Protein AF-0000000078821992 (afdb_homodimer)

Solvent-accessible surface area (backbone atoms only — not comparable to full-atom values): 20576 Å² total; per-residue (Å²): 126,70,67,59,51,46,53,53,49,48,18,53,51,42,34,47,22,67,75,64,73,45,56,63,53,74,75,49,41,21,67,73,70,65,44,90,41,71,66,55,39,52,50,50,52,51,52,38,31,75,69,30,32,31,39,69,31,40,80,65,41,51,33,79,24,88,48,42,72,39,33,49,48,41,56,35,82,39,45,45,74,48,71,42,76,59,80,82,60,83,73,49,59,47,37,61,50,66,72,52,45,81,48,52,55,37,39,39,33,29,34,37,74,53,59,47,30,40,76,72,40,43,41,57,68,23,34,36,33,27,37,56,36,73,70,80,55,77,70,38,44,27,36,28,33,50,95,57,27,44,44,70,27,26,33,38,69,59,89,95,37,64,30,36,36,43,32,29,89,93,45,70,70,43,66,69,88,62,86,64,43,48,56,16,36,48,33,23,36,36,41,73,48,133,126,70,66,61,50,47,53,53,50,49,18,53,50,41,35,47,22,67,74,64,72,44,58,64,53,73,74,50,42,18,65,74,70,66,44,92,41,72,66,56,39,52,50,50,51,51,51,36,30,74,70,31,32,30,38,70,31,40,81,66,40,53,33,77,24,88,48,42,72,39,32,50,49,42,55,35,83,39,44,45,73,47,71,42,75,60,82,83,59,84,72,48,57,47,36,60,50,66,71,52,44,82,50,51,56,38,39,40,33,30,35,36,73,54,57,49,30,40,76,72,41,43,42,58,70,23,32,36,33,27,38,57,36,74,71,81,55,77,68,38,44,28,37,28,32,50,95,55,27,45,42,70,27,27,32,38,68,59,91,92,38,63,29,36,36,46,33,30,89,92,46,71,70,41,68,70,89,61,85,64,43,49,54,16,35,48,33,24,37,37,42,73,49,132

pLDDT: mean 83.31, std 14.38, range [34.66, 97.5]

Organism: Methylobacillus flagellatus (strain ATCC 51484 / DSM 6875 / VKM B-1610 / KT) (NCBI:txid265072)

Secondary structure (DSSP, 8-state):
-HHHHHHHHHHHHHHHHHHHSSPPPHHHHHHHHT-SSHHHHHHHHHHHHHTTSEEE-TTS-EEE-TTTT-EEEEETTSBTTTTS--SSS---EE-HHHHH-S-GGGEEEEE--SSTTGGGT--TT-EEEEEE-S---TT-EEEEEETTEEEEEEEEEETTEEEEE-SSTTSPPB--SS--EEEEEEEEEEEE--/-HHHHHHHHHHHHHHHHHHHSSPPPHHHHHHHHT-SSHHHHHHHHHHHHHTTSEEE-TTS-EEE-TTTT-EEEEETTSBTTTTS--SSS---EE-HHHHH-S-GGGEEEEE--SSTTGGGT--TT-EEEEEE-S---TT-EEEEEETTEEEEEEEEEETTEEEEE-SSTTSPPB--SS--EEEEEEEEEEEE--

Nearest PDB structures (foldseek):
  6a2r-assembly1_A  TM=9.068E-01  e=4.460E-10  Mycobacterium tuberculosis H37Rv
  6a2s-assembly1_C  TM=9.403E-01  e=1.477E-09  Mycobacterium tuberculosis H37Rv
  3k2z-assembly1_A  TM=4.808E-01  e=6.529E-13  Thermotoga maritima
  3k2z-assembly1_B  TM=4.732E-01  e=2.917E-12  Thermotoga maritima
  6a2t-assembly1_A  TM=8.096E-01  e=2.059E-08  Mycobacterium tuberculosis H37Rv

Radius of gyration: 23.07 Å; Cα contacts (8 Å, |Δi|>4): 801; chains: 2; bounding box: 62×57×40 Å

Structure (mmCIF, N/CA/C/O backbone):
data_AF-0000000078821992-model_v1
#
loop_
_entity.id
_entity.type
_entity.pdbx_description
1 polymer 'Putative prophage repressor'
#
loop_
_atom_site.group_PDB
_atom_site.id
_atom_site.type_symbol
_atom_site.label_atom_id
_atom_site.label_alt_id
_atom_site.label_comp_id
_atom_site.label_asym_id
_atom_site.label_entity_id
_atom_site.label_seq_id
_atom_site.pdbx_PDB_ins_code
_atom_site.Cartn_x
_atom_site.Cartn_y
_atom_site.Cartn_z
_atom_site.occupancy
_atom_site.B_iso_or_equiv
_atom_site.auth_seq_id
_atom_site.auth_comp_id
_atom_site.auth_asym_id
_atom_site.auth_atom_id
_atom_site.pdbx_PDB_model_num
ATOM 1 N N . MET A 1 1 ? 24.141 18.766 -6.176 1 37.28 1 MET A N 1
ATOM 2 C CA . MET A 1 1 ? 24.703 18.391 -4.883 1 37.28 1 MET A CA 1
ATOM 3 C C . MET A 1 1 ? 23.641 18.406 -3.797 1 37.28 1 MET A C 1
ATOM 5 O O . MET A 1 1 ? 23.594 17.531 -2.941 1 37.28 1 MET A O 1
ATOM 9 N N . GLY A 1 2 ? 22.625 19.453 -3.744 1 45.88 2 GLY A N 1
ATOM 10 C CA . GLY A 1 2 ? 21.672 19.938 -2.76 1 45.88 2 GLY A CA 1
ATOM 11 C C . GLY A 1 2 ? 20.438 19.062 -2.646 1 45.88 2 GLY A C 1
ATOM 12 O O . GLY A 1 2 ? 19.906 18.859 -1.552 1 45.88 2 GLY A O 1
ATOM 13 N N . GLN A 1 3 ? 20 18.578 -3.748 1 53.38 3 GLN A N 1
ATOM 14 C CA . GLN A 1 3 ? 18.766 17.812 -3.865 1 53.38 3 GLN A CA 1
ATOM 15 C C . GLN A 1 3 ? 18.906 16.438 -3.234 1 53.38 3 GLN A C 1
ATOM 17 O O . GLN A 1 3 ? 17.984 15.938 -2.598 1 53.38 3 GLN A O 1
ATOM 22 N N . ASP A 1 4 ? 20.156 15.852 -3.316 1 60.97 4 ASP A N 1
ATOM 23 C CA . ASP A 1 4 ? 20.422 14.531 -2.768 1 60.97 4 ASP A CA 1
ATOM 24 C C . ASP A 1 4 ? 20.312 14.531 -1.243 1 60.97 4 ASP A C 1
ATOM 26 O O . ASP A 1 4 ? 19.766 13.609 -0.65 1 60.97 4 ASP A O 1
ATOM 30 N N . LYS A 1 5 ? 20.688 15.648 -0.744 1 79.19 5 LYS A N 1
ATOM 31 C CA . LYS A 1 5 ? 20.688 15.703 0.715 1 79.19 5 LYS A CA 1
ATOM 32 C C . LYS A 1 5 ? 19.266 15.852 1.255 1 79.19 5 LYS A C 1
ATOM 34 O O . LYS A 1 5 ? 18.938 15.336 2.328 1 79.19 5 LYS A O 1
ATOM 39 N N . ASP A 1 6 ? 18.5 16.406 0.348 1 83.5 6 ASP A N 1
ATOM 40 C CA . ASP A 1 6 ? 17.125 16.625 0.791 1 83.5 6 ASP A CA 1
ATOM 41 C C . ASP A 1 6 ? 16.375 15.312 0.95 1 83.5 6 ASP A C 1
ATOM 43 O O . ASP A 1 6 ? 15.57 15.156 1.872 1 83.5 6 ASP A O 1
ATOM 47 N N . ILE A 1 7 ? 16.734 14.43 0.106 1 79.12 7 ILE A N 1
ATOM 48 C CA . ILE A 1 7 ? 16.062 13.125 0.179 1 79.12 7 ILE A CA 1
ATOM 49 C C . ILE A 1 7 ? 16.5 12.406 1.452 1 79.12 7 ILE A C 1
ATOM 51 O O . ILE A 1 7 ? 15.68 11.75 2.109 1 79.12 7 ILE A O 1
ATOM 55 N N . GLU A 1 8 ? 17.703 12.539 1.705 1 84.19 8 GLU A N 1
ATOM 56 C CA . GLU A 1 8 ? 18.203 11.945 2.939 1 84.19 8 GLU A CA 1
ATOM 57 C C . GLU A 1 8 ? 17.547 12.578 4.164 1 84.19 8 GLU A C 1
ATOM 59 O O . GLU A 1 8 ? 17.156 11.875 5.098 1 84.19 8 GLU A O 1
ATOM 64 N N . TYR A 1 9 ? 17.547 13.891 4.148 1 89.19 9 TYR A N 1
ATOM 65 C CA . TYR A 1 9 ? 16.906 14.602 5.25 1 89.19 9 TYR A CA 1
ATOM 66 C C . TYR A 1 9 ? 15.438 14.203 5.383 1 89.19 9 TYR A C 1
ATOM 68 O O . TYR A 1 9 ? 14.961 13.945 6.484 1 89.19 9 TYR A O 1
ATOM 76 N N . LEU A 1 10 ? 14.781 14.125 4.234 1 88.31 10 LEU A N 1
ATOM 77 C CA . LEU A 1 10 ? 13.391 13.703 4.238 1 88.31 10 LEU A CA 1
ATOM 78 C C . LEU A 1 10 ? 13.234 12.32 4.859 1 88.31 10 LEU A C 1
ATOM 80 O O . LEU A 1 10 ? 12.336 12.094 5.668 1 88.31 10 LEU A O 1
ATOM 84 N N . GLY A 1 11 ? 14.047 11.453 4.453 1 85.81 11 GLY A N 1
ATOM 85 C CA . GLY A 1 11 ? 14.016 10.109 5.004 1 85.81 11 GLY A CA 1
ATOM 86 C C . GLY A 1 11 ? 14.094 10.078 6.516 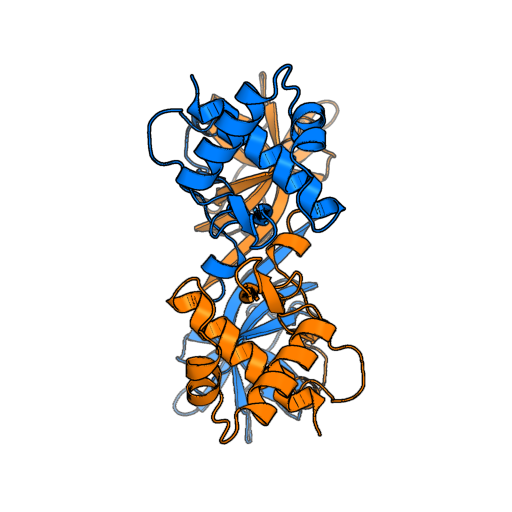1 85.81 11 GLY A C 1
ATOM 87 O O . GLY A 1 11 ? 13.359 9.336 7.172 1 85.81 11 GLY A O 1
ATOM 88 N N . LYS A 1 12 ? 15.008 10.844 7.066 1 87.12 12 LYS A N 1
ATOM 89 C CA . LYS A 1 12 ? 15.172 10.898 8.516 1 87.12 12 LYS A CA 1
ATOM 90 C C . LYS A 1 12 ? 13.922 11.461 9.188 1 87.12 12 LYS A C 1
ATOM 92 O O . LYS A 1 12 ? 13.523 10.992 10.258 1 87.12 12 LYS A O 1
ATOM 97 N N . LEU A 1 13 ? 13.375 12.453 8.609 1 88.81 13 LEU A N 1
ATOM 98 C CA . LEU A 1 13 ? 12.141 13.023 9.141 1 88.81 13 LEU A CA 1
ATOM 99 C C . LEU A 1 13 ? 11 12.008 9.047 1 88.81 13 LEU A C 1
ATOM 101 O O . LEU A 1 13 ? 10.164 11.93 9.953 1 88.81 13 LEU A O 1
ATOM 105 N N . GLN A 1 14 ? 10.969 11.297 8.023 1 85.62 14 GLN A N 1
ATOM 106 C CA . GLN A 1 14 ? 9.953 10.258 7.863 1 85.62 14 GLN A CA 1
ATOM 107 C C . GLN A 1 14 ? 10.133 9.156 8.898 1 85.62 14 GLN A C 1
ATOM 109 O O . GLN A 1 14 ? 9.148 8.609 9.414 1 85.62 14 GLN A O 1
ATOM 114 N N . ASP A 1 15 ? 11.352 8.781 9.18 1 84.5 15 ASP A N 1
ATOM 115 C CA . ASP A 1 15 ? 11.617 7.82 10.25 1 84.5 15 ASP A CA 1
ATOM 116 C C . ASP A 1 15 ? 11.078 8.328 11.586 1 84.5 15 ASP A C 1
ATOM 118 O O . ASP A 1 15 ? 10.461 7.578 12.336 1 84.5 15 ASP A O 1
ATOM 122 N N . TYR A 1 16 ? 11.461 9.539 11.859 1 81.94 16 TYR A N 1
ATOM 123 C CA . TYR A 1 16 ? 10.984 10.164 13.086 1 81.94 16 TYR A CA 1
ATOM 124 C C . TYR A 1 16 ? 9.461 10.109 13.172 1 81.94 16 TYR A C 1
ATOM 126 O O . TYR A 1 16 ? 8.906 9.727 14.203 1 81.94 16 TYR A O 1
ATOM 134 N N . PHE A 1 17 ? 8.805 10.445 12.094 1 81.19 17 PHE A N 1
ATOM 135 C CA . PHE A 1 17 ? 7.348 10.445 12.062 1 81.19 17 PHE A CA 1
ATOM 136 C C . PHE A 1 17 ? 6.805 9.031 12.266 1 81.19 17 PHE A C 1
ATOM 138 O O . PHE A 1 17 ? 5.781 8.844 12.922 1 81.19 17 PHE A O 1
ATOM 145 N N . ALA A 1 18 ? 7.398 8.117 11.602 1 74.69 18 ALA A N 1
ATOM 146 C CA . ALA A 1 18 ? 6.969 6.73 11.742 1 74.69 18 ALA A CA 1
ATOM 147 C C . ALA A 1 18 ? 6.996 6.297 13.211 1 74.69 18 ALA A C 1
ATOM 149 O O . ALA A 1 18 ? 6.133 5.539 13.656 1 74.69 18 ALA A O 1
ATOM 150 N N . GLU A 1 19 ? 7.984 6.75 13.875 1 72.5 19 GLU A N 1
ATOM 151 C CA . GLU A 1 19 ? 8.18 6.355 15.266 1 72.5 19 GLU A CA 1
ATOM 152 C C . GLU A 1 19 ? 7.285 7.16 16.203 1 72.5 19 GLU A C 1
ATOM 154 O O . GLU A 1 19 ? 6.715 6.613 17.156 1 72.5 19 GLU A O 1
ATOM 159 N N . HIS A 1 20 ? 7.086 8.43 15.938 1 72.19 20 HIS A N 1
ATOM 160 C CA . HIS A 1 20 ? 6.477 9.32 16.922 1 72.19 20 HIS A CA 1
ATOM 161 C C . HIS A 1 20 ? 5.145 9.867 16.422 1 72.19 20 HIS A C 1
ATOM 163 O O . HIS A 1 20 ? 4.406 10.508 17.172 1 72.19 20 HIS A O 1
ATOM 169 N N . LYS A 1 21 ? 4.914 9.609 15.156 1 70.12 21 LYS A N 1
ATOM 170 C CA . LYS A 1 21 ? 3.689 10.047 14.5 1 70.12 21 LYS A CA 1
ATOM 171 C C . LYS A 1 21 ? 3.547 11.57 14.555 1 70.12 21 LYS A C 1
ATOM 173 O O . LYS A 1 21 ? 2.432 12.094 14.594 1 70.12 21 LYS A O 1
ATOM 178 N N . THR A 1 22 ? 4.664 12.266 14.773 1 74.12 22 THR A N 1
ATOM 179 C CA . THR A 1 22 ? 4.773 13.719 14.695 1 74.12 22 THR A CA 1
ATOM 180 C C . THR A 1 22 ? 6.141 14.133 14.164 1 74.12 22 THR A C 1
ATOM 182 O O . THR A 1 22 ? 7.043 13.297 14.039 1 74.12 22 THR A O 1
ATOM 185 N N . LEU A 1 23 ? 6.145 15.406 13.641 1 85.75 23 LEU A N 1
ATOM 186 C CA . LEU A 1 23 ? 7.449 15.898 13.227 1 85.75 23 LEU A CA 1
ATOM 187 C C . LEU A 1 23 ? 8.148 16.625 14.367 1 85.75 23 LEU A C 1
ATOM 189 O O . LEU A 1 23 ? 7.492 17.188 15.242 1 85.75 23 LEU A O 1
ATOM 193 N N . PRO A 1 24 ? 9.477 16.609 14.414 1 87.06 24 PRO A N 1
ATOM 194 C CA . PRO A 1 24 ? 10.227 17.281 15.469 1 87.06 24 PRO A CA 1
ATOM 195 C C . PRO A 1 24 ? 10.141 18.812 15.383 1 87.06 24 PRO A C 1
ATOM 197 O O . PRO A 1 24 ? 9.781 19.344 14.328 1 87.06 24 PRO A O 1
ATOM 200 N N . THR A 1 25 ? 10.445 19.422 16.578 1 81.69 25 THR A N 1
ATOM 201 C CA . THR A 1 25 ? 10.578 20.875 16.594 1 81.69 25 THR A CA 1
ATOM 202 C C . THR A 1 25 ? 11.812 21.312 15.797 1 81.69 25 THR A C 1
ATOM 204 O O . THR A 1 25 ? 12.656 20.484 15.453 1 81.69 25 THR A O 1
ATOM 207 N N . PHE A 1 26 ? 11.883 22.641 15.5 1 82.19 26 PHE A N 1
ATOM 208 C CA . PHE A 1 26 ? 13.008 23.156 14.727 1 82.19 26 PHE A CA 1
ATOM 209 C C . PHE A 1 26 ? 14.328 22.844 15.422 1 82.19 26 PHE A C 1
ATOM 211 O O . PHE A 1 26 ? 15.297 22.438 14.773 1 82.19 26 PHE A O 1
ATOM 218 N N . SER A 1 27 ? 14.344 23.078 16.719 1 85.19 27 SER A N 1
ATOM 219 C CA . SER A 1 27 ? 15.562 22.828 17.484 1 85.19 27 SER A CA 1
ATOM 220 C C . SER A 1 27 ? 15.969 21.359 17.391 1 85.19 27 SER A C 1
ATOM 222 O O . SER A 1 27 ? 17.156 21.047 17.25 1 85.19 27 SER A O 1
ATOM 224 N N . HIS A 1 28 ? 15.055 20.453 17.406 1 89.38 28 HIS A N 1
ATOM 225 C CA . HIS A 1 28 ? 15.352 19.031 17.359 1 89.38 28 HIS A CA 1
ATOM 226 C C . HIS A 1 28 ? 15.711 18.578 15.945 1 89.38 28 HIS A C 1
ATOM 228 O O . HIS A 1 28 ? 16.438 17.609 15.766 1 89.38 28 HIS A O 1
ATOM 234 N N . VAL A 1 29 ? 15.125 19.266 14.969 1 91.31 29 VAL A N 1
ATOM 235 C CA . VAL A 1 29 ? 15.484 18.984 13.586 1 91.31 29 VAL A CA 1
ATOM 236 C C . VAL A 1 29 ? 16.984 19.125 13.398 1 91.31 29 VAL A C 1
ATOM 238 O O . VAL A 1 29 ? 17.625 18.312 12.734 1 91.31 29 VAL A O 1
ATOM 241 N N . ALA A 1 30 ? 17.547 20.172 13.945 1 89.69 30 ALA A N 1
ATOM 242 C CA . ALA A 1 30 ? 18.984 20.406 13.852 1 89.69 30 ALA A CA 1
ATOM 243 C C . ALA A 1 30 ? 19.766 19.203 14.367 1 89.69 30 ALA A C 1
ATOM 245 O O . ALA A 1 30 ? 20.688 18.734 13.719 1 89.69 30 ALA A O 1
ATOM 246 N N . GLN A 1 31 ? 19.375 18.688 15.516 1 89.12 31 GLN A N 1
ATOM 247 C CA . GLN A 1 31 ? 20.031 17.531 16.109 1 89.12 31 GLN A CA 1
ATOM 248 C C . GLN A 1 31 ? 19.828 16.281 15.258 1 89.12 31 GLN A C 1
ATOM 250 O O . GLN A 1 31 ? 20.766 15.531 15.008 1 89.12 31 GLN A O 1
ATOM 255 N N . LEU A 1 32 ? 18.641 16.125 14.789 1 89.12 32 LEU A N 1
ATOM 256 C CA . LEU A 1 32 ? 18.266 14.938 14.031 1 89.12 32 LEU A CA 1
ATOM 257 C C . LEU A 1 32 ? 19.016 14.883 12.703 1 89.12 32 LEU A C 1
ATOM 259 O O . LEU A 1 32 ? 19.469 13.812 12.289 1 89.12 32 LEU A O 1
ATOM 263 N N . LEU A 1 33 ? 19.156 16.047 12.07 1 91.25 33 LEU A N 1
ATOM 264 C CA . LEU A 1 33 ? 19.719 16.078 10.719 1 91.25 33 LEU A CA 1
ATOM 265 C C . LEU A 1 33 ? 21.188 16.453 10.742 1 91.25 33 LEU A C 1
ATOM 267 O O . LEU A 1 33 ? 21.859 16.438 9.711 1 91.25 33 LEU A O 1
ATOM 271 N N . GLY A 1 34 ? 21.656 16.812 11.891 1 89.81 34 GLY A N 1
ATOM 272 C CA . GLY A 1 34 ? 23.062 17.109 12.055 1 89.81 34 GLY A CA 1
ATOM 273 C C . GLY A 1 34 ? 23.453 18.5 11.594 1 89.81 34 GLY A C 1
ATOM 274 O O . GLY A 1 34 ? 24.531 18.688 11.047 1 89.81 34 GLY A O 1
ATOM 275 N N . PHE A 1 35 ? 22.562 19.344 11.664 1 88.94 35 PHE A N 1
ATOM 276 C CA . PHE A 1 35 ? 22.859 20.703 11.273 1 88.94 35 PHE A CA 1
ATOM 277 C C . PHE A 1 35 ? 23.531 21.469 12.422 1 88.94 35 PHE A C 1
ATOM 279 O O . PHE A 1 35 ? 23.203 21.234 13.586 1 88.94 35 PHE A O 1
ATOM 286 N N . LYS A 1 36 ? 24.453 22.344 12.086 1 86.94 36 LYS A N 1
ATOM 287 C CA . LYS A 1 36 ? 25.203 23.094 13.086 1 86.94 36 LYS A CA 1
ATOM 288 C C . LYS A 1 36 ? 24.594 24.484 13.297 1 86.94 36 LYS A C 1
ATOM 290 O O . LYS A 1 36 ? 24.922 25.156 14.273 1 86.94 36 LYS A O 1
ATOM 295 N N . SER A 1 37 ? 23.781 24.922 12.414 1 87.94 37 SER A N 1
ATOM 296 C CA . SER A 1 37 ? 23.234 26.266 12.523 1 87.94 37 SER A CA 1
ATOM 297 C C . SER A 1 37 ? 21.719 26.266 12.305 1 87.94 37 SER A C 1
ATOM 299 O O . SER A 1 37 ? 21.188 25.391 11.609 1 87.94 37 SER A O 1
ATOM 301 N N . LYS A 1 38 ? 21.125 27.297 12.953 1 88.56 38 LYS A N 1
ATOM 302 C CA . LYS A 1 38 ? 19.688 27.484 12.781 1 88.56 38 LYS A CA 1
ATOM 303 C C . LYS A 1 38 ? 19.359 27.812 11.328 1 88.56 38 LYS A C 1
ATOM 305 O O . LYS A 1 38 ? 18.312 27.391 10.812 1 88.56 38 LYS A O 1
ATOM 310 N N . ASN A 1 39 ? 20.203 28.531 10.648 1 91.25 39 ASN A N 1
ATOM 311 C CA . ASN A 1 39 ? 19.969 28.891 9.258 1 91.25 39 ASN A CA 1
ATOM 312 C C . ASN A 1 39 ? 19.938 27.672 8.352 1 91.25 39 ASN A C 1
ATOM 314 O O . ASN A 1 39 ? 19.172 27.625 7.395 1 91.25 39 ASN A O 1
ATOM 318 N N . ALA A 1 40 ? 20.828 26.734 8.727 1 92.12 40 ALA A N 1
ATOM 319 C CA . ALA A 1 40 ? 20.859 25.516 7.941 1 92.12 40 ALA A CA 1
ATOM 320 C C . ALA A 1 40 ? 19.547 24.734 8.062 1 92.12 40 ALA A C 1
ATOM 322 O O . ALA A 1 40 ? 19.062 24.172 7.082 1 92.12 40 ALA A O 1
ATOM 323 N N . VAL A 1 41 ? 19 24.766 9.258 1 91.5 41 VAL A N 1
ATOM 324 C CA . VAL A 1 41 ? 17.734 24.078 9.508 1 91.5 41 VAL A CA 1
ATOM 325 C C . VAL A 1 41 ? 16.609 24.766 8.734 1 91.5 41 VAL A C 1
ATOM 327 O O . VAL A 1 41 ? 15.852 24.109 8.023 1 91.5 41 VAL A O 1
ATOM 330 N N . THR A 1 42 ? 16.578 26.031 8.859 1 92.06 42 THR A N 1
ATOM 331 C CA . THR A 1 42 ? 15.531 26.797 8.203 1 92.06 42 THR A CA 1
ATOM 332 C C . THR A 1 42 ? 15.602 26.625 6.688 1 92.06 42 THR A C 1
ATOM 334 O O . THR A 1 42 ? 14.57 26.469 6.031 1 92.06 42 THR A O 1
ATOM 337 N N . SER A 1 43 ? 16.75 26.625 6.18 1 93.81 43 SER A N 1
ATOM 338 C CA . SER A 1 43 ? 16.922 26.438 4.746 1 93.81 43 SER A CA 1
ATOM 339 C C . SER A 1 43 ? 16.469 25.062 4.305 1 93.81 43 SER A C 1
ATOM 341 O O . SER A 1 43 ? 15.828 24.906 3.262 1 93.81 43 SER A O 1
ATOM 343 N N . CYS A 1 44 ? 16.812 24.125 5.066 1 93 44 CYS A N 1
ATOM 344 C CA . CYS A 1 44 ? 16.406 22.75 4.766 1 93 44 CYS A CA 1
ATOM 345 C C . CYS A 1 44 ? 14.898 22.609 4.777 1 93 44 CYS A C 1
ATOM 347 O O . CYS A 1 44 ? 14.312 22.078 3.832 1 93 44 CYS A O 1
ATOM 349 N N . VAL A 1 45 ? 14.352 23.109 5.805 1 92.19 45 VAL A N 1
ATOM 350 C CA . VAL A 1 45 ? 12.898 23.016 5.965 1 92.19 45 VAL A CA 1
ATOM 351 C C . VAL A 1 45 ? 12.211 23.766 4.824 1 92.19 45 VAL A C 1
ATOM 353 O O . VAL A 1 45 ? 11.211 23.297 4.281 1 92.19 45 VAL A O 1
ATOM 356 N N . ALA A 1 46 ? 12.758 24.875 4.465 1 92.44 46 ALA A N 1
ATOM 357 C CA . ALA A 1 46 ? 12.188 25.656 3.367 1 92.44 46 ALA A CA 1
ATOM 358 C C . ALA A 1 46 ? 12.242 24.859 2.059 1 92.44 46 ALA A C 1
ATOM 360 O O . ALA A 1 46 ? 11.289 24.906 1.271 1 92.44 46 ALA A O 1
ATOM 361 N N . ARG A 1 47 ? 13.305 24.234 1.834 1 91.38 47 ARG A N 1
ATOM 362 C CA . ARG A 1 47 ? 13.453 23.438 0.621 1 91.38 47 ARG A CA 1
ATOM 363 C C . ARG A 1 47 ? 12.461 22.281 0.604 1 91.38 47 ARG A C 1
ATOM 365 O O . ARG A 1 47 ? 11.82 22.016 -0.417 1 91.38 47 ARG A O 1
ATOM 372 N N . LEU A 1 48 ? 12.344 21.641 1.701 1 90.88 48 LEU A N 1
ATOM 373 C CA . LEU A 1 48 ? 11.422 20.516 1.795 1 90.88 48 LEU A CA 1
ATOM 374 C C . LEU A 1 48 ? 9.977 20.969 1.657 1 90.88 48 LEU A C 1
ATOM 376 O O . LEU A 1 48 ? 9.148 20.25 1.093 1 90.88 48 LEU A O 1
ATOM 380 N N . LYS A 1 49 ? 9.742 22.094 2.184 1 88.94 49 LYS A N 1
ATOM 381 C CA . LYS A 1 49 ? 8.406 22.672 2.029 1 88.94 49 LYS A CA 1
ATOM 382 C C . LYS A 1 49 ? 8.109 22.984 0.566 1 88.94 49 LYS A C 1
ATOM 384 O O . LYS A 1 49 ? 7.027 22.688 0.066 1 88.94 49 LYS A O 1
ATOM 389 N N . LEU A 1 50 ? 9.062 23.609 -0.089 1 88.44 50 LEU A N 1
ATOM 390 C CA . LEU A 1 50 ? 8.906 23.922 -1.504 1 88.44 50 LEU A CA 1
ATOM 391 C C . LEU A 1 50 ? 8.602 22.672 -2.318 1 88.44 50 LEU A C 1
ATOM 393 O O . LEU A 1 50 ? 7.848 22.734 -3.291 1 88.44 50 LEU A O 1
ATOM 397 N N . GLN A 1 51 ? 9.148 21.656 -1.877 1 85.25 51 GLN A N 1
ATOM 398 C CA . GLN A 1 51 ? 8.977 20.391 -2.592 1 85.25 51 GLN A CA 1
ATOM 399 C C . GLN A 1 51 ? 7.684 19.703 -2.18 1 85.25 51 GLN A C 1
ATOM 401 O O . GLN A 1 51 ? 7.312 18.672 -2.754 1 85.25 51 GLN A O 1
ATOM 406 N N . GLY A 1 52 ? 6.996 20.156 -1.17 1 85 52 GLY A N 1
ATOM 407 C CA . GLY A 1 52 ? 5.703 19.641 -0.756 1 85 52 GLY A CA 1
ATOM 408 C C . GLY A 1 52 ? 5.805 18.547 0.3 1 85 52 GLY A C 1
ATOM 409 O O . GLY A 1 52 ? 4.801 17.953 0.676 1 85 52 GLY A O 1
ATOM 410 N N . PHE A 1 53 ? 6.98 18.297 0.819 1 85.75 53 PHE A N 1
ATOM 411 C CA . PHE A 1 53 ? 7.188 17.219 1.768 1 85.75 53 PHE A CA 1
ATOM 412 C C . PHE A 1 53 ? 6.82 17.656 3.182 1 85.75 53 PHE A C 1
ATOM 414 O O . PHE A 1 53 ? 6.371 16.844 3.99 1 85.75 53 PHE A O 1
ATOM 421 N N . ILE A 1 54 ? 7.102 18.875 3.432 1 86.25 54 ILE A N 1
ATOM 422 C CA . ILE A 1 54 ? 6.832 19.438 4.754 1 86.25 54 ILE A CA 1
ATOM 423 C C . ILE A 1 54 ? 5.98 20.703 4.621 1 86.25 54 ILE A C 1
ATOM 425 O O . ILE A 1 54 ? 6.004 21.359 3.582 1 86.25 54 ILE A O 1
ATOM 429 N N . ASP A 1 55 ? 5.227 20.891 5.645 1 84.56 55 ASP A N 1
ATOM 430 C CA . ASP A 1 55 ? 4.441 22.109 5.75 1 84.56 55 ASP A CA 1
ATOM 431 C C . ASP A 1 55 ? 4.375 22.594 7.195 1 84.56 55 ASP A C 1
ATOM 433 O O . ASP A 1 55 ? 4.922 21.969 8.094 1 84.56 55 ASP A O 1
ATOM 437 N N . TYR A 1 56 ? 3.834 23.781 7.359 1 79.38 56 TYR A N 1
ATOM 438 C CA . TYR A 1 56 ? 3.666 24.344 8.695 1 79.38 56 TYR A CA 1
ATOM 439 C C . TYR A 1 56 ? 2.221 24.219 9.156 1 79.38 56 TYR A C 1
ATOM 441 O O . TYR A 1 56 ? 1.289 24.438 8.375 1 79.38 56 TYR A O 1
ATOM 449 N N . ALA A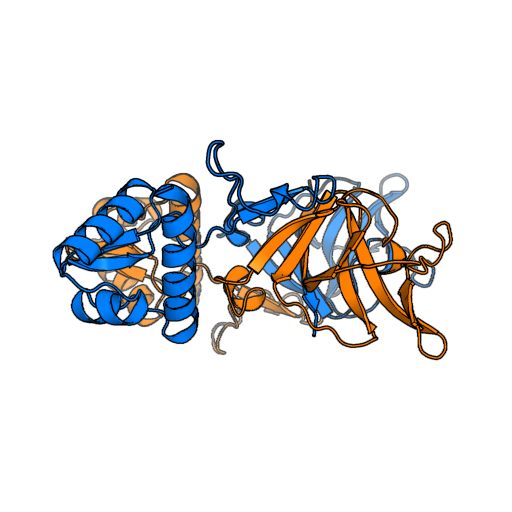 1 57 ? 2.262 23.812 10.422 1 68.31 57 ALA A N 1
ATOM 450 C CA . ALA A 1 57 ? 0.958 23.906 11.078 1 68.31 57 ALA A CA 1
ATOM 451 C C . ALA A 1 57 ? 0.625 25.344 11.438 1 68.31 57 ALA A C 1
ATOM 453 O O . ALA A 1 57 ? 1.486 26.234 11.359 1 68.31 57 ALA A O 1
ATOM 454 N N . PRO A 1 58 ? -0.603 25.609 11.758 1 63.81 58 PRO A N 1
ATOM 455 C CA . PRO A 1 58 ? -0.975 26.969 12.133 1 63.81 58 PRO A CA 1
ATOM 456 C C . PRO A 1 58 ? -0.155 27.516 13.305 1 63.81 58 PRO A C 1
ATOM 458 O O . PRO A 1 58 ? 0.102 28.719 13.375 1 63.81 58 PRO A O 1
ATOM 461 N N . ASP A 1 59 ? 0.204 26.641 14.195 1 64.38 59 ASP A N 1
ATOM 462 C CA . ASP A 1 59 ? 1.021 27.062 15.328 1 64.38 59 ASP A CA 1
ATOM 463 C C . ASP A 1 59 ? 2.5 27.094 14.961 1 64.38 59 ASP A C 1
ATOM 465 O O . ASP A 1 59 ? 3.365 27.156 15.836 1 64.38 59 ASP A O 1
ATOM 469 N N . LYS A 1 60 ? 2.76 26.953 13.648 1 73.69 60 LYS A N 1
ATOM 470 C CA . LYS A 1 60 ? 4.098 27.078 13.078 1 73.69 60 LYS A CA 1
ATOM 471 C C . LYS A 1 60 ? 4.922 25.812 13.336 1 73.69 60 LYS A C 1
ATOM 473 O O . LYS A 1 60 ? 6.125 25.797 13.07 1 73.69 60 LYS A O 1
ATOM 478 N N . ARG A 1 61 ? 4.293 24.875 13.844 1 80.06 61 ARG A N 1
ATOM 479 C CA . ARG A 1 61 ? 4.98 23.594 13.977 1 80.06 61 ARG A CA 1
ATOM 480 C C . ARG A 1 61 ? 5.059 22.875 12.641 1 80.06 61 ARG A C 1
ATOM 482 O O . ARG A 1 61 ? 4.227 23.094 11.758 1 80.06 61 ARG A O 1
ATOM 489 N N . LEU A 1 62 ? 6.055 22.109 12.531 1 85 62 LEU A N 1
ATOM 490 C CA . LEU A 1 62 ? 6.234 21.344 11.305 1 85 62 LEU A CA 1
ATOM 491 C C . LEU A 1 62 ? 5.207 20.219 11.211 1 85 62 LEU A C 1
ATOM 493 O O . LEU A 1 62 ? 4.891 19.578 12.211 1 85 62 LEU A O 1
ATOM 497 N N . LYS A 1 63 ? 4.684 20.016 10.039 1 77.5 63 LYS A N 1
ATOM 498 C CA . LYS A 1 63 ? 3.795 18.891 9.766 1 77.5 63 LYS A CA 1
ATOM 499 C C . LYS A 1 63 ? 4.109 18.266 8.406 1 77.5 63 LYS A C 1
ATOM 501 O O . LYS A 1 63 ? 4.746 18.891 7.562 1 77.5 63 LYS A O 1
ATOM 506 N N . PRO A 1 64 ? 3.682 17.016 8.281 1 81.06 64 PRO A N 1
ATOM 507 C CA . PRO A 1 64 ? 3.861 16.406 6.957 1 81.06 64 PRO A CA 1
ATOM 508 C C . PRO A 1 64 ? 3.117 17.156 5.855 1 81.06 64 PRO A C 1
ATOM 510 O O . PRO A 1 64 ? 1.975 17.578 6.051 1 81.06 64 PRO A O 1
ATOM 513 N N . GLY A 1 65 ? 3.842 17.359 4.797 1 78.44 65 GLY A N 1
ATOM 514 C CA . GLY A 1 65 ? 3.193 17.891 3.605 1 78.44 65 GLY A CA 1
ATOM 515 C C . GLY A 1 65 ? 2.506 16.828 2.779 1 78.44 65 GLY A C 1
ATOM 516 O O . GLY A 1 65 ? 2.443 15.664 3.186 1 78.44 65 GLY A O 1
ATOM 517 N N . ARG A 1 66 ? 1.964 17.172 1.639 1 71.12 66 ARG A N 1
ATOM 518 C CA . ARG A 1 66 ? 1.186 16.297 0.769 1 71.12 66 ARG A CA 1
ATOM 519 C C . ARG A 1 66 ? 2.033 15.141 0.263 1 71.12 66 ARG A C 1
ATOM 521 O O . ARG A 1 66 ? 1.532 14.031 0.092 1 71.12 66 ARG A O 1
ATOM 528 N N . ARG A 1 67 ? 3.238 15.406 0.087 1 77.38 67 ARG A N 1
ATOM 529 C CA . ARG A 1 67 ? 4.109 14.422 -0.548 1 77.38 67 ARG A CA 1
ATOM 530 C C . ARG A 1 67 ? 4.984 13.719 0.483 1 77.38 67 ARG A C 1
ATOM 532 O O . ARG A 1 67 ? 5.883 12.953 0.125 1 77.38 67 ARG A O 1
ATOM 539 N N . PHE A 1 68 ? 4.691 13.953 1.773 1 82.31 68 PHE A N 1
ATOM 540 C CA . PHE A 1 68 ? 5.566 13.508 2.852 1 82.31 68 PHE A CA 1
ATOM 541 C C . PHE A 1 68 ? 5.715 11.992 2.838 1 82.31 68 PHE A C 1
ATOM 543 O O . PHE A 1 68 ? 6.789 11.461 3.129 1 82.31 68 PHE A O 1
ATOM 550 N N . PHE A 1 69 ? 4.703 11.344 2.398 1 76.75 69 PHE A N 1
ATOM 551 C CA . PHE A 1 69 ? 4.691 9.898 2.592 1 76.75 69 PHE A CA 1
ATOM 552 C C . PHE A 1 69 ? 5.09 9.18 1.309 1 76.75 69 PHE A C 1
ATOM 554 O O . PHE A 1 69 ? 5.098 7.945 1.26 1 76.75 69 PHE A O 1
ATOM 561 N N . GLU A 1 70 ? 5.383 9.883 0.371 1 77.94 70 GLU A N 1
ATOM 562 C CA . GLU A 1 70 ? 5.793 9.273 -0.889 1 77.94 70 GLU A CA 1
ATOM 563 C C . GLU A 1 70 ? 7.188 8.664 -0.778 1 77.94 70 GLU A C 1
ATOM 565 O O . GLU A 1 70 ? 8.008 9.125 0.016 1 77.94 70 GLU A O 1
ATOM 570 N N . ARG A 1 71 ? 7.402 7.629 -1.453 1 77.5 71 ARG A N 1
ATOM 571 C CA . ARG A 1 71 ? 8.695 6.949 -1.529 1 77.5 71 ARG A CA 1
ATOM 572 C C . ARG A 1 71 ? 9.234 6.953 -2.957 1 77.5 71 ARG A C 1
ATOM 574 O O . ARG A 1 71 ? 8.461 6.984 -3.916 1 77.5 71 ARG A O 1
ATOM 581 N N . ILE A 1 72 ? 10.539 6.922 -3.02 1 73.19 72 ILE A N 1
ATOM 582 C CA . ILE A 1 72 ? 11.18 6.816 -4.328 1 73.19 72 ILE A CA 1
ATOM 583 C C . ILE A 1 72 ? 10.781 5.496 -4.988 1 73.19 72 ILE A C 1
ATOM 585 O O . ILE A 1 72 ? 10.75 4.453 -4.332 1 73.19 72 ILE A O 1
ATOM 589 N N . ILE A 1 73 ? 10.383 5.598 -6.207 1 72.81 73 ILE A N 1
ATOM 590 C CA . ILE A 1 73 ? 10.062 4.395 -6.965 1 72.81 73 ILE A CA 1
ATOM 591 C C . ILE A 1 73 ? 11.039 4.246 -8.133 1 72.81 73 ILE A C 1
ATOM 593 O O . ILE A 1 73 ? 11.32 5.219 -8.836 1 72.81 73 ILE A O 1
ATOM 597 N N . ALA A 1 74 ? 11.68 3.084 -8.227 1 73.88 74 ALA A N 1
ATOM 598 C CA . ALA A 1 74 ? 12.609 2.752 -9.305 1 73.88 74 ALA A CA 1
ATOM 599 C C . ALA A 1 74 ? 12.102 1.572 -10.125 1 73.88 74 ALA A C 1
ATOM 601 O O . ALA A 1 74 ? 11.125 0.919 -9.75 1 73.88 74 ALA A O 1
ATOM 602 N N . GLU A 1 75 ? 12.617 1.48 -11.352 1 69.88 75 GLU A N 1
ATOM 603 C CA . GLU A 1 75 ? 12.336 0.306 -12.172 1 69.88 75 GLU A CA 1
ATOM 604 C C . GLU A 1 75 ? 13.422 -0.753 -12.016 1 69.88 75 GLU A C 1
ATOM 606 O O . GLU A 1 75 ? 14.602 -0.423 -11.898 1 69.88 75 GLU A O 1
ATOM 611 N N . SER A 1 76 ? 12.922 -1.982 -11.82 1 65.44 76 SER A N 1
ATOM 612 C CA . SER A 1 76 ? 13.844 -3.092 -11.602 1 65.44 76 SER A CA 1
ATOM 613 C C . SER A 1 76 ? 14.836 -3.221 -12.75 1 65.44 76 SER A C 1
ATOM 615 O O . SER A 1 76 ? 15.922 -3.783 -12.586 1 65.44 76 SER A O 1
ATOM 617 N N . THR A 1 77 ? 14.359 -2.844 -13.906 1 59.78 77 THR A N 1
ATOM 618 C CA . THR A 1 77 ? 15.234 -3.025 -15.062 1 59.78 77 THR A CA 1
ATOM 619 C C . THR A 1 77 ? 16.312 -1.943 -15.102 1 59.78 77 THR A C 1
ATOM 621 O O . THR A 1 77 ? 17.203 -1.991 -15.938 1 59.78 77 THR A O 1
ATOM 624 N N . VAL A 1 78 ? 16.203 -1.093 -14.227 1 54.81 78 VAL A N 1
ATOM 625 C CA . VAL A 1 78 ? 17.156 0.002 -14.352 1 54.81 78 VAL A CA 1
ATOM 626 C C . VAL A 1 78 ? 18.484 -0.382 -13.68 1 54.81 78 VAL A C 1
ATOM 628 O O . VAL A 1 78 ? 18.5 -1.185 -12.742 1 54.81 78 VAL A O 1
ATOM 631 N N . GLN A 1 79 ? 19.562 0.026 -14.328 1 55.53 79 GLN A N 1
ATOM 632 C CA . GLN A 1 79 ? 20.906 -0.136 -13.781 1 55.53 79 GLN A CA 1
ATOM 633 C C . GLN A 1 79 ? 20.969 0.293 -12.32 1 55.53 79 GLN A C 1
ATOM 635 O O . GLN A 1 79 ? 20.328 1.273 -11.93 1 55.53 79 GLN A O 1
ATOM 640 N N . ALA A 1 80 ? 21.359 -0.723 -11.445 1 53.84 80 ALA A N 1
ATOM 641 C CA . ALA A 1 80 ? 21.484 -0.538 -10 1 53.84 80 ALA A CA 1
ATOM 642 C C . ALA A 1 80 ? 22.109 0.812 -9.664 1 53.84 80 ALA A C 1
ATOM 644 O O . ALA A 1 80 ? 21.922 1.341 -8.57 1 53.84 80 ALA A O 1
ATOM 645 N N . GLY A 1 81 ? 22.938 1.234 -10.469 1 51.94 81 GLY A N 1
ATOM 646 C CA . GLY A 1 81 ? 23.484 2.559 -10.227 1 51.94 81 GLY A CA 1
ATOM 647 C C . GLY A 1 81 ? 22.422 3.631 -10.086 1 51.94 81 GLY A C 1
ATOM 648 O O . GLY A 1 81 ? 22.656 4.652 -9.43 1 51.94 81 GLY A O 1
ATOM 649 N N . PHE A 1 82 ? 21.391 3.371 -10.75 1 45.53 82 PHE A N 1
ATOM 650 C CA . PHE A 1 82 ? 20.344 4.379 -10.82 1 45.53 82 PHE A CA 1
ATOM 651 C C . PHE A 1 82 ? 19.484 4.34 -9.562 1 45.53 82 PHE A C 1
ATOM 653 O O . PHE A 1 82 ? 18.766 5.297 -9.273 1 45.53 82 PHE A O 1
ATOM 660 N N . ALA A 1 83 ? 19.422 3.133 -9.117 1 49.25 83 ALA A N 1
ATOM 661 C CA . ALA A 1 83 ? 18.609 3.188 -7.914 1 49.25 83 ALA A CA 1
ATOM 662 C C . ALA A 1 83 ? 19.062 4.309 -6.984 1 49.25 83 ALA A C 1
ATOM 664 O O . ALA A 1 83 ? 18.453 4.547 -5.941 1 49.25 83 ALA A O 1
ATOM 665 N N . THR A 1 84 ? 20.297 4.68 -7.176 1 43.78 84 THR A N 1
ATOM 666 C CA . THR A 1 84 ? 20.656 5.961 -6.574 1 43.78 84 THR A CA 1
ATOM 667 C C . THR A 1 84 ? 19.859 7.098 -7.211 1 43.78 84 THR A C 1
ATOM 669 O O . THR A 1 84 ? 19.875 7.266 -8.43 1 43.78 84 THR A O 1
ATOM 672 N N . PRO A 1 85 ? 18.969 7.516 -6.527 1 38.38 85 PRO A N 1
ATOM 673 C CA . PRO A 1 85 ? 18.25 8.648 -7.129 1 38.38 85 PRO A CA 1
ATOM 674 C C . PRO A 1 85 ? 19.156 9.516 -7.996 1 38.38 85 PRO A C 1
ATOM 676 O O . PRO A 1 85 ? 20.219 9.961 -7.539 1 38.38 85 PRO A O 1
ATOM 679 N N . ALA A 1 86 ? 19.516 9.18 -9.211 1 34.66 86 ALA A N 1
ATOM 680 C CA . ALA A 1 86 ? 20.156 10.219 -10.008 1 34.66 86 ALA A CA 1
ATOM 681 C C . ALA A 1 86 ? 19.578 11.594 -9.672 1 34.66 86 ALA A C 1
ATOM 683 O O . ALA A 1 86 ? 18.375 11.734 -9.461 1 34.66 86 ALA A O 1
ATOM 684 N N . TYR A 1 87 ? 20.406 12.578 -9.281 1 34.81 87 TYR A N 1
ATOM 685 C CA . TYR A 1 87 ? 20.297 13.992 -8.945 1 34.81 87 TYR A CA 1
ATOM 686 C C . TYR A 1 87 ? 19.281 14.688 -9.836 1 34.81 87 TYR A C 1
ATOM 688 O O . TYR A 1 87 ? 18.547 15.578 -9.383 1 34.81 87 TYR A O 1
ATOM 696 N N . GLY A 1 88 ? 19.391 14.648 -11.125 1 35.84 88 GLY A N 1
ATOM 697 C CA . GLY A 1 88 ? 18.781 15.656 -11.977 1 35.84 88 GLY A CA 1
ATOM 698 C C . GLY A 1 88 ? 17.312 15.406 -12.227 1 35.84 88 GLY A C 1
ATOM 699 O O . GLY A 1 88 ? 16.562 16.344 -12.508 1 35.84 88 GLY A O 1
ATOM 700 N N . ASP A 1 89 ? 16.906 14.281 -12.68 1 40.56 89 ASP A N 1
ATOM 701 C CA . ASP A 1 89 ? 15.562 14.109 -13.211 1 40.56 89 ASP A CA 1
ATOM 702 C C . ASP A 1 89 ? 14.578 13.719 -12.109 1 40.56 89 ASP A C 1
ATOM 704 O O . ASP A 1 89 ? 14.977 13.156 -11.086 1 40.56 89 ASP A O 1
ATOM 708 N N . SER A 1 90 ? 13.328 14.266 -12.156 1 46.12 90 SER A N 1
ATOM 709 C CA . SER A 1 90 ? 12.141 14.188 -11.32 1 46.12 90 SER A CA 1
ATOM 710 C C . SER A 1 90 ? 11.992 12.805 -10.688 1 46.12 90 SER A C 1
ATOM 712 O O . SER A 1 90 ? 11.852 11.805 -11.398 1 46.12 90 SER A O 1
ATOM 714 N N . LEU A 1 91 ? 12.766 12.641 -9.578 1 54.78 91 LEU A N 1
ATOM 715 C CA . LEU A 1 91 ? 12.578 11.375 -8.875 1 54.78 91 LEU A CA 1
ATOM 716 C C . LEU A 1 91 ? 11.102 11.008 -8.797 1 54.78 91 LEU A C 1
ATOM 718 O O . LEU A 1 91 ? 10.273 11.82 -8.383 1 54.78 91 LEU A O 1
ATOM 722 N N . ASP A 1 92 ? 10.773 9.992 -9.406 1 71.06 92 ASP A N 1
ATOM 723 C CA . ASP A 1 92 ? 9.398 9.5 -9.336 1 71.06 92 ASP A CA 1
ATOM 724 C C . ASP A 1 92 ? 9.094 8.938 -7.953 1 71.06 92 ASP A C 1
ATOM 726 O O . ASP A 1 92 ? 9.875 8.156 -7.406 1 71.06 92 ASP A O 1
ATOM 730 N N . THR A 1 93 ? 8.398 9.641 -7.191 1 77.06 93 THR A N 1
ATOM 731 C CA . THR A 1 93 ? 7.93 9.172 -5.891 1 77.06 93 THR A CA 1
ATOM 732 C C . THR A 1 93 ? 6.469 8.742 -5.965 1 77.06 93 THR A C 1
ATOM 734 O O . THR A 1 93 ? 5.758 9.102 -6.906 1 77.06 93 THR A O 1
ATOM 737 N N . MET A 1 94 ? 6.113 7.879 -5.031 1 78.69 94 MET A N 1
ATOM 738 C CA . MET A 1 94 ? 4.75 7.355 -5.008 1 78.69 94 MET A CA 1
ATOM 739 C C . MET A 1 94 ? 4.309 7.047 -3.582 1 78.69 94 MET A C 1
ATOM 741 O O . MET A 1 94 ? 5.086 6.516 -2.787 1 78.69 94 MET A O 1
ATOM 745 N N . GLY A 1 95 ? 3.162 7.527 -3.223 1 82.75 95 GLY A N 1
ATOM 746 C CA . GLY A 1 95 ? 2.492 7.012 -2.039 1 82.75 95 GLY A CA 1
ATOM 747 C C . GLY A 1 95 ? 1.657 5.777 -2.314 1 82.75 95 GLY A C 1
ATOM 748 O O . GLY A 1 95 ? 0.873 5.75 -3.266 1 82.75 95 GLY A O 1
ATOM 749 N N . ILE A 1 96 ? 1.739 4.801 -1.498 1 87.38 96 ILE A N 1
ATOM 750 C CA . ILE A 1 96 ? 1.105 3.52 -1.78 1 87.38 96 ILE A CA 1
ATOM 751 C C . ILE A 1 96 ? -0.41 3.654 -1.656 1 87.38 96 ILE A C 1
ATOM 753 O O . ILE A 1 96 ? -1.154 3.178 -2.518 1 87.38 96 ILE A O 1
ATOM 757 N N . ASP A 1 97 ? -0.89 4.285 -0.622 1 83.5 97 ASP A N 1
ATOM 758 C CA . ASP A 1 97 ? -2.324 4.492 -0.443 1 83.5 97 ASP A CA 1
ATOM 759 C C . ASP A 1 97 ? -2.928 5.219 -1.643 1 83.5 97 ASP A C 1
ATOM 761 O O . ASP A 1 97 ? -3.939 4.785 -2.195 1 83.5 97 ASP A O 1
ATOM 765 N N . ASP A 1 98 ? -2.262 6.277 -1.991 1 77.56 98 ASP A N 1
ATOM 766 C CA . ASP A 1 98 ? -2.764 7.082 -3.102 1 77.56 98 ASP A CA 1
ATOM 767 C C . ASP A 1 98 ? -2.768 6.281 -4.402 1 77.56 98 ASP A C 1
ATOM 769 O O . ASP A 1 98 ? -3.672 6.434 -5.227 1 77.56 98 ASP A O 1
ATOM 773 N N . TYR A 1 99 ? -1.787 5.531 -4.523 1 84.12 99 TYR A N 1
ATOM 774 C CA . TYR A 1 99 ? -1.626 4.742 -5.738 1 84.12 99 TYR A CA 1
ATOM 775 C C . TYR A 1 99 ? -2.697 3.664 -5.836 1 84.12 99 TYR A C 1
ATOM 777 O O . TYR A 1 99 ? -3.277 3.449 -6.902 1 84.12 99 TYR A O 1
ATOM 785 N N . LEU A 1 100 ? -3.07 3.102 -4.73 1 90.19 100 LEU A N 1
ATOM 786 C CA . LEU A 1 100 ? -3.93 1.923 -4.754 1 90.19 100 LEU A CA 1
ATOM 787 C C . LEU A 1 100 ? -5.387 2.309 -4.512 1 90.19 100 LEU A C 1
ATOM 789 O O . LEU A 1 100 ? -6.297 1.571 -4.891 1 90.19 100 LEU A O 1
ATOM 793 N N . ILE A 1 101 ? -5.625 3.355 -3.844 1 85.44 101 ILE A N 1
ATOM 794 C CA . ILE A 1 101 ? -6.969 3.686 -3.385 1 85.44 101 ILE A CA 1
ATOM 795 C C . ILE A 1 101 ? -7.449 4.969 -4.066 1 85.44 101 ILE A C 1
ATOM 797 O O . ILE A 1 101 ? -7.047 6.07 -3.68 1 85.44 101 ILE A O 1
ATOM 801 N N . GLU A 1 102 ? -8.312 4.785 -5.008 1 79.19 102 GLU A N 1
ATOM 802 C CA . GLU A 1 102 ? -8.836 5.934 -5.738 1 79.19 102 GLU A CA 1
ATOM 803 C C . GLU A 1 102 ? -9.977 6.598 -4.977 1 79.19 102 GLU A C 1
ATOM 805 O O . GLU A 1 102 ? -10.086 7.824 -4.953 1 79.19 102 GLU A O 1
ATOM 810 N N . LYS A 1 103 ? -10.883 5.75 -4.395 1 78.94 103 LYS A N 1
ATOM 811 C CA . LYS A 1 103 ? -12.047 6.238 -3.652 1 78.94 103 LYS A CA 1
ATOM 812 C C . LYS A 1 103 ? -12.055 5.688 -2.23 1 78.94 103 LYS A C 1
ATOM 814 O O . LYS A 1 103 ? -12.734 4.699 -1.948 1 78.94 103 LYS A O 1
ATOM 819 N N . PRO A 1 104 ? -11.438 6.398 -1.369 1 79.12 104 PRO A N 1
ATOM 820 C CA . PRO A 1 104 ? -11.289 5.906 0.004 1 79.12 104 PRO A CA 1
ATOM 821 C C . PRO A 1 104 ? -12.633 5.594 0.663 1 79.12 104 PRO A C 1
ATOM 823 O O . PRO A 1 104 ? -12.75 4.609 1.394 1 79.12 104 PRO A O 1
ATOM 826 N N . SER A 1 105 ? -13.68 6.402 0.397 1 79.12 105 SER A N 1
ATOM 827 C CA . SER A 1 105 ? -14.969 6.23 1.061 1 79.12 105 SER A CA 1
ATOM 828 C C . SER A 1 105 ? -15.633 4.93 0.633 1 79.12 105 SER A C 1
ATOM 830 O O . SER A 1 105 ? -16.531 4.434 1.315 1 79.12 105 SER A O 1
ATOM 832 N N . GLN A 1 106 ? -15.172 4.395 -0.408 1 82.31 106 GLN A N 1
ATOM 833 C CA . GLN A 1 106 ? -15.781 3.18 -0.945 1 82.31 106 GLN A CA 1
ATOM 834 C C . GLN A 1 106 ? -14.797 2.014 -0.917 1 82.31 106 GLN A C 1
ATOM 836 O O . GLN A 1 106 ? -14.938 1.059 -1.684 1 82.31 106 GLN A O 1
ATOM 841 N N . THR A 1 107 ? -13.797 2.182 -0.109 1 85.75 107 THR A N 1
ATOM 842 C CA . THR A 1 107 ? -12.75 1.169 -0.103 1 85.75 107 THR A CA 1
ATOM 843 C C . THR A 1 107 ? -12.648 0.498 1.264 1 85.75 107 THR A C 1
ATOM 845 O O . THR A 1 107 ? -12.719 1.167 2.297 1 85.75 107 THR A O 1
ATOM 848 N N . ILE A 1 108 ? -12.523 -0.768 1.285 1 83.38 108 ILE A N 1
ATOM 849 C CA . ILE A 1 108 ? -12.266 -1.555 2.484 1 83.38 108 ILE A CA 1
ATOM 850 C C . ILE A 1 108 ? -11.133 -2.543 2.219 1 83.38 108 ILE A C 1
ATOM 852 O O . ILE A 1 108 ? -10.938 -2.988 1.085 1 83.38 108 ILE A O 1
ATOM 856 N N . LEU A 1 109 ? -10.352 -2.82 3.252 1 88.75 109 LEU A N 1
ATOM 857 C CA . LEU A 1 109 ? -9.312 -3.844 3.191 1 88.75 109 LEU A CA 1
ATOM 858 C C . LEU A 1 109 ? -9.82 -5.164 3.758 1 88.75 109 LEU A C 1
ATOM 860 O O . LEU A 1 109 ? -10.531 -5.184 4.766 1 88.75 109 LEU A O 1
ATOM 864 N N . ILE A 1 110 ? -9.422 -6.23 3.1 1 88.88 110 ILE A N 1
ATOM 865 C CA . ILE A 1 110 ? -9.836 -7.547 3.564 1 88.88 110 ILE A CA 1
ATOM 866 C C . ILE A 1 110 ? -8.641 -8.492 3.584 1 88.88 110 ILE A C 1
ATOM 868 O O . ILE A 1 110 ? -7.938 -8.641 2.58 1 88.88 110 ILE A O 1
ATOM 872 N N . THR A 1 111 ? -8.398 -9.07 4.695 1 91.19 111 THR A N 1
ATOM 873 C CA . THR A 1 111 ? -7.371 -10.102 4.781 1 91.19 111 THR A CA 1
ATOM 874 C C . THR A 1 111 ? -7.871 -11.414 4.188 1 91.19 111 THR A C 1
ATOM 876 O O . THR A 1 111 ? -8.938 -11.906 4.559 1 91.19 111 THR A O 1
ATOM 879 N N . VAL A 1 112 ? -7.109 -11.945 3.307 1 92.94 112 VAL A N 1
ATOM 880 C CA . VAL A 1 112 ? -7.484 -13.164 2.596 1 92.94 112 VAL A CA 1
ATOM 881 C C . VAL A 1 112 ? -7.152 -14.383 3.451 1 92.94 112 VAL A C 1
ATOM 883 O O . VAL A 1 112 ? -6.086 -14.445 4.066 1 92.94 112 VAL A O 1
ATOM 886 N N . ARG A 1 113 ? -8.008 -15.297 3.408 1 90.56 113 ARG A N 1
ATOM 887 C CA . ARG A 1 113 ? -7.785 -16.594 4.051 1 90.56 113 ARG A CA 1
ATOM 888 C C . ARG A 1 113 ? -8.008 -17.734 3.07 1 90.56 113 ARG A C 1
ATOM 890 O O . ARG A 1 113 ? -9.016 -17.766 2.367 1 90.56 113 ARG A O 1
ATOM 897 N N . GLY A 1 114 ? -6.953 -18.594 3.012 1 91.31 114 GLY A N 1
ATOM 898 C CA . GLY A 1 114 ? -7.07 -19.766 2.146 1 91.31 114 GLY A CA 1
ATOM 899 C C . GLY A 1 114 ? -6.246 -19.641 0.878 1 91.31 114 GLY A C 1
ATOM 900 O O . GLY A 1 114 ? -5.586 -18.625 0.65 1 91.31 114 GLY A O 1
ATOM 901 N N . ASP A 1 115 ? -6.41 -20.734 -0.032 1 93.81 115 ASP A N 1
ATOM 902 C CA . ASP A 1 115 ? -5.516 -20.828 -1.181 1 93.81 115 ASP A CA 1
ATOM 903 C C . ASP A 1 115 ? -6.297 -20.812 -2.49 1 93.81 115 ASP A C 1
ATOM 905 O O . ASP A 1 115 ? -5.762 -21.15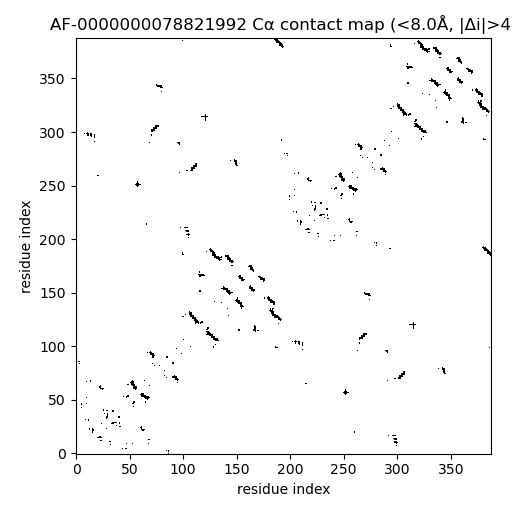6 -3.547 1 93.81 115 ASP A O 1
ATOM 909 N N . SER A 1 116 ? -7.523 -20.391 -2.371 1 94.81 116 SER A N 1
ATOM 910 C CA . SER A 1 116 ? -8.391 -20.531 -3.537 1 94.81 116 SER A CA 1
ATOM 911 C C . SER A 1 116 ? -7.918 -19.656 -4.695 1 94.81 116 SER A C 1
ATOM 913 O O . SER A 1 116 ? -8.258 -19.922 -5.852 1 94.81 116 SER A O 1
ATOM 915 N N . MET A 1 117 ? -7.152 -18.703 -4.418 1 96.19 117 MET A N 1
ATOM 916 C CA . MET A 1 117 ? -6.77 -17.734 -5.453 1 96.19 117 MET A CA 1
ATOM 917 C C . MET A 1 117 ? -5.258 -17.734 -5.648 1 96.19 117 MET A C 1
ATOM 919 O O . MET A 1 117 ? -4.707 -16.781 -6.215 1 96.19 117 MET A O 1
ATOM 923 N N . LYS A 1 118 ? -4.543 -18.734 -5.32 1 95.69 118 LYS A N 1
ATOM 924 C CA . LYS A 1 118 ? -3.086 -18.766 -5.285 1 95.69 118 LYS A CA 1
ATOM 925 C C . LYS A 1 118 ? -2.5 -18.562 -6.68 1 95.69 118 LYS A C 1
ATOM 927 O O . LYS A 1 118 ? -1.451 -17.938 -6.832 1 95.69 118 LYS A O 1
ATOM 932 N N . ASP A 1 119 ? -3.119 -19.094 -7.707 1 95.31 119 ASP A N 1
ATOM 933 C CA . ASP A 1 119 ? -2.576 -18.984 -9.062 1 95.31 119 ASP A CA 1
ATOM 934 C C . ASP A 1 119 ? -2.734 -17.562 -9.602 1 95.31 119 ASP A C 1
ATOM 936 O O . ASP A 1 119 ? -2.125 -17.219 -10.617 1 95.31 119 ASP A O 1
ATOM 940 N N . ALA A 1 120 ? -3.549 -16.781 -9.008 1 95.12 120 ALA A N 1
ATOM 941 C CA . ALA A 1 120 ? -3.682 -15.367 -9.344 1 95.12 120 ALA A CA 1
ATOM 942 C C . ALA A 1 120 ? -2.709 -14.516 -8.523 1 95.12 120 ALA A C 1
ATOM 944 O O . ALA A 1 120 ? -2.719 -13.289 -8.617 1 95.12 120 ALA A O 1
ATOM 945 N N . GLY A 1 121 ? -1.927 -15.18 -7.691 1 95.62 121 GLY A N 1
ATOM 946 C CA . GLY A 1 121 ? -0.945 -14.469 -6.887 1 95.62 121 GLY A CA 1
ATOM 947 C C . GLY A 1 121 ? -1.506 -13.961 -5.57 1 95.62 121 GLY A C 1
ATOM 948 O O . GLY A 1 121 ? -0.884 -13.133 -4.906 1 95.62 121 GLY A O 1
ATOM 949 N N . ILE A 1 122 ? -2.662 -14.367 -5.273 1 96.31 122 ILE A N 1
ATOM 950 C CA . ILE A 1 122 ? -3.277 -14 -4.004 1 96.31 122 ILE A CA 1
ATOM 951 C C . ILE A 1 122 ? -3.178 -15.164 -3.02 1 96.31 122 ILE A C 1
ATOM 953 O O . ILE A 1 122 ? -3.869 -16.172 -3.17 1 96.31 122 ILE A O 1
ATOM 957 N N . PHE A 1 123 ? -2.352 -14.977 -1.987 1 95.5 123 PHE A N 1
ATOM 958 C CA . PHE A 1 123 ? -2.033 -16.047 -1.048 1 95.5 123 PHE A CA 1
ATOM 959 C C . PHE A 1 123 ? -2.746 -15.828 0.281 1 95.5 123 PHE A C 1
ATOM 961 O O . PHE A 1 123 ? -3.244 -14.734 0.552 1 95.5 123 PHE A O 1
ATOM 968 N N . ASP A 1 124 ? -2.799 -16.938 1.016 1 94.38 124 ASP A N 1
ATOM 969 C CA . ASP A 1 124 ? -3.283 -16.828 2.389 1 94.38 124 ASP A CA 1
ATOM 970 C C . ASP A 1 124 ? -2.512 -15.766 3.166 1 94.38 124 ASP A C 1
ATOM 972 O O . ASP A 1 124 ? -1.281 -15.727 3.123 1 94.38 124 ASP A O 1
ATOM 976 N N . GLY A 1 125 ? -3.291 -14.828 3.807 1 92.69 125 GLY A N 1
ATOM 977 C CA . GLY A 1 125 ? -2.658 -13.789 4.598 1 92.69 125 GLY A CA 1
ATOM 978 C C . GLY A 1 125 ? -2.484 -12.484 3.84 1 92.69 125 GLY A C 1
ATOM 979 O O . GLY A 1 125 ? -2.24 -11.438 4.441 1 92.69 125 GLY A O 1
ATOM 980 N N . ASP A 1 126 ? -2.613 -12.547 2.539 1 95.38 126 ASP A N 1
ATOM 981 C CA . ASP A 1 126 ? -2.574 -11.312 1.758 1 95.38 126 ASP A CA 1
ATOM 982 C C . ASP A 1 126 ? -3.736 -10.391 2.127 1 95.38 126 ASP A C 1
ATOM 984 O O . ASP A 1 126 ? -4.727 -10.836 2.713 1 95.38 126 ASP A O 1
ATOM 988 N N . VAL A 1 127 ? -3.572 -9.141 1.837 1 94.62 127 VAL A N 1
ATOM 989 C CA . VAL A 1 127 ? -4.664 -8.188 1.988 1 94.62 127 VAL A CA 1
ATOM 990 C C . VAL A 1 127 ? -5.09 -7.668 0.617 1 94.62 127 VAL A C 1
ATOM 992 O O . VAL A 1 127 ? -4.246 -7.289 -0.199 1 94.62 127 VAL A O 1
ATOM 995 N N . VAL A 1 128 ? -6.355 -7.715 0.403 1 94.88 128 VAL A N 1
ATOM 996 C CA . VAL A 1 128 ? -6.871 -7.164 -0.846 1 94.88 128 VAL A CA 1
ATOM 997 C C . VAL A 1 128 ? -7.594 -5.848 -0.57 1 94.88 128 VAL A C 1
ATOM 999 O O . VAL A 1 128 ? -8.18 -5.664 0.5 1 94.88 128 VAL A O 1
ATOM 1002 N N . ILE A 1 129 ? -7.48 -4.965 -1.483 1 93.75 129 ILE A N 1
ATOM 1003 C CA . ILE A 1 129 ? -8.172 -3.682 -1.484 1 93.75 129 ILE A CA 1
ATOM 1004 C C . ILE A 1 129 ? -9.445 -3.785 -2.314 1 93.75 129 ILE A C 1
ATOM 1006 O O . ILE A 1 129 ? -9.398 -4.051 -3.518 1 93.75 129 ILE A O 1
ATOM 1010 N N . VAL A 1 130 ? -10.539 -3.488 -1.684 1 92.69 130 VAL A N 1
ATOM 1011 C CA . VAL A 1 130 ? -11.828 -3.732 -2.324 1 92.69 130 VAL A CA 1
ATOM 1012 C C . VAL A 1 130 ? -12.586 -2.418 -2.465 1 92.69 130 VAL A C 1
ATOM 1014 O O . VAL A 1 130 ? -12.812 -1.713 -1.479 1 92.69 130 VAL A O 1
ATOM 1017 N N . GLU A 1 131 ? -12.891 -2.105 -3.65 1 90.56 131 GLU A N 1
ATOM 1018 C CA . GLU A 1 131 ? -13.852 -1.03 -3.896 1 90.56 131 GLU A CA 1
ATOM 1019 C C . GLU A 1 131 ? -15.289 -1.545 -3.836 1 90.56 131 GLU A C 1
ATOM 1021 O O . GLU A 1 131 ? -15.68 -2.398 -4.633 1 90.56 131 GLU A O 1
ATOM 1026 N N . LYS A 1 132 ? -15.992 -1.01 -2.922 1 87.69 132 LYS A N 1
ATOM 1027 C CA . LYS A 1 132 ? -17.375 -1.436 -2.74 1 87.69 132 LYS A CA 1
ATOM 1028 C C . LYS A 1 132 ? -18.266 -0.931 -3.879 1 87.69 132 LYS A C 1
ATOM 1030 O O . LYS A 1 132 ? -18.453 0.277 -4.027 1 87.69 132 LYS A O 1
ATOM 1035 N N . ARG A 1 133 ? -18.719 -1.816 -4.602 1 88.38 133 ARG A N 1
ATOM 1036 C CA . ARG A 1 133 ? -19.672 -1.546 -5.672 1 88.38 133 ARG A CA 1
ATOM 1037 C C . ARG A 1 133 ? -20.359 -2.828 -6.129 1 88.38 133 ARG A C 1
ATOM 1039 O O . ARG A 1 133 ? -19.75 -3.896 -6.141 1 88.38 133 ARG A O 1
ATOM 1046 N N . PRO A 1 134 ? -21.594 -2.676 -6.516 1 86.81 134 PRO A N 1
ATOM 1047 C CA . PRO A 1 134 ? -22.391 -3.861 -6.832 1 86.81 134 PRO A CA 1
ATOM 1048 C C . PRO A 1 134 ? -22.172 -4.359 -8.258 1 86.81 134 PRO A C 1
ATOM 1050 O O . PRO A 1 134 ? -22.656 -5.434 -8.625 1 86.81 134 PRO A O 1
ATOM 1053 N N . PHE A 1 135 ? -21.469 -3.629 -9.047 1 90.56 135 PHE A N 1
ATOM 1054 C CA . PHE A 1 135 ? -21.266 -4.008 -10.445 1 90.56 135 PHE A CA 1
ATOM 1055 C C . PHE A 1 135 ? -19.812 -4.41 -10.688 1 90.56 135 PHE A C 1
ATOM 1057 O O . PHE A 1 135 ? -18.891 -3.801 -10.141 1 90.56 135 PHE A O 1
ATOM 1064 N N . ALA A 1 136 ? -19.656 -5.441 -11.461 1 94.31 136 ALA A N 1
ATOM 1065 C CA . ALA A 1 136 ? -18.344 -5.926 -11.867 1 94.31 136 ALA A CA 1
ATOM 1066 C C . ALA A 1 136 ? -18.375 -6.477 -13.289 1 94.31 136 ALA A C 1
ATOM 1068 O O . ALA A 1 136 ? -19.438 -6.863 -13.789 1 94.31 136 ALA A O 1
ATOM 1069 N N . ASN A 1 137 ? -17.297 -6.426 -13.938 1 95.31 137 ASN A N 1
ATOM 1070 C CA . ASN A 1 137 ? -17.156 -7.031 -15.258 1 95.31 137 ASN A CA 1
ATOM 1071 C C . ASN A 1 137 ? -16.672 -8.477 -15.164 1 95.31 137 ASN A C 1
ATOM 1073 O O . ASN A 1 137 ? -15.961 -8.836 -14.219 1 95.31 137 ASN A O 1
ATOM 1077 N N . VAL A 1 138 ? -17.078 -9.25 -16.188 1 95.81 138 VAL A N 1
ATOM 1078 C CA . VAL A 1 138 ? -16.5 -10.586 -16.312 1 95.81 138 VAL A CA 1
ATOM 1079 C C . VAL A 1 138 ? -14.977 -10.469 -16.422 1 95.81 138 VAL A C 1
ATOM 1081 O O . VAL A 1 138 ? -14.461 -9.641 -17.172 1 95.81 138 VAL A O 1
ATOM 1084 N N . GLY A 1 139 ? -14.305 -11.211 -15.609 1 96.56 139 GLY A N 1
ATOM 1085 C CA . GLY A 1 139 ? -12.859 -11.141 -15.578 1 96.56 139 GLY A CA 1
ATOM 1086 C C . GLY A 1 139 ? -12.32 -10.438 -14.344 1 96.56 139 GLY A C 1
ATOM 1087 O O . GLY A 1 139 ? -11.148 -10.594 -13.992 1 96.56 139 GLY A O 1
ATOM 1088 N N . ASP A 1 140 ? -13.172 -9.664 -13.656 1 97.19 140 ASP A N 1
ATOM 1089 C CA . ASP A 1 140 ? -12.758 -8.984 -12.43 1 97.19 140 ASP A CA 1
ATOM 1090 C C . ASP A 1 140 ? -12.609 -9.969 -11.273 1 97.19 140 ASP A C 1
ATOM 1092 O O . ASP A 1 140 ? -13.391 -10.922 -11.156 1 97.19 140 ASP A O 1
ATOM 1096 N N . ILE A 1 141 ? -11.641 -9.742 -10.469 1 97.12 141 ILE A N 1
ATOM 1097 C CA . ILE A 1 141 ? -11.609 -10.414 -9.172 1 97.12 141 ILE A CA 1
ATOM 1098 C C . ILE A 1 141 ? -12.562 -9.719 -8.203 1 97.12 141 ILE A C 1
ATOM 1100 O O . ILE A 1 141 ? -12.484 -8.5 -8.023 1 97.12 141 ILE A O 1
ATOM 1104 N N . VAL A 1 142 ? -13.453 -10.516 -7.555 1 95.69 142 VAL A N 1
ATOM 1105 C CA . VAL A 1 142 ? -14.516 -9.906 -6.762 1 95.69 142 VAL A CA 1
ATOM 1106 C C . VAL A 1 142 ? -14.578 -10.562 -5.383 1 95.69 142 VAL A C 1
ATOM 1108 O O . VAL A 1 142 ? -14.148 -11.711 -5.215 1 95.69 142 VAL A O 1
ATOM 1111 N N . VAL A 1 143 ? -14.992 -9.758 -4.465 1 93.19 143 VAL A N 1
ATOM 1112 C CA . VAL A 1 143 ? -15.523 -10.289 -3.211 1 93.19 143 VAL A CA 1
ATOM 1113 C C . VAL A 1 143 ? -17.031 -10.43 -3.311 1 93.19 143 VAL A C 1
ATOM 1115 O O . VAL A 1 143 ? -17.75 -9.445 -3.52 1 93.19 143 VAL A O 1
ATOM 1118 N N . ALA A 1 144 ? -17.438 -11.633 -3.197 1 91.69 144 ALA A N 1
ATOM 1119 C CA . ALA A 1 144 ? -18.875 -11.93 -3.275 1 91.69 144 ALA A CA 1
ATOM 1120 C C . ALA A 1 144 ? -19.391 -12.461 -1.944 1 91.69 144 ALA A C 1
ATOM 1122 O O . ALA A 1 144 ? -18.625 -12.992 -1.138 1 91.69 144 ALA A O 1
ATOM 1123 N N . ILE A 1 145 ? -20.609 -12.219 -1.773 1 86.38 145 ILE A N 1
ATOM 1124 C CA . ILE A 1 145 ? -21.281 -12.766 -0.596 1 86.38 145 ILE A CA 1
ATOM 1125 C C . ILE A 1 145 ? -22.188 -13.922 -1.007 1 86.38 145 ILE A C 1
ATOM 1127 O O . ILE A 1 145 ? -23.109 -13.742 -1.797 1 86.38 145 ILE A O 1
ATOM 1131 N N . LEU A 1 146 ? -21.766 -15.039 -0.523 1 82.81 146 LEU A N 1
ATOM 1132 C CA . LEU A 1 146 ? -22.531 -16.266 -0.718 1 82.81 146 LEU A CA 1
ATOM 1133 C C . LEU A 1 146 ? -22.906 -16.891 0.622 1 82.81 146 LEU A C 1
ATOM 1135 O O . LEU A 1 146 ? -22.031 -17.156 1.446 1 82.81 146 LEU A O 1
ATOM 1139 N N . ASN A 1 147 ? -24.234 -17.094 0.843 1 79 147 ASN A N 1
ATOM 1140 C CA . ASN A 1 147 ? -24.672 -17.688 2.104 1 79 147 ASN A CA 1
ATOM 1141 C C . ASN A 1 147 ? -24.141 -16.906 3.303 1 79 147 ASN A C 1
ATOM 1143 O O . ASN A 1 147 ? -23.594 -17.516 4.238 1 79 147 ASN A O 1
ATOM 1147 N N . LYS A 1 148 ? -23.969 -15.648 3.168 1 76.12 148 LYS A N 1
ATOM 1148 C CA . LYS A 1 148 ? -23.578 -14.727 4.238 1 76.12 148 LYS A CA 1
ATOM 1149 C C . LYS A 1 148 ? -22.094 -14.812 4.527 1 76.12 148 LYS A C 1
ATOM 1151 O O . LYS A 1 148 ? -21.641 -14.461 5.625 1 76.12 148 LYS A O 1
ATOM 1156 N N . GLU A 1 149 ? -21.406 -15.375 3.553 1 77.62 149 GLU A N 1
ATOM 1157 C CA . GLU A 1 149 ? -19.953 -15.438 3.701 1 77.62 149 GLU A CA 1
ATOM 1158 C C . GLU A 1 149 ? -19.25 -14.773 2.525 1 77.62 149 GLU A C 1
ATOM 1160 O O . GLU A 1 149 ? -19.719 -14.844 1.389 1 77.62 149 GLU A O 1
ATOM 1165 N N . PHE A 1 150 ? -18.125 -14.148 2.828 1 83.38 150 PHE A N 1
ATOM 1166 C CA . PHE A 1 150 ? -17.297 -13.555 1.777 1 83.38 150 PHE A CA 1
ATOM 1167 C C . PHE A 1 150 ? -16.516 -14.633 1.036 1 83.38 150 PHE A C 1
ATOM 1169 O O . PHE A 1 150 ? -16.031 -15.586 1.647 1 83.38 150 PHE A O 1
ATOM 1176 N N . THR A 1 151 ? -16.484 -14.516 -0.263 1 89.12 151 THR A N 1
ATOM 1177 C CA . THR A 1 151 ? -15.578 -15.336 -1.059 1 89.12 151 THR A CA 1
ATOM 1178 C C . THR A 1 151 ? -14.875 -14.492 -2.121 1 89.12 151 THR A C 1
ATOM 1180 O O . THR A 1 151 ? -15.469 -13.562 -2.674 1 89.12 151 THR A O 1
ATOM 1183 N N . LEU A 1 152 ? -13.719 -14.82 -2.268 1 94.5 152 LEU A N 1
ATOM 1184 C CA . LEU A 1 152 ? -12.906 -14.164 -3.279 1 94.5 152 LEU A CA 1
ATOM 1185 C C . LEU A 1 152 ? -12.734 -15.055 -4.508 1 94.5 152 LEU A C 1
ATOM 1187 O O . LEU A 1 152 ? -12.25 -16.172 -4.398 1 94.5 152 LEU A O 1
ATOM 1191 N N . LYS A 1 153 ? -13.219 -14.562 -5.652 1 96.19 153 LYS A N 1
ATOM 1192 C CA . LYS A 1 153 ? -13.141 -15.305 -6.906 1 96.19 153 LYS A CA 1
ATOM 1193 C C . LYS A 1 153 ? -13.102 -14.359 -8.102 1 96.19 153 LYS A C 1
ATOM 1195 O O . LYS A 1 153 ? -13.367 -13.156 -7.965 1 96.19 153 LYS A O 1
ATOM 1200 N N . THR A 1 154 ? -12.766 -14.914 -9.219 1 97.5 154 THR A N 1
ATOM 1201 C CA . THR A 1 154 ? -12.93 -14.18 -10.469 1 97.5 154 THR A CA 1
ATOM 1202 C C . THR A 1 154 ? -14.352 -14.344 -11.008 1 97.5 154 THR A C 1
ATOM 1204 O O . THR A 1 154 ? -14.883 -15.453 -11.047 1 97.5 154 THR A O 1
ATOM 1207 N N . LEU A 1 155 ? -14.93 -13.211 -11.375 1 96.69 155 LEU A N 1
ATOM 1208 C CA . LEU A 1 155 ? -16.266 -13.266 -11.953 1 96.69 155 LEU A CA 1
ATOM 1209 C C . LEU A 1 155 ? -16.219 -13.797 -13.383 1 96.69 155 LEU A C 1
ATOM 1211 O O . LEU A 1 155 ? -15.453 -13.289 -14.211 1 96.69 155 LEU A O 1
ATOM 1215 N N . GLY A 1 156 ? -16.938 -14.867 -13.602 1 96.5 156 GLY A N 1
ATOM 1216 C CA . GLY A 1 156 ? -17.062 -15.43 -14.938 1 96.5 156 GLY A CA 1
ATOM 1217 C C . GLY A 1 156 ? -18.5 -15.586 -15.391 1 96.5 156 GLY A C 1
ATOM 1218 O O . GLY A 1 156 ? -19.422 -15.102 -14.727 1 96.5 156 GLY A O 1
ATOM 1219 N N . LYS A 1 157 ? -18.594 -16.109 -16.578 1 94.62 157 LYS A N 1
ATOM 1220 C CA . LYS A 1 157 ? -19.922 -16.344 -17.156 1 94.62 157 LYS A CA 1
ATOM 1221 C C . LYS A 1 157 ? -19.938 -17.641 -17.969 1 94.62 157 LYS A C 1
ATOM 1223 O O . LYS A 1 157 ? -19.016 -17.922 -18.734 1 94.62 157 LYS A O 1
ATOM 1228 N N . GLU A 1 158 ? -20.844 -18.453 -17.656 1 93.75 158 GLU A N 1
ATOM 1229 C CA . GLU A 1 158 ? -21.156 -19.656 -18.438 1 93.75 158 GLU A CA 1
ATOM 1230 C C . GLU A 1 158 ? -22.578 -19.594 -18.984 1 93.75 158 GLU A C 1
ATOM 1232 O O . GLU A 1 158 ? -23.547 -19.766 -18.25 1 93.75 158 GLU A O 1
ATOM 1237 N N . GLY A 1 159 ? -22.625 -19.391 -20.344 1 91.75 159 GLY A N 1
ATOM 1238 C CA . GLY A 1 159 ? -23.938 -19.125 -20.891 1 91.75 159 GLY A CA 1
ATOM 1239 C C . GLY A 1 159 ? -24.547 -17.828 -20.359 1 91.75 159 GLY A C 1
ATOM 1240 O O . GLY A 1 159 ? -23.969 -16.75 -20.516 1 91.75 159 GLY A O 1
ATOM 1241 N N . ASN A 1 160 ? -25.688 -17.875 -19.672 1 89.25 160 ASN A N 1
ATOM 1242 C CA . ASN A 1 160 ? -26.344 -16.688 -19.141 1 89.25 160 ASN A CA 1
ATOM 1243 C C . ASN A 1 160 ? -26.203 -16.609 -17.625 1 89.25 160 ASN A C 1
ATOM 1245 O O . ASN A 1 160 ? -26.875 -15.797 -16.984 1 89.25 160 ASN A O 1
ATOM 1249 N N . GLN A 1 161 ? -25.312 -17.422 -17.125 1 91.44 161 GLN A N 1
ATOM 1250 C CA . GLN A 1 161 ? -25.172 -17.469 -15.672 1 91.44 161 GLN A CA 1
ATOM 1251 C C . GLN A 1 161 ? -23.797 -16.984 -15.242 1 91.44 161 GLN A C 1
ATOM 1253 O O . GLN A 1 161 ? -22.781 -17.406 -15.805 1 91.44 161 GLN A O 1
ATOM 1258 N N . PHE A 1 162 ? -23.859 -16.156 -14.297 1 92.81 162 PHE A N 1
ATOM 1259 C CA . PHE A 1 162 ? -22.594 -15.75 -13.688 1 92.81 162 PHE A CA 1
ATOM 1260 C C . PHE A 1 162 ? -22.047 -16.844 -12.789 1 92.81 162 PHE A C 1
ATOM 1262 O O . PHE A 1 162 ? -22.812 -17.547 -12.109 1 92.81 162 PHE A O 1
ATOM 1269 N N . VAL A 1 163 ? -20.766 -16.984 -12.844 1 95.94 163 VAL A N 1
ATOM 1270 C CA . VAL A 1 163 ? -20.094 -17.969 -12.016 1 95.94 163 VAL A CA 1
ATOM 1271 C C . VAL A 1 163 ? -18.906 -17.328 -11.305 1 95.94 163 VAL A C 1
ATOM 1273 O O . VAL A 1 163 ? -18.469 -16.234 -11.688 1 95.94 163 VAL A O 1
ATOM 1276 N N . LEU A 1 164 ? -18.438 -17.922 -10.297 1 95.88 164 LEU A N 1
ATOM 1277 C CA . LEU A 1 164 ? -17.266 -17.5 -9.539 1 95.88 164 LEU A CA 1
ATOM 1278 C C . LEU A 1 164 ? -16.125 -18.5 -9.695 1 95.88 164 LEU A C 1
ATOM 1280 O O . LEU A 1 164 ? -16.234 -19.641 -9.227 1 95.88 164 LEU A O 1
ATOM 1284 N N . ILE A 1 165 ? -15.07 -18.062 -10.297 1 97.19 165 ILE A N 1
ATOM 1285 C CA . ILE A 1 165 ? -14.008 -18.969 -10.727 1 97.19 165 ILE A CA 1
ATOM 1286 C C . ILE A 1 165 ? -12.797 -18.812 -9.812 1 97.19 165 ILE A C 1
ATOM 1288 O O . ILE A 1 165 ? -12.188 -17.734 -9.766 1 97.19 165 ILE A O 1
ATOM 1292 N N . PRO A 1 166 ? -12.414 -19.844 -9.086 1 97.25 166 PRO A N 1
ATOM 1293 C CA . PRO A 1 166 ? -11.172 -19.781 -8.312 1 97.25 166 PRO A CA 1
ATOM 1294 C C . PRO A 1 166 ? -9.922 -19.781 -9.188 1 97.25 166 PRO A C 1
ATOM 1296 O O . PRO A 1 166 ? -10 -20.141 -10.367 1 97.25 166 PRO A O 1
ATOM 1299 N N . ALA A 1 167 ? -8.781 -19.312 -8.695 1 96.19 167 ALA A N 1
ATOM 1300 C CA . ALA A 1 167 ? -7.48 -19.422 -9.344 1 96.19 167 ALA A CA 1
ATOM 1301 C C . ALA A 1 167 ? -6.629 -20.5 -8.672 1 96.19 167 ALA A C 1
ATOM 1303 O O . ALA A 1 167 ? -5.523 -20.219 -8.203 1 96.19 167 ALA A O 1
ATOM 1304 N N . ASN A 1 168 ? -7.129 -21.594 -8.57 1 95.81 168 ASN A N 1
ATOM 1305 C CA . ASN A 1 168 ? -6.559 -22.812 -8.008 1 95.81 168 ASN A CA 1
ATOM 1306 C C . ASN A 1 168 ? -7.312 -24.047 -8.484 1 95.81 168 ASN A C 1
ATOM 1308 O O . ASN A 1 168 ? -8.508 -24.188 -8.234 1 95.81 168 ASN A O 1
ATOM 1312 N N . LYS A 1 169 ? -6.676 -24.906 -9.109 1 94.5 169 LYS A N 1
ATOM 1313 C CA . LYS A 1 169 ? -7.301 -26.062 -9.742 1 94.5 169 LYS A CA 1
ATOM 1314 C C . LYS A 1 169 ? -7.957 -26.969 -8.703 1 94.5 169 LYS A C 1
ATOM 1316 O O . LYS A 1 169 ? -8.867 -27.734 -9.023 1 94.5 169 LYS A O 1
ATOM 1321 N N . ASP A 1 170 ? -7.492 -26.906 -7.512 1 95.94 170 ASP A N 1
ATOM 1322 C CA . ASP A 1 170 ? -8.008 -27.766 -6.453 1 95.94 170 ASP A CA 1
ATOM 1323 C C . ASP A 1 170 ? -9.359 -27.266 -5.945 1 95.94 170 ASP A C 1
ATOM 1325 O O . ASP A 1 170 ? -9.992 -27.922 -5.117 1 95.94 170 ASP A O 1
ATOM 1329 N N . PHE A 1 171 ? -9.875 -26.172 -6.371 1 96.06 171 PHE A N 1
ATOM 1330 C CA . PHE A 1 171 ? -11.148 -25.578 -5.969 1 96.06 171 PHE A CA 1
ATOM 1331 C C . PHE A 1 171 ? -12.133 -25.578 -7.133 1 96.06 171 PHE A C 1
ATOM 1333 O O . PHE A 1 171 ? -11.758 -25.266 -8.266 1 96.06 171 PHE A O 1
ATOM 1340 N N . PRO A 1 172 ? -13.289 -25.828 -6.918 1 95.56 172 PRO A N 1
ATOM 1341 C CA . PRO A 1 172 ? -14.281 -25.875 -7.996 1 95.56 172 PRO A CA 1
ATOM 1342 C C . PRO A 1 172 ? -14.836 -24.5 -8.336 1 95.56 172 PRO A C 1
ATOM 1344 O O . PRO A 1 172 ? -14.883 -23.609 -7.477 1 95.56 172 PRO A O 1
ATOM 1347 N N . VAL A 1 173 ? -15.273 -24.422 -9.562 1 96.38 173 VAL A N 1
ATOM 1348 C CA . VAL A 1 173 ? -16.047 -23.266 -9.961 1 96.38 173 VAL A CA 1
ATOM 1349 C C . VAL A 1 173 ? -17.375 -23.234 -9.188 1 96.38 173 VAL A C 1
ATOM 1351 O O . VAL A 1 173 ? -18.016 -24.266 -9.031 1 96.38 173 VAL A O 1
ATOM 1354 N N . ILE A 1 174 ? -17.703 -22.078 -8.648 1 94.19 174 ILE A N 1
ATOM 1355 C CA . ILE A 1 174 ? -18.953 -21.922 -7.898 1 94.19 174 ILE A CA 1
ATOM 1356 C C . ILE A 1 174 ? -20.047 -21.391 -8.82 1 94.19 174 ILE A C 1
ATOM 1358 O O . ILE A 1 174 ? -19.875 -20.359 -9.469 1 94.19 174 ILE A O 1
ATOM 1362 N N . ARG A 1 175 ? -21.141 -22.062 -8.938 1 94.56 175 ARG A N 1
ATOM 1363 C CA . ARG A 1 175 ? -22.328 -21.672 -9.68 1 94.56 175 ARG A CA 1
ATOM 1364 C C . ARG A 1 175 ? -23.484 -21.344 -8.727 1 94.56 175 ARG A C 1
ATOM 1366 O O . ARG A 1 175 ? -24.203 -22.234 -8.281 1 94.56 175 ARG A O 1
ATOM 1373 N N . PRO A 1 176 ? -23.516 -20.062 -8.508 1 89.75 176 PRO A N 1
ATOM 1374 C CA . PRO A 1 176 ? -24.531 -19.688 -7.512 1 89.75 176 PRO A CA 1
ATOM 1375 C C . PRO A 1 176 ? -25.938 -20.094 -7.93 1 89.75 176 PRO A C 1
ATOM 1377 O O . PRO A 1 176 ? -26.312 -19.906 -9.094 1 89.75 176 PRO A O 1
ATOM 1380 N N . GLU A 1 177 ? -26.672 -20.859 -7.129 1 83.06 177 GLU A N 1
ATOM 1381 C CA . GLU A 1 177 ? -28.047 -21.25 -7.391 1 83.06 177 GLU A CA 1
ATOM 1382 C C . GLU A 1 177 ? -29.031 -20.188 -6.914 1 83.06 177 GLU A C 1
ATOM 1384 O O . GLU A 1 177 ? -30.172 -20.125 -7.387 1 83.06 177 GLU A O 1
ATOM 1389 N N . GLY A 1 178 ? -28.703 -19.25 -6.207 1 74.25 178 GLY A N 1
ATOM 1390 C CA . GLY A 1 178 ? -29.531 -18.188 -5.684 1 74.25 178 GLY A CA 1
ATOM 1391 C C . GLY A 1 178 ? -28.875 -16.828 -5.727 1 74.25 178 GLY A C 1
ATOM 1392 O O . GLY A 1 178 ? -28.047 -16.562 -6.609 1 74.25 178 GLY A O 1
ATOM 1393 N N . ASP A 1 179 ? -29.375 -16.062 -4.945 1 71.44 179 ASP A N 1
ATOM 1394 C CA . ASP A 1 179 ? -28.922 -14.68 -4.914 1 71.44 179 ASP A CA 1
ATOM 1395 C C . ASP A 1 179 ? -27.469 -14.578 -4.438 1 71.44 179 ASP A C 1
ATOM 1397 O O . ASP A 1 179 ? -27.078 -15.266 -3.486 1 71.44 179 ASP A O 1
ATOM 1401 N N . PHE A 1 180 ? -26.594 -14.227 -5.195 1 79.69 180 PHE A N 1
ATOM 1402 C CA . PHE A 1 180 ? -25.312 -13.805 -4.676 1 79.69 180 PHE A CA 1
ATOM 1403 C C . PHE A 1 180 ? -25.078 -12.32 -4.949 1 79.69 180 PHE A C 1
ATOM 1405 O O . PHE A 1 180 ? -25.719 -11.742 -5.828 1 79.69 180 PHE A O 1
ATOM 1412 N N . GLU A 1 181 ? -24.422 -11.766 -4.102 1 88.56 181 GLU A N 1
ATOM 1413 C CA . GLU A 1 181 ? -24.156 -10.328 -4.16 1 88.56 181 GLU A CA 1
ATOM 1414 C C . GLU A 1 181 ? -22.672 -10.047 -4.293 1 88.56 181 GLU A C 1
ATOM 1416 O O . GLU A 1 181 ? -21.844 -10.695 -3.641 1 88.56 181 GLU A O 1
ATOM 1421 N N . ILE A 1 182 ? -22.469 -9.172 -5.219 1 91.44 182 ILE A N 1
ATOM 1422 C CA . ILE A 1 182 ? -21.094 -8.656 -5.285 1 91.44 182 ILE A CA 1
ATOM 1423 C C . ILE A 1 182 ? -20.906 -7.57 -4.227 1 91.44 182 ILE A C 1
ATOM 1425 O O . ILE A 1 182 ? -21.578 -6.535 -4.266 1 91.44 182 ILE A O 1
ATOM 1429 N N . PHE A 1 183 ? -20.109 -7.855 -3.332 1 89.94 183 PHE A N 1
ATOM 1430 C CA . PHE A 1 183 ? -19.766 -6.875 -2.305 1 89.94 183 PHE A CA 1
ATOM 1431 C C . PHE A 1 183 ? -18.875 -5.773 -2.879 1 89.94 183 PHE A C 1
ATOM 1433 O O . PHE A 1 183 ? -19.078 -4.598 -2.572 1 89.94 183 PHE A O 1
ATOM 1440 N N . GLY A 1 184 ? -17.891 -6.234 -3.697 1 94 184 GLY A N 1
ATOM 1441 C CA . GLY A 1 184 ? -17.016 -5.262 -4.336 1 94 184 GLY A CA 1
ATOM 1442 C C . GLY A 1 184 ? -16.016 -5.895 -5.277 1 94 184 GLY A C 1
ATOM 1443 O O . GLY A 1 184 ? -16 -7.113 -5.457 1 94 184 GLY A O 1
ATOM 1444 N N . VAL A 1 185 ? -15.258 -4.973 -5.91 1 95.94 185 VAL A N 1
ATOM 1445 C CA . VAL A 1 185 ? -14.234 -5.375 -6.875 1 95.94 185 VAL A CA 1
ATOM 1446 C C . VAL A 1 185 ? -12.844 -5.133 -6.289 1 95.94 185 VAL A C 1
ATOM 1448 O O . VAL A 1 185 ? -12.602 -4.094 -5.672 1 95.94 185 VAL A O 1
ATOM 1451 N N . VAL A 1 186 ? -12 -6.133 -6.438 1 96.19 186 VAL A N 1
ATOM 1452 C CA . VAL A 1 186 ? -10.617 -5.988 -5.977 1 96.19 186 VAL A CA 1
ATOM 1453 C C . VAL A 1 186 ? -9.852 -5.066 -6.918 1 96.19 186 VAL A C 1
ATOM 1455 O O . VAL A 1 186 ? -9.742 -5.34 -8.117 1 96.19 186 VAL A O 1
ATOM 1458 N N . VAL A 1 187 ? -9.305 -4.051 -6.301 1 96.19 187 VAL A N 1
ATOM 1459 C CA . VAL A 1 187 ? -8.609 -3.072 -7.133 1 96.19 187 VAL A CA 1
ATOM 1460 C C . VAL A 1 187 ? -7.113 -3.094 -6.816 1 96.19 187 VAL A C 1
ATOM 1462 O O . VAL A 1 187 ? -6.32 -2.438 -7.496 1 96.19 187 VAL A O 1
ATOM 1465 N N . GLY A 1 188 ? -6.719 -3.83 -5.809 1 97 188 GLY A N 1
ATOM 1466 C CA . GLY A 1 188 ? -5.32 -3.975 -5.434 1 97 188 GLY A CA 1
ATOM 1467 C C . GLY A 1 188 ? -5.09 -5.047 -4.387 1 97 188 GLY A C 1
ATOM 1468 O O . GLY A 1 188 ? -6.047 -5.613 -3.85 1 97 188 GLY A O 1
ATOM 1469 N N . GLN A 1 189 ? -3.93 -5.344 -4.152 1 97 189 GLN A N 1
ATOM 1470 C CA . GLN A 1 189 ? -3.52 -6.281 -3.109 1 97 189 GLN A CA 1
ATOM 1471 C C . GLN A 1 189 ? -2.131 -5.938 -2.58 1 97 189 GLN A C 1
ATOM 1473 O O . GLN A 1 189 ? -1.346 -5.277 -3.262 1 97 189 GLN A O 1
ATOM 1478 N N . PHE A 1 190 ? -1.912 -6.324 -1.385 1 96.69 190 PHE A N 1
ATOM 1479 C CA . PHE A 1 190 ? -0.551 -6.203 -0.876 1 96.69 190 PHE A CA 1
ATOM 1480 C C . PHE A 1 190 ? -0.248 -7.316 0.123 1 96.69 190 PHE A C 1
ATOM 1482 O O . PHE A 1 190 ? -1.161 -7.98 0.615 1 96.69 190 PHE A O 1
ATOM 1489 N N . ARG A 1 191 ? 0.981 -7.543 0.258 1 96.81 191 ARG A N 1
ATOM 1490 C CA . ARG A 1 191 ? 1.539 -8.57 1.13 1 96.81 191 ARG A CA 1
ATOM 1491 C C . ARG A 1 191 ? 2.713 -8.023 1.937 1 96.81 191 ARG A C 1
ATOM 1493 O O . ARG A 1 191 ? 3.533 -7.266 1.415 1 96.81 191 ARG A O 1
ATOM 1500 N N . LYS A 1 192 ? 2.754 -8.383 3.164 1 95.12 192 LYS A N 1
ATOM 1501 C CA . LYS A 1 192 ? 3.906 -8.07 4.004 1 95.12 192 LYS A CA 1
ATOM 1502 C C . LYS A 1 192 ? 4.781 -9.305 4.227 1 95.12 192 LYS A C 1
ATOM 1504 O O . LYS A 1 192 ? 4.27 -10.391 4.512 1 95.12 192 LYS A O 1
ATOM 1509 N N . TYR A 1 193 ? 6.004 -9.094 3.971 1 93.69 193 TYR A N 1
ATOM 1510 C CA . TYR A 1 193 ? 6.957 -10.172 4.219 1 93.69 193 TYR A CA 1
ATOM 1511 C C . TYR A 1 193 ? 7.594 -10.031 5.594 1 93.69 193 TYR A C 1
ATOM 1513 O O . TYR A 1 193 ? 7.707 -8.922 6.125 1 93.69 193 TYR A O 1
ATOM 1521 N N . GLY A 1 194 ? 8.234 -11.164 6.145 1 76.62 194 GLY A N 1
ATOM 1522 C CA . GLY A 1 194 ? 9 -11.156 7.383 1 76.62 194 GLY A CA 1
ATOM 1523 C C . GLY A 1 194 ? 8.141 -11.398 8.609 1 76.62 194 GLY A C 1
ATOM 1524 O O . GLY A 1 194 ? 6.91 -11.336 8.539 1 76.62 194 GLY A O 1
ATOM 1525 N N . MET B 1 1 ? -25.438 4.449 17.234 1 37.47 1 MET B N 1
ATOM 1526 C CA . MET B 1 1 ? -26.016 5.148 16.078 1 37.47 1 MET B CA 1
ATOM 1527 C C . MET B 1 1 ? -25 6.117 15.477 1 37.47 1 MET B C 1
ATOM 1529 O O . MET B 1 1 ? -24.891 6.215 14.25 1 37.47 1 MET B O 1
ATOM 1533 N N . GLY B 1 2 ? -24.125 6.93 16.312 1 46.22 2 GLY B N 1
ATOM 1534 C CA . GLY B 1 2 ? -23.281 8.094 16.094 1 46.22 2 GLY B CA 1
ATOM 1535 C C . GLY B 1 2 ? -21.953 7.766 15.43 1 46.22 2 GLY B C 1
ATOM 1536 O O . GLY B 1 2 ? -21.469 8.539 14.602 1 46.22 2 GLY B O 1
ATOM 1537 N N . GLN B 1 3 ? -21.422 6.672 15.797 1 53.53 3 GLN B N 1
ATOM 1538 C CA . GLN B 1 3 ? -20.094 6.234 15.359 1 53.53 3 GLN B CA 1
ATOM 1539 C C . GLN B 1 3 ? -20.125 5.816 13.891 1 53.53 3 GLN B C 1
ATOM 1541 O O . GLN B 1 3 ? -19.172 6.086 13.148 1 53.53 3 GLN B O 1
ATOM 1546 N N . ASP B 1 4 ? -21.266 5.227 13.43 1 60.91 4 ASP B N 1
ATOM 1547 C CA . ASP B 1 4 ? -21.406 4.773 12.047 1 60.91 4 ASP B CA 1
ATOM 1548 C C . ASP B 1 4 ? -21.375 5.949 11.078 1 60.91 4 ASP B C 1
ATOM 1550 O O . ASP B 1 4 ? -20.75 5.871 10.016 1 60.91 4 ASP B O 1
ATOM 1554 N N . LYS B 1 5 ? -21.906 7 11.594 1 79.06 5 LYS B N 1
ATOM 1555 C CA . LYS B 1 5 ? -21.984 8.148 10.703 1 79.06 5 LYS B CA 1
ATOM 1556 C C . LYS B 1 5 ? -20.609 8.812 10.539 1 79.06 5 LYS B C 1
ATOM 1558 O O . LYS B 1 5 ? -20.297 9.336 9.469 1 79.06 5 LYS B O 1
ATOM 1563 N N . ASP B 1 6 ? -19.859 8.547 11.578 1 83.44 6 ASP B N 1
ATOM 1564 C CA . ASP B 1 6 ? -18.547 9.18 11.539 1 83.44 6 ASP B CA 1
ATOM 1565 C C . ASP B 1 6 ? -17.656 8.547 10.469 1 83.44 6 ASP B C 1
ATOM 1567 O O . ASP B 1 6 ? -16.891 9.242 9.797 1 83.44 6 ASP B O 1
ATOM 1571 N N . ILE B 1 7 ? -17.875 7.305 10.312 1 79.19 7 ILE B N 1
ATOM 1572 C CA . ILE B 1 7 ? -17.078 6.609 9.305 1 79.19 7 ILE B CA 1
ATOM 1573 C C . ILE B 1 7 ? -17.484 7.074 7.91 1 79.19 7 ILE B C 1
ATOM 1575 O O . ILE B 1 7 ? -16.641 7.254 7.035 1 79.19 7 ILE B O 1
ATOM 1579 N N . GLU B 1 8 ? -18.703 7.227 7.789 1 84.25 8 GLU B N 1
ATOM 1580 C CA . GLU B 1 8 ? -19.203 7.734 6.516 1 84.25 8 GLU B CA 1
ATOM 1581 C C . GLU B 1 8 ? -18.688 9.148 6.246 1 84.25 8 GLU B C 1
ATOM 1583 O O . GLU B 1 8 ? -18.266 9.453 5.129 1 84.25 8 GLU B O 1
ATOM 1588 N N . TYR B 1 9 ? -18.828 9.969 7.258 1 89 9 TYR B N 1
ATOM 1589 C CA . TYR B 1 9 ? -18.328 11.336 7.129 1 89 9 TYR B CA 1
ATOM 1590 C C . TYR B 1 9 ? -16.844 11.352 6.816 1 89 9 TYR B C 1
ATOM 1592 O O . TYR B 1 9 ? -16.391 12.086 5.93 1 89 9 TYR B O 1
ATOM 1600 N N . LEU B 1 10 ? -16.125 10.492 7.535 1 88.12 10 LEU B N 1
ATOM 1601 C CA . LEU B 1 10 ? -14.688 10.383 7.281 1 88.12 10 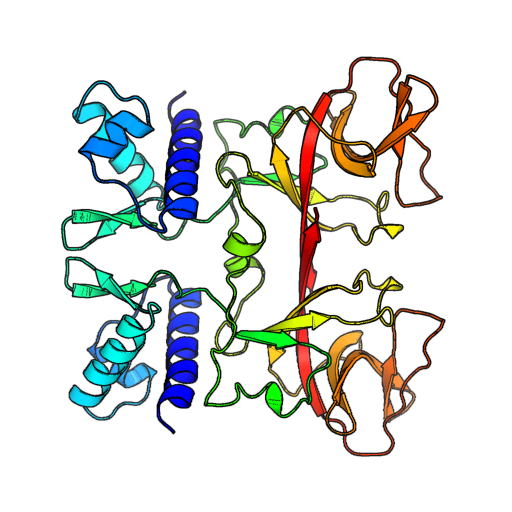LEU B CA 1
ATOM 1602 C C . LEU B 1 10 ? -14.414 9.992 5.832 1 88.12 10 LEU B C 1
ATOM 1604 O O . LEU B 1 10 ? -13.539 10.562 5.184 1 88.12 10 LEU B O 1
ATOM 1608 N N . GLY B 1 11 ? -15.109 9.047 5.383 1 85.81 11 GLY B N 1
ATOM 1609 C CA . GLY B 1 11 ? -14.953 8.617 4.004 1 85.81 11 GLY B CA 1
ATOM 1610 C C . GLY B 1 11 ? -15.117 9.742 3.002 1 85.81 11 GLY B C 1
ATOM 1611 O O . GLY B 1 11 ? -14.336 9.852 2.053 1 85.81 11 GLY B O 1
ATOM 1612 N N . LYS B 1 12 ? -16.125 10.539 3.188 1 87.06 12 LYS B N 1
ATOM 1613 C CA . LYS B 1 12 ? -16.375 11.672 2.291 1 87.06 12 LYS B CA 1
ATOM 1614 C C . LYS B 1 12 ? -15.234 12.68 2.354 1 87.06 12 LYS B C 1
ATOM 1616 O O . LYS B 1 12 ? -14.836 13.234 1.328 1 87.06 12 LYS B O 1
ATOM 1621 N N . LEU B 1 13 ? -14.773 12.93 3.514 1 88.69 13 LEU B N 1
ATOM 1622 C CA . LEU B 1 13 ? -13.633 13.828 3.67 1 88.69 13 LEU B CA 1
ATOM 1623 C C . LEU B 1 13 ? -12.391 13.242 3.014 1 88.69 13 LEU B C 1
ATOM 1625 O O . LEU B 1 13 ? -11.594 13.977 2.418 1 88.69 13 LEU B O 1
ATOM 1629 N N . GLN B 1 14 ? -12.219 12.008 3.117 1 85.56 14 GLN B N 1
ATOM 1630 C CA . GLN B 1 14 ? -11.086 11.344 2.482 1 85.56 14 GLN B CA 1
ATOM 1631 C C . GLN B 1 14 ? -11.188 11.406 0.961 1 85.56 14 GLN B C 1
ATOM 1633 O O . GLN B 1 14 ? -10.18 11.562 0.271 1 85.56 14 GLN B O 1
ATOM 1638 N N . ASP B 1 15 ? -12.375 11.25 0.432 1 84.44 15 ASP B N 1
ATOM 1639 C CA . ASP B 1 15 ? -12.586 11.43 -1.001 1 84.44 15 ASP B CA 1
ATOM 1640 C C . ASP B 1 15 ? -12.18 12.836 -1.443 1 84.44 15 ASP B C 1
ATOM 1642 O O . ASP B 1 15 ? -11.516 13 -2.471 1 84.44 15 ASP B O 1
ATOM 1646 N N . TYR B 1 16 ? -12.711 13.766 -0.713 1 82.06 16 TYR B N 1
ATOM 1647 C CA . TYR B 1 16 ? -12.375 15.156 -1.002 1 82.06 16 TYR B CA 1
ATOM 1648 C C . TYR B 1 16 ? -10.859 15.359 -1.027 1 82.06 16 TYR B C 1
ATOM 1650 O O . TYR B 1 16 ? -10.328 15.969 -1.955 1 82.06 16 TYR B O 1
ATOM 1658 N N . PHE B 1 17 ? -10.188 14.828 -0.028 1 81.12 17 PHE B N 1
ATOM 1659 C CA . PHE B 1 17 ? -8.742 14.969 0.06 1 81.12 17 PHE B CA 1
ATOM 1660 C C . PHE B 1 17 ? -8.055 14.281 -1.119 1 81.12 17 PHE B C 1
ATOM 1662 O O . PHE B 1 17 ? -7.055 14.781 -1.634 1 81.12 17 PHE B O 1
ATOM 1669 N N . ALA B 1 18 ? -8.508 13.125 -1.427 1 74.75 18 ALA B N 1
ATOM 1670 C CA . ALA B 1 18 ? -7.934 12.398 -2.557 1 74.75 18 ALA B CA 1
ATOM 1671 C C . ALA B 1 18 ? -7.984 13.234 -3.832 1 74.75 18 ALA B C 1
ATOM 1673 O O . ALA B 1 18 ? -7.066 13.188 -4.652 1 74.75 18 ALA B O 1
ATOM 1674 N N . GLU B 1 19 ? -9.062 13.93 -3.973 1 72.62 19 GLU B N 1
ATOM 1675 C CA . GLU B 1 19 ? -9.281 14.719 -5.18 1 72.62 19 GLU B CA 1
ATOM 1676 C C . GLU B 1 19 ? -8.531 16.047 -5.117 1 72.62 19 GLU B C 1
ATOM 1678 O O . GLU B 1 19 ? -7.953 16.484 -6.113 1 72.62 19 GLU B O 1
ATOM 1683 N N . HIS B 1 20 ? -8.461 16.672 -3.973 1 72.25 20 HIS B N 1
ATOM 1684 C CA . HIS B 1 20 ? -8.008 18.062 -3.885 1 72.25 20 HIS B CA 1
ATOM 1685 C C . HIS B 1 20 ? -6.719 18.172 -3.078 1 72.25 20 HIS B C 1
ATOM 1687 O O . HIS B 1 20 ? -6.094 19.234 -3.035 1 72.25 20 HIS B O 1
ATOM 1693 N N . LYS B 1 21 ? -6.398 17.078 -2.449 1 70 21 LYS B N 1
ATOM 1694 C CA . LYS B 1 21 ? -5.199 16.984 -1.624 1 70 21 LYS B CA 1
ATOM 1695 C C . LYS B 1 21 ? -5.23 18 -0.49 1 70 21 LYS B C 1
ATOM 1697 O O . LYS B 1 21 ? -4.184 18.484 -0.054 1 70 21 LYS B O 1
ATOM 1702 N N . THR B 1 22 ? -6.426 18.484 -0.156 1 74 22 THR B N 1
ATOM 1703 C CA . THR B 1 22 ? -6.688 19.344 0.997 1 74 22 THR B CA 1
ATOM 1704 C C . THR B 1 22 ? -8.062 19.047 1.584 1 74 22 THR B C 1
ATOM 1706 O O . THR B 1 22 ? -8.867 18.328 0.979 1 74 22 THR B O 1
ATOM 1709 N N . LEU B 1 23 ? -8.188 19.453 2.896 1 85.75 23 LEU B N 1
ATOM 1710 C CA . LEU B 1 23 ? -9.516 19.297 3.475 1 85.75 23 LEU B CA 1
ATOM 1711 C C . LEU B 1 23 ? -10.352 20.562 3.258 1 85.75 23 LEU B C 1
ATOM 1713 O O . LEU B 1 23 ? -9.812 21.656 3.152 1 85.75 23 LEU B O 1
ATOM 1717 N N . PRO B 1 24 ? -11.672 20.438 3.148 1 87 24 PRO B N 1
ATOM 1718 C CA . PRO B 1 24 ? -12.555 21.594 2.943 1 87 24 PRO B CA 1
ATOM 1719 C C . PRO B 1 24 ? -12.625 22.5 4.168 1 87 24 PRO B C 1
ATOM 1721 O O . PRO B 1 24 ? -12.273 22.078 5.273 1 87 24 PRO B O 1
ATOM 1724 N N . THR B 1 25 ? -13.062 23.766 3.854 1 81.5 25 THR B N 1
ATOM 1725 C CA . THR B 1 25 ? -13.359 24.688 4.949 1 81.5 25 THR B CA 1
ATOM 1726 C C . THR B 1 25 ? -14.586 24.234 5.723 1 81.5 25 THR B C 1
ATOM 1728 O O . THR B 1 25 ? -15.32 23.344 5.273 1 81.5 25 THR B O 1
ATOM 1731 N N . PHE B 1 26 ? -14.797 24.828 6.914 1 82.06 26 PHE B N 1
ATOM 1732 C CA . PHE B 1 26 ? -15.93 24.438 7.746 1 82.06 26 PHE B CA 1
ATOM 1733 C C . PHE B 1 26 ? -17.25 24.609 6.992 1 82.06 26 PHE B C 1
ATOM 1735 O O . PHE B 1 26 ? -18.125 23.75 7.043 1 82.06 26 PHE B O 1
ATOM 1742 N N . SER B 1 27 ? -17.344 25.766 6.348 1 85 27 SER B N 1
ATOM 1743 C CA . SER B 1 27 ? -18.562 26.047 5.594 1 85 27 SER B CA 1
ATOM 1744 C C . SER B 1 27 ? -18.797 25 4.512 1 85 27 SER B C 1
ATOM 1746 O O . SER B 1 27 ? -19.922 24.562 4.297 1 85 27 SER B O 1
ATOM 1748 N N . HIS B 1 28 ? -17.781 24.531 3.869 1 89.12 28 HIS B N 1
ATOM 1749 C CA . HIS B 1 28 ? -17.922 23.562 2.793 1 89.12 28 HIS B CA 1
ATOM 1750 C C . HIS B 1 28 ? -18.156 22.156 3.346 1 89.12 28 HIS B C 1
ATOM 1752 O O . HIS B 1 28 ? -18.766 21.328 2.684 1 89.12 28 HIS B O 1
ATOM 1758 N N . VAL B 1 29 ? -17.578 21.922 4.531 1 91.06 29 VAL B N 1
ATOM 1759 C CA . VAL B 1 29 ? -17.844 20.641 5.176 1 91.06 29 VAL B CA 1
ATOM 1760 C C . VAL B 1 29 ? -19.344 20.422 5.336 1 91.06 29 VAL B C 1
ATOM 1762 O O . VAL B 1 29 ? -19.859 19.328 5.109 1 91.06 29 VAL B O 1
ATOM 1765 N N . ALA B 1 30 ? -20.031 21.453 5.758 1 89.5 30 ALA B N 1
ATOM 1766 C CA . ALA B 1 30 ? -21.484 21.375 5.918 1 89.5 30 ALA B CA 1
ATOM 1767 C C . ALA B 1 30 ? -22.156 20.922 4.625 1 89.5 30 ALA B C 1
ATOM 1769 O O . ALA B 1 30 ? -23 20.016 4.637 1 89.5 30 ALA B O 1
ATOM 1770 N N . GLN B 1 31 ? -21.781 21.5 3.521 1 89.06 31 GLN B N 1
ATOM 1771 C CA . GLN B 1 31 ? -22.328 21.156 2.217 1 89.06 31 GLN B CA 1
ATOM 1772 C C . GLN B 1 31 ? -21.953 19.734 1.822 1 89.06 31 GLN B C 1
ATOM 1774 O O . GLN B 1 31 ? -22.797 18.953 1.357 1 89.06 31 GLN B O 1
ATOM 1779 N N . LEU B 1 32 ? -20.734 19.406 2.059 1 89.12 32 LEU B N 1
ATOM 1780 C CA . LEU B 1 32 ? -20.188 18.109 1.659 1 89.12 32 LEU B CA 1
ATOM 1781 C C . LEU B 1 32 ? -20.859 16.984 2.434 1 89.12 32 LEU B C 1
ATOM 1783 O O . LEU B 1 32 ? -21.172 15.93 1.863 1 89.12 32 LEU B O 1
ATOM 1787 N N . LEU B 1 33 ? -21.094 17.219 3.717 1 91.12 33 LEU B N 1
ATOM 1788 C CA . LEU B 1 33 ? -21.578 16.141 4.578 1 91.12 33 LEU B CA 1
ATOM 1789 C C . LEU B 1 33 ? -23.078 16.234 4.785 1 91.12 33 LEU B C 1
ATOM 1791 O O . LEU B 1 33 ? -23.688 15.367 5.402 1 91.12 33 LEU B O 1
ATOM 1795 N N . GLY B 1 34 ? -23.641 17.297 4.305 1 89.75 34 GLY B N 1
ATOM 1796 C CA . GLY B 1 34 ? -25.078 17.453 4.344 1 89.75 34 GLY B CA 1
ATOM 1797 C C . GLY B 1 34 ? -25.594 17.938 5.688 1 89.75 34 GLY B C 1
ATOM 1798 O O . GLY B 1 34 ? -26.672 17.516 6.133 1 89.75 34 GLY B O 1
ATOM 1799 N N . PHE B 1 35 ? -24.812 18.625 6.328 1 88.81 35 PHE B N 1
ATOM 1800 C CA . PHE B 1 35 ? -25.25 19.156 7.613 1 88.81 35 PHE B CA 1
ATOM 1801 C C . PHE B 1 35 ? -26.047 20.453 7.418 1 88.81 35 PHE B C 1
ATOM 1803 O O . PHE B 1 35 ? -25.75 21.234 6.516 1 88.81 35 PHE B O 1
ATOM 1810 N N . LYS B 1 36 ? -27.062 20.641 8.242 1 86.75 36 LYS B N 1
ATOM 1811 C CA . LYS B 1 36 ? -27.938 21.812 8.133 1 86.75 36 LYS B CA 1
ATOM 1812 C C . LYS B 1 36 ? -27.5 22.922 9.094 1 86.75 36 LYS B C 1
ATOM 1814 O O . LYS B 1 36 ? -27.938 24.062 8.969 1 86.75 36 LYS B O 1
ATOM 1819 N N . SER B 1 37 ? -26.672 22.594 10.055 1 87.62 37 SER B N 1
ATOM 1820 C CA . SER B 1 37 ? -26.281 23.578 11.047 1 87.62 37 SER B CA 1
ATOM 1821 C C . SER B 1 37 ? -24.781 23.578 11.266 1 87.62 37 SER B C 1
ATOM 1823 O O . SER B 1 37 ? -24.125 22.562 11.078 1 87.62 37 SER B O 1
ATOM 1825 N N . LYS B 1 38 ? -24.359 24.797 11.664 1 88.44 38 LYS B N 1
ATOM 1826 C CA . LYS B 1 38 ? -22.953 24.938 11.992 1 88.44 38 LYS B CA 1
ATOM 1827 C C . LYS B 1 38 ? -22.578 24.078 13.195 1 88.44 38 LYS B C 1
ATOM 1829 O O . LYS B 1 38 ? -21.469 23.531 13.25 1 88.44 38 LYS B O 1
ATOM 1834 N N . ASN B 1 39 ? -23.453 23.922 14.133 1 91 39 ASN B N 1
ATOM 1835 C CA . ASN B 1 39 ? -23.188 23.125 15.32 1 91 39 ASN B CA 1
ATOM 1836 C C . ASN B 1 39 ? -22.969 21.656 14.969 1 91 39 ASN B C 1
ATOM 1838 O O . ASN B 1 39 ? -22.141 20.984 15.586 1 91 39 ASN B O 1
ATOM 1842 N N . ALA B 1 40 ? -23.766 21.234 13.961 1 91.94 40 ALA B N 1
ATOM 1843 C CA . ALA B 1 40 ? -23.625 19.859 13.531 1 91.94 40 ALA B CA 1
ATOM 1844 C C . ALA B 1 40 ? -22.25 19.609 12.93 1 91.94 40 ALA B C 1
ATOM 1846 O O . ALA B 1 40 ? -21.641 18.547 13.156 1 91.94 40 ALA B O 1
ATOM 1847 N N . VAL B 1 41 ? -21.766 20.594 12.211 1 91.44 41 VAL B N 1
ATOM 1848 C CA . VAL B 1 41 ? -20.453 20.484 11.594 1 91.44 41 VAL B CA 1
ATOM 1849 C C . VAL B 1 41 ? -19.375 20.469 12.68 1 91.44 41 VAL B C 1
ATOM 1851 O O . VAL B 1 41 ? -18.5 19.594 12.672 1 91.44 41 VAL B O 1
ATOM 1854 N N . THR B 1 42 ? -19.469 21.375 13.562 1 91.88 42 THR B N 1
ATOM 1855 C CA . THR B 1 42 ? -18.484 21.484 14.633 1 91.88 42 THR B CA 1
ATOM 1856 C C . THR B 1 42 ? -18.453 20.203 15.469 1 91.88 42 THR B C 1
ATOM 1858 O O . THR B 1 42 ? -17.375 19.719 15.828 1 91.88 42 THR B O 1
ATOM 1861 N N . SER B 1 43 ? -19.578 19.703 15.734 1 93.75 43 SER B N 1
ATOM 1862 C CA . SER B 1 43 ? -19.656 18.453 16.5 1 93.75 43 SER B CA 1
ATOM 1863 C C . SER B 1 43 ? -19.016 17.297 15.75 1 93.75 43 SER B C 1
ATOM 1865 O O . SER B 1 43 ? -18.312 16.484 16.344 1 93.75 43 SER B O 1
ATOM 1867 N N . CYS B 1 44 ? -19.297 17.234 14.531 1 92.94 44 CYS B N 1
ATOM 1868 C CA . CYS B 1 44 ? -18.734 16.188 13.703 1 92.94 44 CYS B CA 1
ATOM 1869 C C . CYS B 1 44 ? -17.203 16.281 13.664 1 92.94 44 CYS B C 1
ATOM 1871 O O . CYS B 1 44 ? -16.516 15.289 13.898 1 92.94 44 CYS B O 1
ATOM 1873 N N . VAL B 1 45 ? -16.766 17.438 13.406 1 92 45 VAL B N 1
ATOM 1874 C CA . VAL B 1 45 ? -15.336 17.672 13.312 1 92 45 VAL B CA 1
ATOM 1875 C C . VAL B 1 45 ? -14.672 17.359 14.648 1 92 45 VAL B C 1
ATOM 1877 O O . VAL B 1 45 ? -13.594 16.75 14.688 1 92 45 VAL B O 1
ATOM 1880 N N . ALA B 1 46 ? -15.32 17.719 15.703 1 92.31 46 ALA B N 1
ATOM 1881 C CA . ALA B 1 46 ? -14.789 17.438 17.031 1 92.31 46 ALA B CA 1
ATOM 1882 C C . ALA B 1 46 ? -14.68 15.93 17.281 1 92.31 46 ALA B C 1
ATOM 1884 O O . ALA B 1 46 ? -13.695 15.461 17.859 1 92.31 46 ALA B O 1
ATOM 1885 N N . ARG B 1 47 ? -15.648 15.242 16.875 1 91.38 47 ARG B N 1
ATOM 1886 C CA . ARG B 1 47 ? -15.641 13.789 17.047 1 91.38 47 ARG B CA 1
ATOM 1887 C C . ARG B 1 47 ? -14.523 13.156 16.219 1 91.38 47 ARG B C 1
ATOM 1889 O O . ARG B 1 47 ? -13.805 12.281 16.703 1 91.38 47 ARG B O 1
ATOM 1896 N N . LEU B 1 48 ? -14.398 13.594 15.023 1 90.81 48 LEU B N 1
ATOM 1897 C CA . LEU B 1 48 ? -13.367 13.047 14.148 1 90.81 48 LEU B CA 1
ATOM 1898 C C . LEU B 1 48 ? -11.977 13.398 14.656 1 90.81 48 LEU B C 1
ATOM 1900 O O . LEU B 1 48 ? -11.039 12.609 14.516 1 90.81 48 LEU B O 1
ATOM 1904 N N . LYS B 1 49 ? -11.898 14.547 15.203 1 88.88 49 LYS B N 1
ATOM 1905 C CA . LYS B 1 49 ? -10.633 14.945 15.805 1 88.88 49 LYS B CA 1
ATOM 1906 C C . LYS B 1 49 ? -10.297 14.062 17 1 88.88 49 LYS B C 1
ATOM 1908 O O . LYS B 1 49 ? -9.156 13.617 17.156 1 88.88 49 LYS B O 1
ATOM 1913 N N . LEU B 1 50 ? -11.266 13.844 17.844 1 88.31 50 LEU B N 1
ATOM 1914 C CA . LEU B 1 50 ? -11.07 12.984 19.016 1 88.31 50 LEU B CA 1
ATOM 1915 C C . LEU B 1 50 ? -10.586 11.602 18.594 1 88.31 50 LEU B C 1
ATOM 1917 O O . LEU B 1 50 ? -9.789 10.984 19.312 1 88.31 50 LEU B O 1
ATOM 1921 N N . GLN B 1 51 ? -11.039 11.227 17.516 1 85.19 51 GLN B N 1
ATOM 1922 C CA . GLN B 1 51 ? -10.688 9.898 17.016 1 85.19 51 GLN B CA 1
ATOM 1923 C C . GLN B 1 51 ? -9.344 9.922 16.281 1 85.19 51 GLN B C 1
ATOM 1925 O O . GLN B 1 51 ? -8.828 8.875 15.891 1 85.19 51 GLN B O 1
ATOM 1930 N N . GLY B 1 52 ? -8.781 11.062 16.016 1 84.75 52 GLY B N 1
ATOM 1931 C CA . GLY B 1 52 ? -7.457 11.195 15.414 1 84.75 52 GLY B CA 1
ATOM 1932 C C . GLY B 1 52 ? -7.496 11.297 13.906 1 84.75 52 GLY B C 1
ATOM 1933 O O . GLY B 1 52 ? -6.449 11.312 13.25 1 84.75 52 GLY B O 1
ATOM 1934 N N . PHE B 1 53 ? -8.664 11.406 13.312 1 85.62 53 PHE B N 1
ATOM 1935 C CA . PHE B 1 53 ? -8.797 11.422 11.867 1 85.62 53 PHE B CA 1
ATOM 1936 C C . PHE B 1 53 ? -8.555 12.812 11.305 1 85.62 53 PHE B C 1
ATOM 1938 O O . PHE B 1 53 ? -8.055 12.969 10.188 1 85.62 53 PHE B O 1
ATOM 1945 N N . ILE B 1 54 ? -8.984 13.766 12.078 1 86.12 54 ILE B N 1
ATOM 1946 C CA . ILE B 1 54 ? -8.844 15.156 11.664 1 86.12 54 ILE B CA 1
ATOM 1947 C C . ILE B 1 54 ? -8.141 15.953 12.758 1 86.12 54 ILE B C 1
ATOM 1949 O O . ILE B 1 54 ? -8.18 15.578 13.93 1 86.12 54 ILE B O 1
ATOM 1953 N N . ASP B 1 55 ? -7.461 16.938 12.289 1 84.44 55 ASP B N 1
ATOM 1954 C CA . ASP B 1 55 ? -6.824 17.875 13.195 1 84.44 55 ASP B CA 1
ATOM 1955 C C . ASP B 1 55 ? -6.895 19.297 12.641 1 84.44 55 ASP B C 1
ATOM 1957 O O . ASP B 1 55 ? -7.41 19.531 11.547 1 84.44 55 ASP B O 1
ATOM 1961 N N . TYR B 1 56 ? -6.508 20.25 13.469 1 79.19 56 TYR B N 1
ATOM 1962 C CA . TYR B 1 56 ? -6.477 21.641 13.047 1 79.19 56 TYR B CA 1
ATOM 1963 C C . TYR B 1 56 ? -5.055 22.094 12.727 1 79.19 56 TYR B C 1
ATOM 1965 O O . TYR B 1 56 ? -4.109 21.719 13.438 1 79.19 56 TYR B O 1
ATOM 1973 N N . ALA B 1 57 ? -5.109 22.781 11.594 1 67.94 57 ALA B N 1
ATOM 1974 C CA . ALA B 1 57 ? -3.861 23.484 11.312 1 67.94 57 ALA B CA 1
ATOM 1975 C C . ALA B 1 57 ? -3.715 24.719 12.203 1 67.94 57 ALA B C 1
ATOM 1977 O O . ALA B 1 57 ? -4.664 25.125 12.883 1 67.94 57 ALA B O 1
ATOM 1978 N N . PRO B 1 58 ? -2.551 25.25 12.258 1 63.59 58 PRO B N 1
ATOM 1979 C CA . PRO B 1 58 ? -2.355 26.453 13.086 1 63.59 58 PRO B CA 1
ATOM 1980 C C . PRO B 1 58 ? -3.289 27.594 12.703 1 63.59 58 PRO B C 1
ATOM 1982 O O . PRO B 1 58 ? -3.68 28.391 13.562 1 63.59 58 PRO B O 1
ATOM 1985 N N . ASP B 1 59 ? -3.602 27.688 11.445 1 63.97 59 ASP B N 1
ATOM 1986 C CA . ASP B 1 59 ? -4.52 28.734 10.984 1 63.97 59 ASP B CA 1
ATOM 1987 C C . ASP B 1 59 ? -5.973 28.297 11.18 1 63.97 59 ASP B C 1
ATOM 1989 O O . ASP B 1 59 ? -6.887 28.906 10.617 1 63.97 59 ASP B O 1
ATOM 1993 N N . LYS B 1 60 ? -6.145 27.188 11.898 1 73.56 60 LYS B N 1
ATOM 1994 C CA . LYS B 1 60 ? -7.457 26.672 12.281 1 73.56 60 LYS B CA 1
ATOM 1995 C C . LYS B 1 60 ? -8.141 25.969 11.109 1 73.56 60 LYS B C 1
ATOM 1997 O O . LYS B 1 60 ? -9.32 25.625 11.195 1 73.56 60 LYS B O 1
ATOM 2002 N N . ARG B 1 61 ? -7.438 25.828 10.086 1 79.81 61 ARG B N 1
ATOM 2003 C CA . ARG B 1 61 ? -7.98 25.031 8.984 1 79.81 61 ARG B CA 1
ATOM 2004 C C . ARG B 1 61 ? -7.906 23.547 9.297 1 79.81 61 ARG B C 1
ATOM 2006 O O . ARG B 1 61 ? -7.059 23.109 10.078 1 79.81 61 ARG B O 1
ATOM 2013 N N . LEU B 1 62 ? -8.797 22.875 8.734 1 84.88 62 LEU B N 1
ATOM 2014 C CA . LEU B 1 62 ? -8.82 21.422 8.938 1 84.88 62 LEU B CA 1
ATOM 2015 C C . LEU B 1 62 ? -7.664 20.75 8.195 1 84.88 62 LEU B C 1
ATOM 2017 O O . LEU B 1 62 ? -7.328 21.156 7.078 1 84.88 62 LEU B O 1
ATOM 2021 N N . LYS B 1 63 ? -7.051 19.797 8.812 1 77.5 63 LYS B N 1
ATOM 2022 C CA . LYS B 1 63 ? -6.023 18.969 8.188 1 77.5 63 LYS B CA 1
ATOM 2023 C C . LYS B 1 63 ? -6.195 17.5 8.555 1 77.5 63 LYS B C 1
ATOM 2025 O O . LYS B 1 63 ? -6.855 17.172 9.547 1 77.5 63 LYS B O 1
ATOM 2030 N N . PRO B 1 64 ? -5.629 16.656 7.711 1 81 64 PRO B N 1
ATOM 2031 C CA . PRO B 1 64 ? -5.672 15.242 8.078 1 81 64 PRO B CA 1
ATOM 2032 C C . PRO B 1 64 ? -4.961 14.961 9.398 1 81 64 PRO B C 1
ATOM 2034 O O . PRO B 1 64 ? -3.883 15.5 9.656 1 81 64 PRO B O 1
ATOM 2037 N N . GLY B 1 65 ? -5.652 14.203 10.195 1 78.25 65 GLY B N 1
ATOM 2038 C CA . GLY B 1 65 ? -5.008 13.703 11.398 1 78.25 65 GLY B CA 1
ATOM 2039 C C . GLY B 1 65 ? -4.16 12.469 11.148 1 78.25 65 GLY B C 1
ATOM 2040 O O . GLY B 1 65 ? -3.988 12.047 10.008 1 78.25 65 GLY B O 1
ATOM 2041 N N . ARG B 1 66 ? -3.604 11.883 12.195 1 70.81 66 ARG B N 1
ATOM 2042 C CA . ARG B 1 66 ? -2.686 10.75 12.125 1 70.81 66 ARG B CA 1
ATOM 2043 C C . ARG B 1 66 ? -3.371 9.531 11.523 1 70.81 66 ARG B C 1
ATOM 2045 O O . ARG B 1 66 ? -2.736 8.75 10.812 1 70.81 66 ARG B O 1
ATOM 2052 N N . ARG B 1 67 ? -4.586 9.438 11.766 1 77.19 67 ARG B N 1
ATOM 2053 C CA . ARG B 1 67 ? -5.312 8.227 11.375 1 77.19 67 ARG B CA 1
ATOM 2054 C C . ARG B 1 67 ? -6.156 8.469 10.133 1 77.19 67 ARG B C 1
ATOM 2056 O O . ARG B 1 67 ? -6.941 7.609 9.734 1 77.19 67 ARG B O 1
ATOM 2063 N N . PHE B 1 68 ? -5.957 9.633 9.5 1 82.12 68 PHE B N 1
ATOM 2064 C CA . PHE B 1 68 ? -6.832 10.078 8.422 1 82.12 68 PHE B CA 1
ATOM 2065 C C . PHE B 1 68 ? -6.809 9.086 7.262 1 82.12 68 PHE B C 1
ATOM 2067 O O . PHE B 1 68 ? -7.832 8.852 6.617 1 82.12 68 PHE B O 1
ATOM 2074 N N . PHE B 1 69 ? -5.711 8.461 7.102 1 76.5 69 PHE B N 1
ATOM 2075 C CA . PHE B 1 69 ? -5.543 7.695 5.871 1 76.5 69 PHE B CA 1
ATOM 2076 C C . PHE B 1 69 ? -5.785 6.211 6.125 1 76.5 69 PHE B C 1
ATOM 2078 O O . PHE B 1 69 ? -5.656 5.391 5.211 1 76.5 69 PHE B O 1
ATOM 2085 N N . GLU B 1 70 ? -6.098 5.91 7.25 1 78 70 GLU B N 1
ATOM 2086 C CA . GLU B 1 70 ? -6.367 4.512 7.57 1 78 70 GLU B CA 1
ATOM 2087 C C . GLU B 1 70 ? -7.688 4.051 6.961 1 78 70 GLU B C 1
ATOM 2089 O O . GLU B 1 70 ? -8.602 4.855 6.762 1 78 70 GLU B O 1
ATOM 2094 N N . ARG B 1 71 ? -7.758 2.852 6.594 1 77.31 71 ARG B N 1
ATOM 2095 C CA . ARG B 1 71 ? -8.953 2.217 6.055 1 77.31 71 ARG B CA 1
ATOM 2096 C C . ARG B 1 71 ? -9.414 1.071 6.949 1 77.31 71 ARG B C 1
ATOM 2098 O O . ARG B 1 71 ? -8.602 0.436 7.621 1 77.31 71 ARG B O 1
ATOM 2105 N N . ILE B 1 72 ? -10.703 0.851 6.906 1 73.5 72 ILE B N 1
ATOM 2106 C CA . ILE B 1 72 ? -11.258 -0.286 7.629 1 73.5 72 ILE B CA 1
ATOM 2107 C C . ILE B 1 72 ? -10.688 -1.586 7.066 1 73.5 72 ILE B C 1
ATOM 2109 O O . ILE B 1 72 ? -10.57 -1.745 5.848 1 73.5 72 ILE B O 1
ATOM 2113 N N . ILE B 1 73 ? -10.242 -2.41 7.949 1 73.19 73 ILE B N 1
ATOM 2114 C CA . ILE B 1 73 ? -9.758 -3.723 7.531 1 73.19 73 ILE B CA 1
ATOM 2115 C C . ILE B 1 73 ? -10.648 -4.812 8.125 1 73.19 73 ILE B C 1
ATOM 2117 O O . ILE B 1 73 ? -11.008 -4.758 9.305 1 73.19 73 ILE B O 1
ATOM 2121 N N . ALA B 1 74 ? -11.141 -5.691 7.254 1 74.06 74 ALA B N 1
ATOM 2122 C CA . ALA B 1 74 ? -11.977 -6.824 7.645 1 74.06 74 ALA B CA 1
ATOM 2123 C C . ALA B 1 74 ? -11.297 -8.148 7.309 1 74.06 74 ALA B C 1
ATOM 2125 O O . ALA B 1 74 ? -10.258 -8.172 6.641 1 74.06 74 ALA B O 1
ATOM 2126 N N . GLU B 1 75 ? -11.742 -9.188 7.992 1 70.06 75 GLU B N 1
ATOM 2127 C CA . GLU B 1 75 ? -11.289 -10.531 7.645 1 70.06 75 GLU B CA 1
ATOM 2128 C C . GLU B 1 75 ? -12.258 -11.211 6.68 1 70.06 75 GLU B C 1
ATOM 2130 O O . GLU B 1 75 ? -13.477 -11.047 6.793 1 70.06 75 GLU B O 1
ATOM 2135 N N . SER B 1 76 ? -11.625 -11.773 5.633 1 64.88 76 SER B N 1
ATOM 2136 C CA . SER B 1 76 ? -12.422 -12.422 4.598 1 64.88 76 SER B CA 1
ATOM 2137 C C . SER B 1 76 ? -13.336 -13.484 5.188 1 64.88 76 SER B C 1
ATOM 2139 O O . SER B 1 76 ? -14.367 -13.82 4.602 1 64.88 76 SER B O 1
ATOM 2141 N N . THR B 1 77 ? -12.859 -14.078 6.242 1 59.78 77 THR B N 1
ATOM 2142 C CA . THR B 1 77 ? -13.648 -15.172 6.801 1 59.78 77 THR B CA 1
ATOM 2143 C C . THR B 1 77 ? -14.836 -14.625 7.598 1 59.78 77 THR B C 1
ATOM 2145 O O . THR B 1 77 ? -15.672 -15.398 8.07 1 59.78 77 THR B O 1
ATOM 2148 N N . VAL B 1 78 ? -14.891 -13.406 7.66 1 55.09 78 VAL B N 1
ATOM 2149 C CA . VAL B 1 78 ? -15.953 -12.906 8.523 1 55.09 78 VAL B CA 1
ATOM 2150 C C . VAL B 1 78 ? -17.266 -12.797 7.734 1 55.09 78 VAL B C 1
ATOM 2152 O O . VAL B 1 78 ? -17.234 -12.602 6.516 1 55.09 78 VAL B O 1
ATOM 2155 N N . GLN B 1 79 ? -18.312 -13.141 8.422 1 55.5 79 GLN B N 1
ATOM 2156 C CA . GLN B 1 79 ? -19.656 -12.984 7.887 1 55.5 79 GLN B CA 1
ATOM 2157 C C . GLN B 1 79 ? -19.844 -11.602 7.262 1 55.5 79 GLN B C 1
ATOM 2159 O O . GLN B 1 79 ? -19.344 -10.609 7.777 1 55.5 79 GLN B O 1
ATOM 2164 N N . ALA B 1 80 ? -20.203 -11.641 5.91 1 54.03 80 ALA B N 1
ATOM 2165 C CA . ALA B 1 80 ? -20.422 -10.438 5.113 1 54.03 80 ALA B CA 1
ATOM 2166 C C . ALA B 1 80 ? -21.203 -9.398 5.902 1 54.03 80 ALA B C 1
ATOM 2168 O O . ALA B 1 80 ? -21.141 -8.203 5.605 1 54.03 80 ALA B O 1
ATOM 2169 N N . GLY B 1 81 ? -22.016 -9.828 6.703 1 52 81 GLY B N 1
ATOM 2170 C CA . GLY B 1 81 ? -22.719 -8.867 7.535 1 52 81 GLY B CA 1
ATOM 217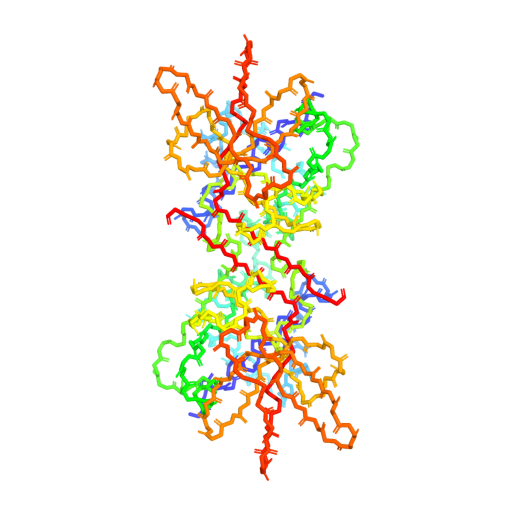1 C C . GLY B 1 81 ? -21.781 -7.957 8.32 1 52 81 GLY B C 1
ATOM 2172 O O . GLY B 1 81 ? -22.156 -6.832 8.664 1 52 81 GLY B O 1
ATOM 2173 N N . PHE B 1 82 ? -20.719 -8.508 8.609 1 45.84 82 PHE B N 1
ATOM 2174 C CA . PHE B 1 82 ? -19.781 -7.797 9.477 1 45.84 82 PHE B CA 1
ATOM 2175 C C . PHE B 1 82 ? -19 -6.754 8.688 1 45.84 82 PHE B C 1
ATOM 2177 O O . PHE B 1 82 ? -18.406 -5.852 9.273 1 45.84 82 PHE B O 1
ATOM 2184 N N . ALA B 1 83 ? -18.859 -7.168 7.461 1 49.06 83 ALA B N 1
ATOM 2185 C CA . ALA B 1 83 ? -18.125 -6.109 6.777 1 49.06 83 ALA B CA 1
ATOM 2186 C C . ALA B 1 83 ? -18.734 -4.738 7.07 1 49.06 83 ALA B C 1
ATOM 2188 O O . ALA B 1 83 ? -18.203 -3.713 6.637 1 49.06 83 ALA B O 1
ATOM 2189 N N . THR B 1 84 ? -19.969 -4.785 7.461 1 43.75 84 THR B N 1
ATOM 2190 C CA . THR B 1 84 ? -20.469 -3.564 8.078 1 43.75 84 THR B CA 1
ATOM 2191 C C . THR B 1 84 ? -19.75 -3.289 9.398 1 43.75 84 THR B C 1
ATOM 2193 O O . THR B 1 84 ? -19.734 -4.141 10.289 1 43.75 84 THR B O 1
ATOM 2196 N N . PRO B 1 85 ? -18.938 -2.408 9.328 1 38.72 85 PRO B N 1
ATOM 2197 C CA . PRO B 1 85 ? -18.297 -2.115 10.617 1 38.72 85 PRO B CA 1
ATOM 2198 C C . PRO B 1 85 ? -19.234 -2.342 11.797 1 38.72 85 PRO B C 1
ATOM 2200 O O . PRO B 1 85 ? -20.359 -1.836 11.805 1 38.72 85 PRO B O 1
ATOM 2203 N N . ALA B 1 86 ? -19.453 -3.523 12.328 1 34.94 86 ALA B N 1
ATOM 2204 C CA . ALA B 1 86 ? -20.156 -3.553 13.602 1 34.94 86 ALA B CA 1
ATOM 2205 C C . ALA B 1 86 ? -19.797 -2.336 14.453 1 34.94 86 ALA B C 1
ATOM 2207 O O . ALA B 1 86 ? -18.641 -1.909 14.484 1 34.94 86 ALA B O 1
ATOM 2208 N N . TYR B 1 87 ? -20.797 -1.549 14.922 1 34.78 87 TYR B N 1
ATOM 2209 C CA . TYR B 1 87 ? -20.891 -0.373 15.781 1 34.78 87 TYR B CA 1
ATOM 2210 C C . TYR B 1 87 ? -19.875 -0.442 16.922 1 34.78 87 TYR B C 1
ATOM 2212 O O . TYR B 1 87 ? -19.312 0.577 17.312 1 34.78 87 TYR B O 1
ATOM 2220 N N . GLY B 1 88 ? -19.875 -1.456 17.734 1 36.03 88 GLY B N 1
ATOM 2221 C CA . GLY B 1 88 ? -19.297 -1.378 19.062 1 36.03 88 GLY B CA 1
ATOM 2222 C C . GLY B 1 88 ? -17.797 -1.563 19.078 1 36.03 88 GLY B C 1
ATOM 2223 O O . GLY B 1 88 ? -17.125 -1.132 20.031 1 36.03 88 GLY B O 1
ATOM 2224 N N . ASP B 1 89 ? -17.234 -2.557 18.484 1 40.91 89 ASP B N 1
ATOM 2225 C CA . ASP B 1 89 ? -15.852 -2.926 18.734 1 40.91 89 ASP B CA 1
ATOM 2226 C C . ASP B 1 89 ? -14.914 -2.207 17.75 1 40.91 89 ASP B C 1
ATOM 2228 O O . ASP B 1 89 ? -15.336 -1.808 16.672 1 40.91 89 ASP B O 1
ATOM 2232 N N . SER B 1 90 ? -13.75 -1.713 18.25 1 46.41 90 SER B N 1
ATOM 2233 C CA . SER B 1 90 ? -12.625 -0.975 17.703 1 46.41 90 SER B CA 1
ATOM 2234 C C . SER B 1 90 ? -12.367 -1.363 16.25 1 46.41 90 SER B C 1
ATOM 2236 O O . SER B 1 90 ? -12.094 -2.527 15.953 1 46.41 90 SER B O 1
ATOM 2238 N N . LEU B 1 91 ? -13.172 -0.708 15.383 1 54.59 91 LEU B N 1
ATOM 2239 C CA . LEU B 1 91 ? -12.898 -0.952 13.969 1 54.59 91 LEU B CA 1
ATOM 2240 C C . LEU B 1 91 ? -11.398 -0.989 13.703 1 54.59 91 LEU B C 1
ATOM 2242 O O . LEU B 1 91 ? -10.672 -0.078 14.102 1 54.59 91 LEU B O 1
ATOM 2246 N N . ASP B 1 92 ? -10.938 -2.072 13.359 1 71.25 92 ASP B N 1
ATOM 2247 C CA . ASP B 1 92 ? -9.531 -2.193 13.008 1 71.25 92 ASP B CA 1
ATOM 2248 C C . ASP B 1 92 ? -9.227 -1.468 11.695 1 71.25 92 ASP B C 1
ATOM 2250 O O . ASP B 1 92 ? -9.938 -1.646 10.703 1 71.25 92 ASP B O 1
ATOM 2254 N N . THR B 1 93 ? -8.672 -0.353 11.781 1 77.06 93 THR B N 1
ATOM 2255 C CA . THR B 1 93 ? -8.219 0.388 10.609 1 77.06 93 THR B CA 1
ATOM 2256 C C . THR B 1 93 ? -6.719 0.213 10.398 1 77.06 93 THR B C 1
ATOM 2258 O O . THR B 1 93 ? -6.004 -0.197 11.312 1 77.06 93 THR B O 1
ATOM 2261 N N . MET B 1 94 ? -6.316 0.412 9.156 1 79.06 94 MET B N 1
ATOM 2262 C CA . MET B 1 94 ? -4.91 0.248 8.812 1 79.06 94 MET B CA 1
ATOM 2263 C C . MET B 1 94 ? -4.512 1.19 7.68 1 79.06 94 MET B C 1
ATOM 2265 O O . MET B 1 94 ? -5.266 1.375 6.723 1 79.06 94 MET B O 1
ATOM 2269 N N . GLY B 1 95 ? -3.436 1.895 7.867 1 82.94 95 GLY B N 1
ATOM 2270 C CA . GLY B 1 95 ? -2.775 2.543 6.746 1 82.94 95 GLY B CA 1
ATOM 2271 C C . GLY B 1 95 ? -1.796 1.635 6.027 1 82.94 95 GLY B C 1
ATOM 2272 O O . GLY B 1 95 ? -0.968 0.979 6.66 1 82.94 95 GLY B O 1
ATOM 2273 N N . ILE B 1 96 ? -1.814 1.631 4.75 1 87.38 96 ILE B N 1
ATOM 2274 C CA . ILE B 1 96 ? -1.027 0.67 3.986 1 87.38 96 ILE B CA 1
ATOM 2275 C C . ILE B 1 96 ? 0.456 1.018 4.094 1 87.38 96 ILE B C 1
ATOM 2277 O O . ILE B 1 96 ? 1.29 0.139 4.32 1 87.38 96 ILE B O 1
ATOM 2281 N N . ASP B 1 97 ? 0.812 2.266 3.941 1 83.5 97 ASP B N 1
ATOM 2282 C CA . ASP B 1 97 ? 2.203 2.691 4.062 1 83.5 97 ASP B CA 1
ATOM 2283 C C . ASP B 1 97 ? 2.779 2.303 5.422 1 83.5 97 ASP B C 1
ATOM 2285 O O . ASP B 1 97 ? 3.859 1.713 5.5 1 83.5 97 ASP B O 1
ATOM 2289 N N . ASP B 1 98 ? 2.014 2.627 6.422 1 77.69 98 ASP B N 1
ATOM 2290 C CA . ASP B 1 98 ? 2.477 2.344 7.777 1 77.69 98 ASP B CA 1
ATOM 2291 C C . ASP B 1 98 ? 2.637 0.842 8 1 77.69 98 ASP B C 1
ATOM 2293 O O . ASP B 1 98 ? 3.557 0.408 8.695 1 77.69 98 ASP B O 1
ATOM 2297 N N . TYR B 1 99 ? 1.759 0.17 7.445 1 84.19 99 TYR B N 1
ATOM 2298 C CA . TYR B 1 99 ? 1.749 -1.278 7.617 1 84.19 99 TYR B CA 1
ATOM 2299 C C . TYR B 1 99 ? 2.939 -1.918 6.91 1 84.19 99 TYR B C 1
ATOM 2301 O O . TYR B 1 99 ? 3.594 -2.805 7.461 1 84.19 99 TYR B O 1
ATOM 2309 N N . LEU B 1 100 ? 3.312 -1.385 5.789 1 90.19 100 LEU B N 1
ATOM 2310 C CA . LEU B 1 100 ? 4.297 -2.057 4.949 1 90.19 100 LEU B CA 1
ATOM 2311 C C . LEU B 1 100 ? 5.688 -1.461 5.16 1 90.19 100 LEU B C 1
ATOM 2313 O O . LEU B 1 10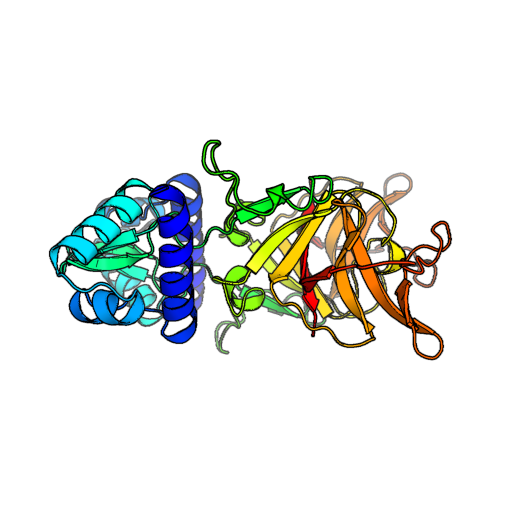0 ? 6.695 -2.117 4.891 1 90.19 100 LEU B O 1
ATOM 2317 N N . ILE B 1 101 ? 5.777 -0.262 5.555 1 85.56 101 ILE B N 1
ATOM 2318 C CA . ILE B 1 101 ? 7.047 0.452 5.582 1 85.56 101 ILE B CA 1
ATOM 2319 C C . ILE B 1 101 ? 7.414 0.798 7.023 1 85.56 101 ILE B C 1
ATOM 2321 O O . ILE B 1 101 ? 6.875 1.747 7.594 1 85.56 101 ILE B O 1
ATOM 2325 N N . GLU B 1 102 ? 8.336 0.055 7.531 1 79.25 102 GLU B N 1
ATOM 2326 C CA . GLU B 1 102 ? 8.766 0.291 8.906 1 79.25 102 GLU B CA 1
ATOM 2327 C C . GLU B 1 102 ? 9.781 1.423 8.977 1 79.25 102 GLU B C 1
ATOM 2329 O O . GLU B 1 102 ? 9.758 2.232 9.906 1 79.25 102 GLU B O 1
ATOM 2334 N N . LYS B 1 103 ? 10.758 1.427 8 1 78.88 103 LYS B N 1
ATOM 2335 C CA . LYS B 1 103 ? 11.812 2.436 7.957 1 78.88 103 LYS B CA 1
ATOM 2336 C C . LYS B 1 103 ? 11.812 3.172 6.617 1 78.88 103 LYS B C 1
ATOM 2338 O O . LYS B 1 103 ? 12.578 2.832 5.715 1 78.88 103 LYS B O 1
ATOM 2343 N N . PRO B 1 104 ? 11.07 4.211 6.574 1 79.06 104 PRO B N 1
ATOM 2344 C CA . PRO B 1 104 ? 10.914 4.934 5.309 1 79.06 104 PRO B CA 1
ATOM 2345 C C . PRO B 1 104 ? 12.242 5.391 4.723 1 79.06 104 PRO B C 1
ATOM 2347 O O . PRO B 1 104 ? 12.438 5.34 3.506 1 79.06 104 PRO B O 1
ATOM 2350 N N . SER B 1 105 ? 13.203 5.824 5.57 1 79.19 105 SER B N 1
ATOM 2351 C CA . SER B 1 105 ? 14.469 6.367 5.082 1 79.19 105 SER B CA 1
ATOM 2352 C C . SER B 1 105 ? 15.305 5.289 4.395 1 79.19 105 SER B C 1
ATOM 2354 O O . SER B 1 105 ? 16.219 5.602 3.625 1 79.19 105 SER B O 1
ATOM 2356 N N . GLN B 1 106 ? 14.961 4.105 4.629 1 82.31 106 GLN B N 1
ATOM 2357 C CA . GLN B 1 106 ? 15.727 2.994 4.074 1 82.31 106 GLN B CA 1
ATOM 2358 C C . GLN B 1 106 ? 14.883 2.164 3.115 1 82.31 106 GLN B C 1
ATOM 2360 O O . GLN B 1 106 ? 15.164 0.985 2.893 1 82.31 106 GLN B O 1
ATOM 2365 N N . THR B 1 107 ? 13.82 2.771 2.668 1 85.88 107 THR B N 1
ATOM 2366 C CA . THR B 1 107 ? 12.898 2.014 1.835 1 85.88 107 THR B CA 1
ATOM 2367 C C . THR B 1 107 ? 12.805 2.619 0.437 1 85.88 107 THR B C 1
ATOM 2369 O O . THR B 1 107 ? 12.75 3.84 0.285 1 85.88 107 THR B O 1
ATOM 2372 N N . ILE B 1 108 ? 12.82 1.808 -0.548 1 83.38 108 ILE B N 1
ATOM 2373 C CA . ILE B 1 108 ? 12.586 2.193 -1.935 1 83.38 108 ILE B CA 1
ATOM 2374 C C . ILE B 1 108 ? 11.586 1.238 -2.574 1 83.38 108 ILE B C 1
ATOM 2376 O O . ILE B 1 108 ? 11.5 0.068 -2.193 1 83.38 108 ILE B O 1
ATOM 2380 N N . LEU B 1 109 ? 10.781 1.768 -3.49 1 88.81 109 LEU B N 1
ATOM 2381 C CA . LEU B 1 109 ? 9.867 0.955 -4.289 1 88.81 109 LEU B CA 1
ATOM 2382 C C . LEU B 1 109 ? 10.492 0.602 -5.637 1 88.81 109 LEU B C 1
ATOM 2384 O O . LEU B 1 109 ? 11.141 1.441 -6.262 1 88.81 109 LEU B O 1
ATOM 2388 N N . ILE B 1 110 ? 10.25 -0.623 -6.047 1 89 110 ILE B N 1
ATOM 2389 C CA . ILE B 1 110 ? 10.781 -1.06 -7.328 1 89 110 ILE B CA 1
ATOM 2390 C C . ILE B 1 110 ? 9.695 -1.777 -8.125 1 89 110 ILE B C 1
ATOM 2392 O O . ILE B 1 110 ? 9.07 -2.715 -7.629 1 89 110 ILE B O 1
ATOM 2396 N N . THR B 1 111 ? 9.469 -1.322 -9.297 1 91.25 111 THR B N 1
ATOM 2397 C CA . THR B 1 111 ? 8.562 -2.027 -10.195 1 91.25 111 THR B CA 1
ATOM 2398 C C . THR B 1 111 ? 9.234 -3.26 -10.789 1 91.25 111 THR B C 1
ATOM 2400 O O . THR B 1 111 ? 10.328 -3.166 -11.344 1 91.25 111 THR B O 1
ATOM 2403 N N . VAL B 1 112 ? 8.578 -4.352 -10.672 1 92.88 112 VAL B N 1
ATOM 2404 C CA . VAL B 1 112 ? 9.125 -5.625 -11.125 1 92.88 112 VAL B CA 1
ATOM 2405 C C . VAL B 1 112 ? 8.883 -5.793 -12.625 1 92.88 112 VAL B C 1
ATOM 2407 O O . VAL B 1 112 ? 7.801 -5.484 -13.125 1 92.88 112 VAL B O 1
ATOM 2410 N N . ARG B 1 113 ? 9.836 -6.305 -13.242 1 90.5 113 ARG B N 1
ATOM 2411 C CA . ARG B 1 113 ? 9.734 -6.664 -14.648 1 90.5 113 ARG B CA 1
ATOM 2412 C C . ARG B 1 113 ? 10.133 -8.117 -14.875 1 90.5 113 ARG B C 1
ATOM 2414 O O . ARG B 1 113 ? 11.172 -8.57 -14.391 1 90.5 113 ARG B O 1
ATOM 2421 N N . GLY B 1 114 ? 9.195 -8.82 -15.562 1 91.19 114 GLY B N 1
ATOM 2422 C CA . GLY B 1 114 ? 9.492 -10.211 -15.883 1 91.19 114 GLY B CA 1
ATOM 2423 C C . GLY B 1 114 ? 8.727 -11.195 -15.023 1 91.19 114 GLY B C 1
ATOM 2424 O O . GLY B 1 114 ? 7.965 -10.797 -14.141 1 91.19 114 GLY B O 1
ATOM 2425 N N . ASP B 1 115 ? 9.039 -12.555 -15.266 1 93.69 115 ASP B N 1
ATOM 2426 C CA . ASP B 1 115 ? 8.227 -13.602 -14.656 1 93.69 115 ASP B CA 1
ATOM 2427 C C . ASP B 1 115 ? 9.062 -14.5 -13.758 1 93.69 115 ASP B C 1
ATOM 2429 O O . ASP B 1 115 ? 8.617 -15.586 -13.367 1 93.69 115 ASP B O 1
ATOM 2433 N N . SER B 1 116 ? 10.234 -14.008 -13.438 1 94.81 116 SER B N 1
ATOM 2434 C CA . SER B 1 116 ? 11.164 -14.906 -12.758 1 94.81 116 SER B CA 1
ATOM 2435 C C . SER B 1 116 ? 10.656 -15.281 -11.375 1 94.81 116 SER B C 1
ATOM 2437 O O . SER B 1 116 ? 11.07 -16.297 -10.812 1 94.81 116 SER B O 1
ATOM 2439 N N . MET B 1 117 ? 9.766 -14.547 -10.852 1 96.19 117 MET B N 1
ATOM 2440 C CA . MET B 1 117 ? 9.336 -14.773 -9.469 1 96.19 117 MET B CA 1
ATOM 2441 C C . MET B 1 117 ? 7.844 -15.078 -9.414 1 96.19 117 MET B C 1
ATOM 2443 O O . MET B 1 117 ? 7.227 -14.977 -8.352 1 96.19 117 MET B O 1
ATOM 2447 N N . LYS B 1 118 ? 7.23 -15.547 -10.438 1 95.69 118 LYS B N 1
ATOM 2448 C CA . LYS B 1 118 ? 5.785 -15.711 -10.555 1 95.69 118 LYS B CA 1
ATOM 2449 C C . LYS B 1 118 ? 5.254 -16.703 -9.531 1 95.69 118 LYS B C 1
ATOM 2451 O O . LYS B 1 118 ? 4.152 -16.547 -9.008 1 95.69 118 LYS B O 1
ATOM 2456 N N . ASP B 1 119 ? 5.977 -17.766 -9.242 1 95.31 119 ASP B N 1
ATOM 2457 C CA . ASP B 1 119 ? 5.5 -18.781 -8.32 1 95.31 119 ASP B CA 1
ATOM 2458 C C . ASP B 1 119 ? 5.523 -18.281 -6.879 1 95.31 119 ASP B C 1
ATOM 2460 O O . ASP B 1 119 ? 4.93 -18.906 -5.992 1 95.31 119 ASP B O 1
ATOM 2464 N N . ALA B 1 120 ? 6.223 -17.25 -6.629 1 95.12 120 ALA B N 1
ATOM 2465 C CA . ALA B 1 120 ? 6.207 -16.578 -5.328 1 95.12 120 ALA B CA 1
ATOM 2466 C C . ALA B 1 120 ? 5.109 -15.523 -5.258 1 95.12 120 ALA B C 1
ATOM 2468 O O . ALA B 1 120 ? 4.988 -14.812 -4.258 1 95.12 120 ALA B O 1
ATOM 2469 N N . GLY B 1 121 ? 4.359 -15.406 -6.332 1 95.62 121 GLY B N 1
ATOM 2470 C CA . GLY B 1 121 ? 3.266 -14.445 -6.359 1 95.62 121 GLY B CA 1
ATOM 2471 C C . GLY B 1 121 ? 3.699 -13.055 -6.781 1 95.62 121 GLY B C 1
ATOM 2472 O O . GLY B 1 121 ? 2.955 -12.086 -6.609 1 95.62 121 GLY B O 1
ATOM 2473 N N . ILE B 1 122 ? 4.871 -12.953 -7.23 1 96.38 122 ILE B N 1
ATOM 2474 C CA . ILE B 1 122 ? 5.375 -11.68 -7.727 1 96.38 122 ILE B CA 1
ATOM 2475 C C . ILE B 1 122 ? 5.359 -11.68 -9.25 1 96.38 122 ILE B C 1
ATOM 2477 O O . ILE B 1 122 ? 6.164 -12.359 -9.891 1 96.38 122 ILE B O 1
ATOM 2481 N N . PHE B 1 123 ? 4.473 -10.859 -9.828 1 95.44 123 PHE B N 1
ATOM 2482 C CA . PHE B 1 123 ? 4.227 -10.852 -11.266 1 95.44 123 PHE B CA 1
ATOM 2483 C C . PHE B 1 123 ? 4.84 -9.617 -11.914 1 95.44 123 PHE B C 1
ATOM 2485 O O . PHE B 1 123 ? 5.195 -8.656 -11.219 1 95.44 123 PHE B O 1
ATOM 2492 N N . ASP B 1 124 ? 4.984 -9.75 -13.227 1 94.38 124 ASP B N 1
ATOM 2493 C CA . ASP B 1 124 ? 5.379 -8.578 -14.008 1 94.38 124 ASP B CA 1
ATOM 2494 C C . ASP B 1 124 ? 4.449 -7.398 -13.734 1 94.38 124 ASP B C 1
ATOM 2496 O O . ASP B 1 124 ? 3.227 -7.547 -13.742 1 94.38 124 ASP B O 1
ATOM 2500 N N . GLY B 1 125 ? 5.082 -6.227 -13.383 1 92.69 125 GLY B N 1
ATOM 2501 C CA . GLY B 1 125 ? 4.297 -5.031 -13.133 1 92.69 125 GLY B CA 1
ATOM 2502 C C . GLY B 1 125 ? 4.02 -4.805 -11.656 1 92.69 125 GLY B C 1
ATOM 2503 O O . GLY B 1 125 ? 3.627 -3.705 -11.25 1 92.69 125 GLY B O 1
ATOM 2504 N N . ASP B 1 126 ? 4.219 -5.82 -10.867 1 95.38 126 ASP B N 1
ATOM 2505 C CA . ASP B 1 126 ? 4.086 -5.641 -9.422 1 95.38 126 ASP B CA 1
ATOM 2506 C C . ASP B 1 126 ? 5.117 -4.645 -8.891 1 95.38 126 ASP B C 1
ATOM 2508 O O . ASP B 1 126 ? 6.117 -4.367 -9.562 1 95.38 126 ASP B O 1
ATOM 2512 N N . VAL B 1 127 ? 4.836 -4.09 -7.754 1 94.69 127 VAL B N 1
ATOM 2513 C CA . VAL B 1 127 ? 5.809 -3.246 -7.066 1 94.69 127 VAL B CA 1
ATOM 2514 C C . VAL B 1 127 ? 6.246 -3.916 -5.766 1 94.69 127 VAL B C 1
ATOM 2516 O O . VAL B 1 127 ? 5.406 -4.395 -4.996 1 94.69 127 VAL B O 1
ATOM 2519 N N . VAL B 1 128 ? 7.508 -3.973 -5.598 1 94.94 128 VAL B N 1
ATOM 2520 C CA . VAL B 1 128 ? 8.023 -4.516 -4.344 1 94.94 128 VAL B CA 1
ATOM 2521 C C . VAL B 1 128 ? 8.578 -3.387 -3.48 1 94.94 128 VAL B C 1
ATOM 2523 O O . VAL B 1 128 ? 9.086 -2.389 -4 1 94.94 128 VAL B O 1
ATOM 2526 N N . ILE B 1 129 ? 8.414 -3.537 -2.223 1 93.75 129 ILE B N 1
ATOM 2527 C CA . ILE B 1 129 ? 8.953 -2.643 -1.206 1 93.75 129 ILE B CA 1
ATOM 2528 C C . ILE B 1 129 ? 10.281 -3.197 -0.684 1 93.75 129 ILE B C 1
ATOM 2530 O O . ILE B 1 129 ? 10.32 -4.289 -0.113 1 93.75 129 ILE B O 1
ATOM 2534 N N . VAL B 1 130 ? 11.305 -2.406 -0.808 1 92.75 130 VAL B N 1
ATOM 2535 C CA . VAL B 1 130 ? 12.641 -2.906 -0.514 1 92.75 130 VAL B CA 1
ATOM 2536 C C . VAL B 1 130 ? 13.258 -2.094 0.623 1 92.75 130 VAL B C 1
ATOM 2538 O O . VAL B 1 130 ? 13.352 -0.867 0.54 1 92.75 130 VAL B O 1
ATOM 2541 N N . GLU B 1 131 ? 13.586 -2.764 1.639 1 90.62 131 GLU B N 1
ATOM 2542 C CA . GLU B 1 131 ? 14.43 -2.164 2.67 1 90.62 131 GLU B CA 1
ATOM 2543 C C . GLU B 1 131 ? 15.906 -2.283 2.312 1 90.62 131 GLU B C 1
ATOM 2545 O O . GLU B 1 131 ? 16.438 -3.391 2.195 1 90.62 131 GLU B O 1
ATOM 2550 N N . LYS B 1 132 ? 16.5 -1.166 2.168 1 87.62 132 LYS B N 1
ATOM 2551 C CA . LYS B 1 132 ? 17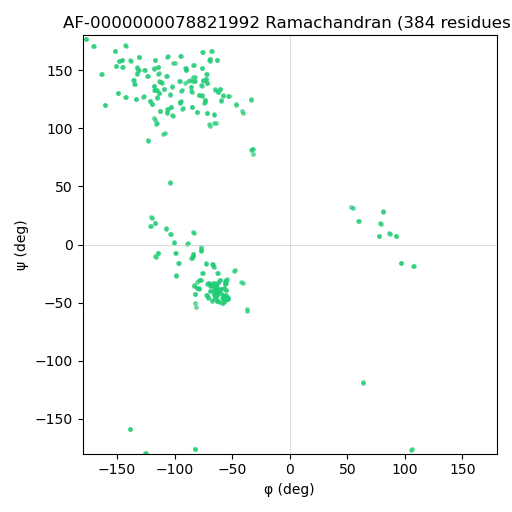.906 -1.141 1.794 1 87.62 132 LYS B CA 1
ATOM 2552 C C . LYS B 1 132 ? 18.797 -1.589 2.955 1 87.62 132 LYS B C 1
ATOM 2554 O O . LYS B 1 132 ? 18.875 -0.909 3.98 1 87.62 132 LYS B O 1
ATOM 2559 N N . ARG B 1 133 ? 19.375 -2.666 2.76 1 88.44 133 ARG B N 1
ATOM 2560 C CA . ARG B 1 133 ? 20.344 -3.203 3.701 1 88.44 133 ARG B CA 1
ATOM 2561 C C . ARG B 1 133 ? 21.203 -4.289 3.049 1 88.44 133 ARG B C 1
ATOM 2563 O O . ARG B 1 133 ? 20.703 -5.047 2.209 1 88.44 133 ARG B O 1
ATOM 2570 N N . PRO B 1 134 ? 22.422 -4.348 3.477 1 86.88 134 PRO B N 1
ATOM 2571 C CA . PRO B 1 134 ? 23.375 -5.254 2.814 1 86.88 134 PRO B CA 1
ATOM 2572 C C . PRO B 1 134 ? 23.281 -6.684 3.34 1 86.88 134 PRO B C 1
ATOM 2574 O O . PRO B 1 134 ? 23.906 -7.59 2.779 1 86.88 134 PRO B O 1
ATOM 2577 N N . PHE B 1 135 ? 22.547 -6.91 4.363 1 90.62 135 PHE B N 1
ATOM 2578 C CA . PHE B 1 135 ? 22.453 -8.242 4.957 1 90.62 135 PHE B CA 1
ATOM 2579 C C . PHE B 1 135 ? 21.062 -8.844 4.742 1 90.62 135 PHE B C 1
ATOM 2581 O O . PHE B 1 135 ? 20.062 -8.133 4.812 1 90.62 135 PHE B O 1
ATOM 2588 N N . ALA B 1 136 ? 21.078 -10.109 4.453 1 94.31 136 ALA B N 1
ATOM 2589 C CA . ALA B 1 136 ? 19.844 -10.875 4.277 1 94.31 136 ALA B CA 1
ATOM 2590 C C . ALA B 1 136 ? 20.016 -12.305 4.781 1 94.31 136 ALA B C 1
ATOM 2592 O O . ALA B 1 136 ? 21.141 -12.812 4.855 1 94.31 136 ALA B O 1
ATOM 2593 N N . ASN B 1 137 ? 18.969 -12.891 5.176 1 95.38 137 ASN B N 1
ATOM 2594 C CA . ASN B 1 137 ? 18.969 -14.297 5.555 1 95.38 137 ASN B CA 1
ATOM 2595 C C . ASN B 1 137 ? 18.641 -15.195 4.363 1 95.38 137 ASN B C 1
ATOM 2597 O O . ASN B 1 137 ? 17.922 -14.781 3.445 1 95.38 137 ASN B O 1
ATOM 2601 N N . VAL B 1 138 ? 19.188 -16.438 4.449 1 95.81 138 VAL B N 1
ATOM 2602 C CA . VAL B 1 138 ? 18.766 -17.438 3.482 1 95.81 138 VAL B CA 1
ATOM 2603 C C . VAL B 1 138 ? 17.25 -17.625 3.555 1 95.81 138 VAL B C 1
ATOM 2605 O O . VAL B 1 138 ? 16.688 -17.734 4.645 1 95.81 138 VAL B O 1
ATOM 2608 N N . GLY B 1 139 ? 16.625 -17.531 2.436 1 96.56 139 GLY B N 1
ATOM 2609 C CA . GLY B 1 139 ? 15.18 -17.625 2.393 1 96.56 139 GLY B CA 1
ATOM 2610 C C . GLY B 1 139 ? 14.508 -16.297 2.105 1 96.56 139 GLY B C 1
ATOM 2611 O O . GLY B 1 139 ? 13.344 -16.266 1.698 1 96.56 139 GLY B O 1
ATOM 2612 N N . ASP B 1 140 ? 15.227 -15.188 2.293 1 97.25 140 ASP B N 1
ATOM 2613 C CA . ASP B 1 140 ? 14.68 -13.867 2.008 1 97.25 140 ASP B CA 1
ATOM 2614 C C . ASP B 1 140 ? 14.578 -13.625 0.503 1 97.25 140 ASP B C 1
ATOM 2616 O O . ASP B 1 140 ? 15.453 -14.055 -0.259 1 97.25 140 ASP B O 1
ATOM 2620 N N . ILE B 1 141 ? 13.547 -12.969 0.111 1 97.12 141 ILE B N 1
ATOM 2621 C CA . ILE B 1 141 ? 13.523 -12.414 -1.236 1 97.12 141 ILE B CA 1
ATOM 2622 C C . ILE B 1 141 ? 14.336 -11.125 -1.278 1 97.12 141 ILE B C 1
ATOM 2624 O O . ILE B 1 141 ? 14.117 -10.219 -0.47 1 97.12 141 ILE B O 1
ATOM 2628 N N . VAL B 1 142 ? 15.273 -11.039 -2.26 1 95.75 142 VAL B N 1
ATOM 2629 C CA . VAL B 1 142 ? 16.219 -9.922 -2.248 1 95.75 142 VAL B CA 1
ATOM 2630 C C . VAL B 1 142 ? 16.281 -9.281 -3.633 1 95.75 142 VAL B C 1
ATOM 2632 O O . VAL B 1 142 ? 15.977 -9.93 -4.637 1 95.75 142 VAL B O 1
ATOM 2635 N N . VAL B 1 143 ? 16.562 -8.023 -3.59 1 93.25 143 VAL B N 1
ATOM 2636 C CA . VAL B 1 143 ? 17.078 -7.34 -4.77 1 93.25 143 VAL B CA 1
ATOM 2637 C C . VAL B 1 143 ? 18.594 -7.336 -4.742 1 93.25 143 VAL B C 1
ATOM 2639 O O . VAL B 1 143 ? 19.203 -6.785 -3.82 1 93.25 143 VAL B O 1
ATOM 2642 N N . ALA B 1 144 ? 19.141 -7.98 -5.711 1 91.69 144 ALA B N 1
ATOM 2643 C CA . ALA B 1 144 ? 20.594 -8.062 -5.812 1 91.69 144 ALA B CA 1
ATOM 2644 C C . ALA B 1 144 ? 21.094 -7.328 -7.051 1 91.69 144 ALA B C 1
ATOM 2646 O O . ALA B 1 144 ? 20.344 -7.133 -8.016 1 91.69 144 ALA B O 1
ATOM 2647 N N . ILE B 1 145 ? 22.266 -6.902 -6.914 1 86.56 145 ILE B N 1
ATOM 2648 C CA . ILE B 1 145 ? 22.922 -6.273 -8.055 1 86.56 145 ILE B CA 1
ATOM 2649 C C . ILE B 1 145 ? 23.984 -7.219 -8.625 1 86.56 145 ILE B C 1
ATOM 2651 O O . ILE B 1 145 ? 24.922 -7.598 -7.93 1 86.56 145 ILE B O 1
ATOM 2655 N N . LEU B 1 146 ? 23.656 -7.613 -9.805 1 82.88 146 LEU B N 1
ATOM 2656 C CA . LEU B 1 146 ? 24.578 -8.453 -10.57 1 82.88 146 LEU B CA 1
ATOM 2657 C C . LEU B 1 146 ? 24.938 -7.785 -11.891 1 82.88 146 LEU B C 1
ATOM 2659 O O . LEU B 1 146 ? 24.062 -7.418 -12.672 1 82.88 146 LEU B O 1
ATOM 2663 N N . ASN B 1 147 ? 26.266 -7.59 -12.117 1 79.06 147 ASN B N 1
ATOM 2664 C CA . ASN B 1 147 ? 26.719 -6.949 -13.344 1 79.06 147 ASN B CA 1
ATOM 2665 C C . ASN B 1 147 ? 26.031 -5.605 -13.562 1 79.06 147 ASN B C 1
ATOM 2667 O O . ASN B 1 147 ? 25.516 -5.332 -14.648 1 79.06 147 ASN B O 1
ATOM 2671 N N . LYS B 1 148 ? 25.719 -4.93 -12.531 1 76.31 148 LYS B N 1
ATOM 2672 C CA . LYS B 1 148 ? 25.188 -3.574 -12.539 1 76.31 148 LYS B CA 1
ATOM 2673 C C . LYS B 1 148 ? 23.703 -3.574 -12.867 1 76.31 148 LYS B C 1
ATOM 2675 O O . LYS B 1 148 ? 23.156 -2.566 -13.328 1 76.31 148 LYS B O 1
ATOM 2680 N N . GLU B 1 149 ? 23.141 -4.754 -12.703 1 77.69 149 GLU B N 1
ATOM 2681 C CA . GLU B 1 149 ? 21.703 -4.848 -12.93 1 77.69 149 GLU B CA 1
ATOM 2682 C C . GLU B 1 149 ? 20.984 -5.395 -11.695 1 77.69 149 GLU B C 1
ATOM 2684 O O . GLU B 1 149 ? 21.516 -6.258 -10.992 1 77.69 149 GLU B O 1
ATOM 2689 N N . PHE B 1 150 ? 19.781 -4.898 -11.477 1 83.44 150 PHE B N 1
ATOM 2690 C CA . PHE B 1 150 ? 18.953 -5.418 -10.398 1 83.44 150 PHE B CA 1
ATOM 2691 C C . PHE B 1 150 ? 18.328 -6.754 -10.781 1 83.44 150 PHE B C 1
ATOM 2693 O O . PHE B 1 150 ? 17.938 -6.957 -11.93 1 83.44 150 PHE B O 1
ATOM 2700 N N . THR B 1 151 ? 18.344 -7.668 -9.844 1 89.19 151 THR B N 1
ATOM 2701 C CA . THR B 1 151 ? 17.578 -8.898 -10.008 1 89.19 151 THR B CA 1
ATOM 2702 C C . THR B 1 151 ? 16.844 -9.258 -8.719 1 89.19 151 THR B C 1
ATOM 2704 O O . THR B 1 151 ? 17.359 -9.023 -7.625 1 89.19 151 THR B O 1
ATOM 2707 N N . LEU B 1 152 ? 15.742 -9.703 -8.93 1 94.56 152 LEU B N 1
ATOM 2708 C CA . LEU B 1 152 ? 14.914 -10.148 -7.816 1 94.56 152 LEU B CA 1
ATOM 2709 C C . LEU B 1 152 ? 14.906 -11.672 -7.719 1 94.56 152 LEU B C 1
ATOM 2711 O O . LEU B 1 152 ? 14.547 -12.359 -8.68 1 94.56 152 LEU B O 1
ATOM 2715 N N . LYS B 1 153 ? 15.391 -12.18 -6.586 1 96.19 153 LYS B N 1
ATOM 2716 C CA . LYS B 1 153 ? 15.469 -13.617 -6.348 1 96.19 153 LYS B CA 1
ATOM 2717 C C . LYS B 1 153 ? 15.383 -13.938 -4.859 1 96.19 153 LYS B C 1
ATOM 2719 O O . LYS B 1 153 ? 15.5 -13.039 -4.02 1 96.19 153 LYS B O 1
ATOM 2724 N N . THR B 1 154 ? 15.164 -15.18 -4.582 1 97.5 154 THR B N 1
ATOM 2725 C CA . THR B 1 154 ? 15.312 -15.656 -3.209 1 97.5 154 THR B CA 1
ATOM 2726 C C . THR B 1 154 ? 16.766 -16.016 -2.912 1 97.5 154 THR B C 1
ATOM 2728 O O . THR B 1 154 ? 17.422 -16.688 -3.707 1 97.5 154 THR B O 1
ATOM 2731 N N . LEU B 1 155 ? 17.25 -15.508 -1.786 1 96.75 155 LEU B N 1
ATOM 2732 C CA . LEU B 1 155 ? 18.609 -15.836 -1.386 1 96.75 155 LEU B CA 1
ATOM 2733 C C . LEU B 1 155 ? 18.688 -17.281 -0.874 1 96.75 155 LEU B C 1
ATOM 2735 O O . LEU B 1 155 ? 17.922 -17.672 0.014 1 96.75 155 LEU B O 1
ATOM 2739 N N . GLY B 1 156 ? 19.547 -18.047 -1.516 1 96.56 156 GLY B N 1
ATOM 2740 C CA . GLY B 1 156 ? 19.797 -19.406 -1.077 1 96.56 156 GLY B CA 1
ATOM 2741 C C . GLY B 1 156 ? 21.266 -19.703 -0.833 1 96.56 156 GLY B C 1
ATOM 2742 O O . GLY B 1 156 ? 22.094 -18.781 -0.835 1 96.56 156 GLY B O 1
ATOM 2743 N N . LYS B 1 157 ? 21.469 -20.922 -0.453 1 94.69 157 LYS B N 1
ATOM 2744 C CA . LYS B 1 157 ? 22.828 -21.359 -0.196 1 94.69 157 LYS B CA 1
ATOM 2745 C C . LYS B 1 157 ? 23.047 -22.797 -0.672 1 94.69 157 LYS B C 1
ATOM 2747 O O . LYS B 1 157 ? 22.203 -23.672 -0.443 1 94.69 157 LYS B O 1
ATOM 2752 N N . GLU B 1 158 ? 24.016 -22.984 -1.436 1 93.88 158 GLU B N 1
ATOM 2753 C CA . GLU B 1 158 ? 24.516 -24.297 -1.847 1 93.88 158 GLU B CA 1
ATOM 2754 C C . GLU B 1 158 ? 25.938 -24.531 -1.365 1 93.88 158 GLU B C 1
ATOM 2756 O O . GLU B 1 158 ? 26.891 -23.969 -1.917 1 93.88 158 GLU B O 1
ATOM 2761 N N . GLY B 1 159 ? 26.016 -25.422 -0.334 1 91.94 159 GLY B N 1
ATOM 2762 C CA . GLY B 1 159 ? 27.328 -25.516 0.304 1 91.94 159 GLY B CA 1
ATOM 2763 C C . GLY B 1 159 ? 27.75 -24.234 0.982 1 91.94 159 GLY B C 1
ATOM 2764 O O . GLY B 1 159 ? 27.047 -23.719 1.864 1 91.94 159 GLY B O 1
ATOM 2765 N N . ASN B 1 160 ? 28.859 -23.609 0.567 1 89.31 160 ASN B N 1
ATOM 2766 C CA . ASN B 1 160 ? 29.344 -22.375 1.165 1 89.31 160 ASN B CA 1
ATOM 2767 C C . ASN B 1 160 ? 29.125 -21.172 0.241 1 89.31 160 ASN B C 1
ATOM 2769 O O . ASN B 1 160 ? 29.641 -20.094 0.486 1 89.31 160 ASN B O 1
ATOM 2773 N N . GLN B 1 161 ? 28.312 -21.422 -0.757 1 91.44 161 GLN B N 1
ATOM 2774 C CA . GLN B 1 161 ? 28.109 -20.359 -1.729 1 91.44 161 GLN B CA 1
ATOM 2775 C C . GLN B 1 161 ? 26.656 -19.875 -1.719 1 91.44 161 GLN B C 1
ATOM 2777 O O . GLN B 1 161 ? 25.719 -20.688 -1.727 1 91.44 161 GLN B O 1
ATOM 2782 N N . PHE B 1 162 ? 26.578 -18.609 -1.69 1 92.75 162 PHE B N 1
ATOM 2783 C CA . PHE B 1 162 ? 25.25 -18.031 -1.835 1 92.75 162 PHE B CA 1
ATOM 2784 C C . PHE B 1 162 ? 24.781 -18.094 -3.283 1 92.75 162 PHE B C 1
ATOM 2786 O O . PHE B 1 162 ? 25.578 -17.938 -4.211 1 92.75 162 PHE B O 1
ATOM 2793 N N . VAL B 1 163 ? 23.531 -18.375 -3.414 1 96 163 VAL B N 1
ATOM 2794 C CA . VAL B 1 163 ? 22.922 -18.438 -4.738 1 96 163 VAL B CA 1
ATOM 2795 C C . VAL B 1 163 ? 21.625 -17.625 -4.758 1 96 163 VAL B C 1
ATOM 2797 O O . VAL B 1 163 ? 21.094 -17.281 -3.707 1 96 163 VAL B O 1
ATOM 2800 N N . LEU B 1 164 ? 21.188 -1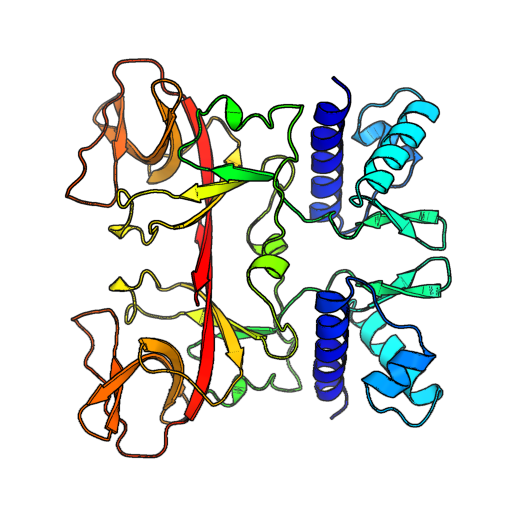7.281 -5.898 1 95.88 164 LEU B N 1
ATOM 2801 C CA . LEU B 1 164 ? 19.938 -16.562 -6.121 1 95.88 164 LEU B CA 1
ATOM 2802 C C . LEU B 1 164 ? 18.938 -17.453 -6.848 1 95.88 164 LEU B C 1
ATOM 2804 O O . LEU B 1 164 ? 19.141 -17.812 -8.008 1 95.88 164 LEU B O 1
ATOM 2808 N N . ILE B 1 165 ? 17.875 -17.766 -6.18 1 97.19 165 ILE B N 1
ATOM 2809 C CA . ILE B 1 165 ? 16.938 -18.781 -6.652 1 97.19 165 ILE B CA 1
ATOM 2810 C C . ILE B 1 165 ? 15.664 -18.109 -7.176 1 97.19 165 ILE B C 1
ATOM 2812 O O . ILE B 1 165 ? 14.938 -17.469 -6.418 1 97.19 165 ILE B O 1
ATOM 2816 N N . PRO B 1 166 ? 15.359 -18.25 -8.438 1 97.25 166 PRO B N 1
ATOM 2817 C CA . PRO B 1 166 ? 14.078 -17.766 -8.961 1 97.25 166 PRO B CA 1
ATOM 2818 C C . PRO B 1 166 ? 12.891 -18.578 -8.461 1 97.25 166 PRO B C 1
ATOM 2820 O O . PRO B 1 166 ? 13.062 -19.703 -7.973 1 97.25 166 PRO B O 1
ATOM 2823 N N . ALA B 1 167 ? 11.68 -18.016 -8.477 1 96.19 167 ALA B N 1
ATOM 2824 C CA . ALA B 1 167 ? 10.438 -18.734 -8.219 1 96.19 167 ALA B CA 1
ATOM 2825 C C . ALA B 1 167 ? 9.68 -19 -9.516 1 96.19 167 ALA B C 1
ATOM 2827 O O . ALA B 1 167 ? 8.523 -18.594 -9.664 1 96.19 167 ALA B O 1
ATOM 2828 N N . ASN B 1 168 ? 10.281 -19.547 -10.398 1 95.81 168 ASN B N 1
ATOM 2829 C CA . ASN B 1 168 ? 9.828 -19.969 -11.719 1 95.81 168 ASN B CA 1
ATOM 2830 C C . ASN B 1 168 ? 10.742 -21.031 -12.32 1 95.81 168 ASN B C 1
ATOM 2832 O O . ASN B 1 168 ? 11.93 -20.781 -12.531 1 95.81 168 ASN B O 1
ATOM 2836 N N . LYS B 1 169 ? 10.25 -22.125 -12.594 1 94.44 169 LYS B N 1
ATOM 2837 C CA . LYS B 1 169 ? 11.031 -23.266 -13.039 1 94.44 169 LYS B CA 1
ATOM 2838 C C . LYS B 1 169 ? 11.727 -22.984 -14.367 1 94.44 169 LYS B C 1
ATOM 2840 O O . LYS B 1 169 ? 12.734 -23.609 -14.695 1 94.44 169 LYS B O 1
ATOM 2845 N N . ASP B 1 170 ? 11.195 -22.094 -15.109 1 95.81 170 ASP B N 1
ATOM 2846 C CA . ASP B 1 170 ? 11.75 -21.781 -16.422 1 95.81 170 ASP B CA 1
ATOM 2847 C C . ASP B 1 170 ? 13.008 -20.922 -16.297 1 95.81 170 ASP B C 1
ATOM 2849 O O . ASP B 1 170 ? 13.672 -20.641 -17.297 1 95.81 170 ASP B O 1
ATOM 2853 N N . PHE B 1 171 ? 13.414 -20.469 -15.164 1 96 171 PHE B N 1
ATOM 2854 C CA . PHE B 1 171 ? 14.594 -19.656 -14.906 1 96 171 PHE B CA 1
ATOM 2855 C C . PHE B 1 171 ? 15.625 -20.422 -14.102 1 96 171 PHE B C 1
ATOM 2857 O O . PHE B 1 171 ? 15.281 -21.141 -13.156 1 96 171 PHE B O 1
ATOM 2864 N N . PRO B 1 172 ? 16.797 -20.297 -14.383 1 95.5 172 PRO B N 1
ATOM 2865 C CA . PRO B 1 172 ? 17.828 -21.031 -13.672 1 95.5 172 PRO B CA 1
ATOM 2866 C C . PRO B 1 172 ? 18.25 -20.359 -12.367 1 95.5 172 PRO B C 1
ATOM 2868 O O . PRO B 1 172 ? 18.156 -19.141 -12.242 1 95.5 172 PRO B O 1
ATOM 2871 N N . VAL B 1 173 ? 18.734 -21.203 -11.5 1 96.31 173 VAL B N 1
ATOM 2872 C CA . VAL B 1 173 ? 19.391 -20.688 -10.312 1 96.31 173 VAL B CA 1
ATOM 2873 C C . VAL B 1 173 ? 20.656 -19.938 -10.719 1 96.31 173 VAL B C 1
ATOM 2875 O O . VAL B 1 173 ? 21.422 -20.391 -11.578 1 96.31 173 VAL B O 1
ATOM 2878 N N . ILE B 1 174 ? 20.844 -18.75 -10.156 1 94.19 174 ILE B N 1
ATOM 2879 C CA . ILE B 1 174 ? 22.016 -17.938 -10.453 1 94.19 174 ILE B CA 1
ATOM 2880 C C . ILE B 1 174 ? 23.094 -18.172 -9.398 1 94.19 174 ILE B C 1
ATOM 2882 O O . ILE B 1 174 ? 22.844 -18.031 -8.203 1 94.19 174 ILE B O 1
ATOM 2886 N N . ARG B 1 175 ? 24.266 -18.594 -9.781 1 94.62 175 ARG B N 1
ATOM 2887 C CA . ARG B 1 175 ? 25.438 -18.766 -8.938 1 94.62 175 ARG B CA 1
ATOM 2888 C C . ARG B 1 175 ? 26.484 -17.703 -9.242 1 94.62 175 ARG B C 1
ATOM 2890 O O . ARG B 1 175 ? 27.281 -17.859 -10.172 1 94.62 175 ARG B O 1
ATOM 2897 N N . PRO B 1 176 ? 26.375 -16.703 -8.406 1 89.94 176 PRO B N 1
ATOM 2898 C CA . PRO B 1 176 ? 27.281 -15.602 -8.719 1 89.94 176 PRO B CA 1
ATOM 2899 C C . PRO B 1 176 ? 28.75 -16 -8.688 1 89.94 176 PRO B C 1
ATOM 2901 O O . PRO B 1 176 ? 29.172 -16.734 -7.777 1 89.94 176 PRO B O 1
ATOM 2904 N N . GLU B 1 177 ? 29.516 -15.805 -9.758 1 83.31 177 GLU B N 1
ATOM 2905 C CA . GLU B 1 177 ? 30.938 -16.094 -9.82 1 83.31 177 GLU B CA 1
ATOM 2906 C C . GLU B 1 177 ? 31.766 -14.922 -9.289 1 83.31 177 GLU B C 1
ATOM 2908 O O . GLU B 1 177 ? 32.906 -15.102 -8.891 1 83.31 177 GLU B O 1
ATOM 2913 N N . GLY B 1 178 ? 31.281 -13.828 -9.07 1 74.62 178 GLY B N 1
ATOM 2914 C CA . GLY B 1 178 ? 31.969 -12.641 -8.578 1 74.62 178 GLY B CA 1
ATOM 2915 C C . GLY B 1 178 ? 31.172 -11.883 -7.539 1 74.62 178 GLY B C 1
ATOM 2916 O O . GLY B 1 178 ? 30.391 -12.477 -6.789 1 74.62 178 GLY B O 1
ATOM 2917 N N . ASP B 1 179 ? 31.531 -10.742 -7.445 1 72.19 179 ASP B N 1
ATOM 2918 C CA . ASP B 1 179 ? 30.938 -9.875 -6.426 1 72.19 179 ASP B CA 1
ATOM 2919 C C . ASP B 1 179 ? 29.469 -9.633 -6.707 1 72.19 179 ASP B C 1
ATOM 2921 O O . ASP B 1 179 ? 29.078 -9.391 -7.852 1 72.19 179 ASP B O 1
ATOM 2925 N N . PHE B 1 180 ? 28.625 -10.102 -5.965 1 79.94 180 PHE B N 1
ATOM 2926 C CA . PHE B 1 180 ? 27.25 -9.594 -6.023 1 79.94 180 PHE B CA 1
ATOM 2927 C C . PHE B 1 180 ? 26.891 -8.898 -4.719 1 79.94 180 PHE B C 1
ATOM 2929 O O . PHE B 1 180 ? 27.516 -9.125 -3.686 1 79.94 180 PHE B O 1
ATOM 2936 N N . GLU B 1 181 ? 26.125 -7.961 -4.871 1 88.62 181 GLU B N 1
ATOM 2937 C CA . GLU B 1 181 ? 25.719 -7.133 -3.742 1 88.62 181 GLU B CA 1
ATOM 2938 C C . GLU B 1 181 ? 24.203 -7.219 -3.521 1 88.62 181 GLU B C 1
ATOM 2940 O O . GLU B 1 181 ? 23.438 -7.215 -4.48 1 88.62 181 GLU B O 1
ATOM 2945 N N . ILE B 1 182 ? 23.938 -7.406 -2.266 1 91.5 182 ILE B N 1
ATOM 2946 C CA . ILE B 1 182 ? 22.531 -7.277 -1.898 1 91.5 182 ILE B CA 1
ATOM 2947 C C . ILE B 1 182 ? 22.172 -5.801 -1.756 1 91.5 182 ILE B C 1
ATOM 2949 O O . ILE B 1 182 ? 22.719 -5.102 -0.903 1 91.5 182 ILE B O 1
ATOM 2953 N N . PHE B 1 183 ? 21.359 -5.379 -2.598 1 90.06 183 PHE B N 1
ATOM 2954 C CA . PHE B 1 183 ? 20.859 -4.012 -2.527 1 90.06 183 PHE B CA 1
ATOM 2955 C C . PHE B 1 183 ? 19.891 -3.85 -1.361 1 90.06 183 PHE B C 1
ATOM 2957 O O . PHE B 1 183 ? 19.938 -2.846 -0.647 1 90.06 183 PHE B O 1
ATOM 2964 N N . GLY B 1 184 ? 19.016 -4.875 -1.238 1 94 184 GLY B N 1
ATOM 2965 C CA . GLY B 1 184 ? 18.062 -4.84 -0.131 1 94 184 GLY B CA 1
ATOM 2966 C C . GLY B 1 184 ? 17.188 -6.074 -0.055 1 94 184 GLY B C 1
ATOM 2967 O O . GLY B 1 184 ? 17.328 -6.988 -0.872 1 94 184 GLY B O 1
ATOM 2968 N N . VAL B 1 185 ? 16.359 -6.059 1.018 1 95.94 185 VAL B N 1
ATOM 2969 C CA . VAL B 1 185 ? 15.445 -7.16 1.277 1 95.94 185 VAL B CA 1
ATOM 2970 C C . VAL B 1 185 ? 14.016 -6.711 1.012 1 95.94 185 VAL B C 1
ATOM 2972 O O . VAL B 1 185 ? 13.617 -5.605 1.393 1 95.94 185 VAL B O 1
ATOM 2975 N N . VAL B 1 186 ? 13.289 -7.555 0.303 1 96.19 186 VAL B N 1
ATOM 2976 C CA . VAL B 1 186 ? 11.883 -7.262 0.04 1 96.19 186 VAL B CA 1
ATOM 2977 C C . VAL B 1 186 ? 11.062 -7.48 1.31 1 96.19 186 VAL B C 1
ATOM 2979 O O . VAL B 1 186 ? 11.047 -8.586 1.864 1 96.19 186 VAL B O 1
ATOM 2982 N N . VAL B 1 187 ? 10.375 -6.43 1.662 1 96.25 187 VAL B N 1
ATOM 2983 C CA . VAL B 1 187 ? 9.625 -6.523 2.906 1 96.25 187 VAL B CA 1
ATOM 2984 C C . VAL B 1 187 ? 8.125 -6.461 2.609 1 96.25 187 VAL B C 1
ATOM 2986 O O . VAL B 1 187 ? 7.301 -6.656 3.504 1 96.25 187 VAL B O 1
ATOM 2989 N N . GLY B 1 188 ? 7.762 -6.195 1.379 1 97 188 GLY B N 1
ATOM 2990 C CA . GLY B 1 188 ? 6.371 -6.156 0.956 1 97 188 GLY B CA 1
ATOM 2991 C C . GLY B 1 188 ? 6.207 -6.062 -0.549 1 97 188 GLY B C 1
ATOM 2992 O O . GLY B 1 188 ? 7.191 -5.91 -1.277 1 97 188 GLY B O 1
ATOM 2993 N N . GLN B 1 189 ? 5.074 -6.203 -0.995 1 97 189 GLN B N 1
ATOM 2994 C CA . GLN B 1 189 ? 4.715 -6.055 -2.402 1 97 189 GLN B CA 1
ATOM 2995 C C . GLN B 1 189 ? 3.271 -5.59 -2.557 1 97 189 GLN B C 1
ATOM 2997 O O . GLN B 1 189 ? 2.453 -5.781 -1.655 1 97 189 GLN B O 1
ATOM 3002 N N . PHE B 1 190 ? 3.037 -4.953 -3.627 1 96.69 190 PHE B N 1
ATOM 3003 C CA . PHE B 1 190 ? 1.646 -4.641 -3.934 1 96.69 190 PHE B CA 1
ATOM 3004 C C . PHE B 1 190 ? 1.417 -4.613 -5.441 1 96.69 190 PHE B C 1
ATOM 3006 O O . PHE B 1 190 ? 2.373 -4.562 -6.219 1 96.69 190 PHE B O 1
ATOM 3013 N N . ARG B 1 191 ? 0.214 -4.785 -5.766 1 96.81 191 ARG B N 1
ATOM 3014 C CA . ARG B 1 191 ? -0.273 -4.832 -7.141 1 96.81 191 ARG B CA 1
ATOM 3015 C C . ARG B 1 191 ? -1.542 -4.004 -7.301 1 96.81 191 ARG B C 1
ATOM 3017 O O . ARG B 1 191 ? -2.412 -4.012 -6.43 1 96.81 191 ARG B O 1
ATOM 3024 N N . LYS B 1 192 ? -1.606 -3.295 -8.367 1 95.12 192 LYS B N 1
ATOM 3025 C CA . LYS B 1 192 ? -2.828 -2.582 -8.727 1 95.12 192 LYS B CA 1
ATOM 3026 C C . LYS B 1 192 ? -3.568 -3.291 -9.859 1 95.12 192 LYS B C 1
ATOM 3028 O O . LYS B 1 192 ? -2.953 -3.703 -10.844 1 95.12 192 LYS B O 1
ATOM 3033 N N . TYR B 1 193 ? -4.789 -3.486 -9.602 1 93.75 193 TYR B N 1
ATOM 3034 C CA . TYR B 1 193 ? -5.621 -4.09 -10.633 1 93.75 193 TYR B CA 1
ATOM 3035 C C . TYR B 1 193 ? -6.34 -3.021 -11.445 1 93.75 193 TYR B C 1
ATOM 3037 O O . TYR B 1 193 ? -6.602 -1.923 -10.945 1 93.75 193 TYR B O 1
ATOM 3045 N N . GLY B 1 194 ? -6.883 -3.396 -12.711 1 76.69 194 GLY B N 1
ATOM 3046 C CA . GLY B 1 194 ? -7.699 -2.535 -13.547 1 76.69 194 GLY B CA 1
ATOM 3047 C C . GLY B 1 194 ? -6.887 -1.665 -14.484 1 76.69 194 GLY B C 1
ATOM 3048 O O . GLY B 1 194 ? -5.668 -1.544 -14.328 1 76.69 194 GLY B O 1
#

Sequence (388 aa):
MGQDKDIEYLGKLQDYFAEHKTLPTFSHVAQLLGFKSKNAVTSCVARLKLQGFIDYAPDKRLKPGRRFFERIIAESTVQAGFATPAYGDSLDTMGIDDYLIEKPSQTILITVRGDSMKDAGIFDGDVVIVEKRPFANVGDIVVAILNKEFTLKTLGKEGNQFVLIPANKDFPVIRPEGDFEIFGVVVGQFRKYGMGQDKDIEYLGKLQDYFAEHKTLPTFSHVAQLLGFKSKNAVTSCVARLKLQGFIDYAPDKRLKPGRRFFERIIAESTVQAGFATPAYGDSLDTMGIDDYLIEKPSQTILITVRGDSMKDAGIFDGDVVIVEKRPFANVGDIVVAILNKEFTLKTLGKEGNQFVLIPANKDFPVIRPEGDFEIFGVVVGQFRKYG

Foldseek 3Di:
DPQLLLVVLLVQQLVVCVVVVFGDFLVVSCVSSVNPDSVVSVVSQVVCVVVQQWDADPVRGIDGGPCSQWDFDDDPPDDPVCVSVPPPDDRDTDDPCVVQPPDPVQKDKDQDADCQAVQVVRHHRKIFIWGFDFDDDQQFWFFKADPNDTDTFGWHDDPHFIWGHTNDPVDDIGGDPDDMTTRGTTRDIDDDDD/DPVLLLVVLLVQQLVVCVVVVFGDFLVVSCVSSVNPDSVVSVVSQVVCVVVQQWDADPVRGIDGGPCSQWDFDDDPPDDPVCVSPDPPDDRDTDDPCVVQPVDPVQKDKDQDADCQAVQVVRHHRKIFIWGFDFDDDQQFWFFKADPNDTDTFGWHDDPHFIWGHTNDPVDDIGGDPDDMTTRGTTRGIDDDDD

InterPro domains:
  IPR006197 Peptidase S24, LexA-like [PR00726] (108-118)
  IPR006197 Peptidase S24, LexA-like [PR00726] (119-130)
  IPR006197 Peptidase S24, LexA-like [PR00726] (147-159)
  IPR015927 Peptidase S24/S26A/S26B/S26C [PF00717] (77-187)
  IPR036286 LexA/Signal peptidase-like superfamily [SSF51306] (76-191)
  IPR036388 Winged helix-like DNA-binding domain superfamily [G3DSA:1.10.10.10] (3-63)
  IPR036390 Winged helix DNA-binding domain superfamily [SSF46785] (4-60)
  IPR039418 LexA-like [cd06529] (108-187)
  IPR050077 LexA repressor [PTHR33516] (76-193)